Protein AF-A0A8D8CDH1-F1 (afdb_monomer_lite)

Structure (mmCIF, N/CA/C/O backbone):
data_AF-A0A8D8CDH1-F1
#
_entry.id   AF-A0A8D8CDH1-F1
#
loop_
_atom_site.group_PDB
_atom_site.id
_atom_site.type_symbol
_atom_site.label_atom_id
_atom_site.label_alt_id
_atom_site.label_comp_id
_atom_site.label_asym_id
_atom_site.label_entity_id
_atom_site.label_seq_id
_atom_site.pdbx_PDB_ins_code
_atom_site.Cartn_x
_atom_site.Cartn_y
_atom_site.Cartn_z
_atom_site.occupancy
_atom_site.B_iso_or_equiv
_atom_site.auth_seq_id
_atom_site.auth_comp_id
_atom_site.auth_asym_id
_atom_site.auth_atom_id
_atom_site.pdbx_PDB_model_num
ATOM 1 N N . MET A 1 1 ? 19.391 -2.978 -21.913 1.00 50.41 1 MET A N 1
ATOM 2 C CA . MET A 1 1 ? 18.190 -2.877 -22.769 1.00 50.41 1 MET A CA 1
ATOM 3 C C . MET A 1 1 ? 18.197 -4.090 -23.683 1.00 50.41 1 MET A C 1
ATOM 5 O O . MET A 1 1 ? 19.238 -4.332 -24.283 1.00 50.41 1 MET A O 1
ATOM 9 N N . SER A 1 2 ? 17.136 -4.904 -23.706 1.00 68.38 2 SER A N 1
ATOM 10 C CA . SER A 1 2 ? 17.048 -6.028 -24.652 1.00 68.38 2 SER A CA 1
ATOM 11 C C . SER A 1 2 ? 16.925 -5.497 -26.084 1.00 68.38 2 SER A C 1
ATOM 13 O O . SER A 1 2 ? 16.539 -4.345 -26.287 1.00 68.38 2 SER A O 1
ATOM 15 N N . TYR A 1 3 ? 17.257 -6.324 -27.076 1.00 70.06 3 TYR A N 1
ATOM 16 C CA . TYR A 1 3 ? 17.095 -5.959 -28.486 1.00 70.06 3 TYR A CA 1
ATOM 17 C C . TYR A 1 3 ? 15.636 -5.591 -28.805 1.00 70.06 3 TYR A C 1
ATOM 19 O O . TYR A 1 3 ? 15.386 -4.559 -29.420 1.00 70.06 3 TYR A O 1
ATOM 27 N N . ASP A 1 4 ? 14.678 -6.354 -28.277 1.00 70.44 4 ASP A N 1
ATOM 28 C CA . ASP A 1 4 ? 13.247 -6.095 -28.468 1.00 70.44 4 ASP A CA 1
ATOM 29 C C . ASP A 1 4 ? 12.800 -4.768 -27.837 1.00 70.44 4 ASP A C 1
ATOM 31 O O . ASP A 1 4 ? 12.033 -4.022 -28.444 1.00 70.44 4 ASP A O 1
ATOM 35 N N . GLN A 1 5 ? 13.337 -4.419 -26.661 1.00 73.50 5 GLN A N 1
ATOM 36 C CA . GLN A 1 5 ? 13.064 -3.129 -26.022 1.00 73.50 5 GLN A CA 1
ATOM 37 C C . GLN A 1 5 ? 13.644 -1.965 -26.834 1.00 73.50 5 GLN A C 1
ATOM 39 O O . GLN A 1 5 ? 13.011 -0.920 -26.958 1.00 73.50 5 GLN A O 1
ATOM 44 N N . LEU A 1 6 ? 14.840 -2.138 -27.407 1.00 78.44 6 LEU A N 1
ATOM 45 C CA . LEU A 1 6 ? 15.437 -1.133 -28.283 1.00 78.44 6 LEU A CA 1
ATOM 46 C C . LEU A 1 6 ? 14.575 -0.923 -29.536 1.00 78.44 6 LEU A C 1
ATOM 48 O O . LEU A 1 6 ? 14.331 0.218 -29.912 1.00 78.44 6 LEU A O 1
ATOM 52 N N . VAL A 1 7 ? 14.059 -1.999 -30.137 1.00 81.25 7 VAL A N 1
ATOM 53 C CA . VAL A 1 7 ? 13.151 -1.922 -31.292 1.00 81.25 7 VAL A CA 1
ATOM 54 C C . VAL A 1 7 ? 11.857 -1.186 -30.935 1.00 81.25 7 VAL A C 1
ATOM 56 O O . VAL A 1 7 ? 11.452 -0.296 -31.677 1.00 81.25 7 VAL A O 1
ATOM 59 N N . GLN A 1 8 ? 11.235 -1.493 -29.793 1.00 86.06 8 GLN A N 1
ATOM 60 C CA . GLN A 1 8 ? 10.019 -0.806 -29.337 1.00 86.06 8 GLN A CA 1
ATOM 61 C C . GLN A 1 8 ? 10.249 0.684 -29.067 1.00 86.06 8 GLN A C 1
ATOM 63 O O . GLN A 1 8 ? 9.428 1.517 -29.443 1.00 86.06 8 GLN A O 1
ATOM 68 N N . ASN A 1 9 ? 11.380 1.035 -28.457 1.00 88.88 9 ASN A N 1
ATOM 69 C CA . ASN A 1 9 ? 11.737 2.425 -28.188 1.00 88.88 9 ASN A CA 1
ATOM 70 C C . ASN A 1 9 ? 12.000 3.212 -29.483 1.00 88.88 9 ASN A C 1
ATOM 72 O O . ASN A 1 9 ? 11.561 4.352 -29.618 1.00 88.88 9 ASN A O 1
ATOM 76 N N . VAL A 1 10 ? 12.655 2.590 -30.466 1.00 87.38 10 VAL A N 1
ATOM 77 C CA . VAL A 1 10 ? 12.853 3.184 -31.798 1.00 87.38 10 VAL A CA 1
ATOM 78 C C . VAL A 1 10 ? 11.517 3.343 -32.534 1.00 87.38 10 VAL A C 1
ATOM 80 O O . VAL A 1 10 ? 11.272 4.379 -33.148 1.00 87.38 10 VAL A O 1
ATOM 83 N N . GLN A 1 11 ? 10.613 2.363 -32.435 1.00 90.25 11 GLN A N 1
ATOM 84 C CA . GLN A 1 11 ? 9.256 2.468 -32.986 1.00 90.25 11 GLN A CA 1
ATOM 85 C C . GLN A 1 11 ? 8.453 3.594 -32.328 1.00 90.25 11 GLN A C 1
ATOM 87 O O . GLN A 1 11 ? 7.719 4.301 -33.019 1.00 90.25 11 GLN A O 1
ATOM 92 N N . LEU A 1 12 ? 8.609 3.786 -31.014 1.00 93.38 12 LEU A N 1
ATOM 93 C CA . LEU A 1 12 ? 7.991 4.892 -30.289 1.00 93.38 12 LEU A CA 1
ATOM 94 C C . LEU A 1 12 ? 8.492 6.236 -30.819 1.00 93.38 12 LEU A C 1
ATOM 96 O O . LEU A 1 12 ? 7.668 7.092 -31.126 1.00 93.38 12 LEU A O 1
ATOM 100 N N . MET A 1 13 ? 9.807 6.408 -30.981 1.00 92.50 13 MET A N 1
ATOM 101 C CA . MET A 1 13 ? 10.376 7.645 -31.531 1.00 92.50 13 MET A CA 1
ATOM 102 C C . MET A 1 13 ? 9.832 7.950 -32.927 1.00 92.50 13 MET A C 1
ATOM 104 O O . MET A 1 13 ? 9.335 9.049 -33.153 1.00 92.50 13 MET A O 1
ATOM 108 N N . ALA A 1 14 ? 9.793 6.959 -33.821 1.00 90.44 14 ALA A N 1
ATOM 109 C CA . ALA A 1 14 ? 9.221 7.138 -35.155 1.00 90.44 14 ALA A CA 1
ATOM 110 C C . ALA A 1 14 ? 7.728 7.529 -35.114 1.00 90.44 14 ALA A C 1
ATOM 112 O O . ALA A 1 14 ? 7.272 8.367 -35.893 1.00 90.44 14 ALA A O 1
ATOM 113 N N . ALA A 1 15 ? 6.947 6.953 -34.192 1.00 93.94 15 ALA A N 1
ATOM 114 C CA . ALA A 1 15 ? 5.537 7.304 -34.013 1.00 93.94 15 ALA A CA 1
ATOM 115 C C . ALA A 1 15 ? 5.346 8.722 -33.441 1.00 93.94 15 ALA A C 1
ATOM 117 O O . ALA A 1 15 ? 4.397 9.416 -33.819 1.00 93.94 15 ALA A O 1
ATOM 118 N N . VAL A 1 16 ? 6.249 9.157 -32.556 1.00 95.56 16 VAL A N 1
ATOM 119 C CA . VAL A 1 16 ? 6.282 10.508 -31.977 1.00 95.56 16 VAL A CA 1
ATOM 120 C C . VAL A 1 16 ? 6.640 11.540 -33.045 1.00 95.56 16 VAL A C 1
ATOM 122 O O . VAL A 1 16 ? 5.930 12.534 -33.176 1.00 95.56 16 VAL A O 1
ATOM 125 N N . GLU A 1 17 ? 7.667 11.284 -33.857 1.00 92.44 17 GLU A N 1
ATOM 126 C CA . GLU A 1 17 ? 8.052 12.132 -34.995 1.00 92.44 17 GLU A CA 1
ATOM 127 C C . GLU A 1 17 ? 6.922 12.263 -36.022 1.00 92.44 17 GLU A C 1
ATOM 129 O O . GLU A 1 17 ? 6.653 13.351 -36.531 1.00 92.44 17 GLU A O 1
ATOM 134 N N . ALA A 1 18 ? 6.209 11.165 -36.286 1.00 90.44 18 ALA A N 1
ATOM 135 C CA . ALA A 1 18 ? 5.043 11.158 -37.164 1.00 90.44 18 ALA A CA 1
ATOM 136 C C . ALA A 1 18 ? 3.792 11.805 -36.531 1.00 90.44 18 ALA A C 1
ATOM 138 O O . ALA A 1 18 ? 2.803 12.043 -37.226 1.00 90.44 18 ALA A O 1
ATOM 139 N N . GLY A 1 19 ? 3.801 12.077 -35.222 1.00 92.38 19 GLY A N 1
ATOM 140 C CA . GLY A 1 19 ? 2.687 12.688 -34.499 1.00 92.38 19 GLY A CA 1
ATOM 141 C C . GLY A 1 19 ? 1.446 11.800 -34.344 1.00 92.38 19 GLY A C 1
ATOM 142 O O . GLY A 1 19 ? 0.347 12.318 -34.124 1.00 92.38 19 GLY A O 1
ATOM 143 N N . VAL A 1 20 ? 1.583 10.475 -34.464 1.00 93.00 20 VAL A N 1
ATOM 144 C CA . VAL A 1 20 ? 0.449 9.535 -34.471 1.00 93.00 20 VAL A CA 1
ATOM 145 C C . VAL A 1 20 ? 0.072 9.136 -33.041 1.00 93.00 20 VAL A C 1
ATOM 147 O O . VAL A 1 20 ? 0.523 8.117 -32.523 1.00 93.00 20 VAL A O 1
ATOM 150 N N . LEU A 1 21 ? -0.791 9.937 -32.406 1.00 87.69 21 LEU A N 1
ATOM 151 C CA . LEU A 1 21 ? -1.193 9.798 -30.993 1.00 87.69 21 LEU A CA 1
ATOM 152 C C . LEU A 1 21 ? -1.585 8.370 -30.586 1.00 87.69 21 LEU A C 1
ATOM 154 O O . LEU A 1 21 ? -1.129 7.876 -29.560 1.00 87.69 21 LEU A O 1
ATOM 158 N N . GLN A 1 22 ? -2.416 7.706 -31.391 1.00 89.38 22 GLN A N 1
ATOM 159 C CA . GLN A 1 22 ? -2.915 6.369 -31.071 1.00 89.38 22 GLN A CA 1
ATOM 160 C C . GLN A 1 22 ? -1.785 5.330 -31.046 1.00 89.38 22 GLN A C 1
ATOM 162 O O . GLN A 1 22 ? -1.694 4.538 -30.114 1.00 89.38 22 GLN A O 1
ATOM 167 N N . THR A 1 23 ? -0.881 5.371 -32.026 1.00 90.94 23 THR A N 1
ATOM 168 C CA . THR A 1 23 ? 0.269 4.461 -32.095 1.00 90.94 23 THR A CA 1
ATOM 169 C C . THR A 1 23 ? 1.269 4.735 -30.974 1.00 90.94 23 THR A C 1
ATOM 171 O O . THR A 1 23 ? 1.799 3.797 -30.388 1.00 90.94 23 THR A O 1
ATOM 174 N N . VAL A 1 24 ? 1.488 6.007 -30.624 1.00 91.62 24 VAL A N 1
ATOM 175 C CA . VAL A 1 24 ? 2.307 6.393 -29.463 1.00 91.62 24 VAL A CA 1
ATOM 176 C C . VAL A 1 24 ? 1.726 5.809 -28.174 1.00 91.62 24 VAL A C 1
ATOM 178 O O . VAL A 1 24 ? 2.454 5.212 -27.385 1.00 91.62 24 VAL A O 1
ATOM 181 N N . GLU A 1 25 ? 0.413 5.923 -27.971 1.00 82.31 25 GLU A N 1
ATOM 182 C CA . GLU A 1 25 ? -0.251 5.353 -26.801 1.00 82.31 25 GLU A CA 1
ATOM 183 C C . GLU A 1 25 ? -0.169 3.818 -26.761 1.00 82.31 25 GLU A C 1
ATOM 185 O O . GLU A 1 25 ? 0.152 3.251 -25.715 1.00 82.31 25 GLU A O 1
ATOM 190 N N . GLU A 1 26 ? -0.419 3.143 -27.884 1.00 87.94 26 GLU A N 1
ATOM 191 C CA . GLU A 1 26 ? -0.325 1.683 -27.998 1.00 87.94 26 GLU A CA 1
ATOM 192 C C . GLU A 1 26 ? 1.093 1.176 -27.690 1.00 87.94 26 GLU A C 1
ATOM 194 O O . GLU A 1 26 ? 1.246 0.225 -26.923 1.00 87.94 26 GLU A O 1
ATOM 199 N N . LEU A 1 27 ? 2.130 1.840 -28.212 1.00 86.38 27 LEU A N 1
ATOM 200 C CA . LEU A 1 27 ? 3.531 1.471 -27.987 1.00 86.38 27 LEU A CA 1
ATOM 201 C C . LEU A 1 27 ? 3.968 1.690 -26.534 1.00 86.38 27 LEU A C 1
ATOM 203 O O . LEU A 1 27 ? 4.621 0.820 -25.958 1.00 86.38 27 LEU A O 1
ATOM 207 N N . ILE A 1 28 ? 3.568 2.802 -25.909 1.00 86.81 28 ILE A N 1
ATOM 208 C CA . ILE A 1 28 ? 3.841 3.047 -24.484 1.00 86.81 28 ILE A CA 1
ATOM 209 C C . ILE A 1 28 ? 3.131 1.999 -23.617 1.00 86.81 28 ILE A C 1
ATOM 211 O O . ILE A 1 28 ? 3.738 1.428 -22.712 1.00 86.81 28 ILE A O 1
ATOM 215 N N . ASN A 1 29 ? 1.865 1.685 -23.911 1.00 77.12 29 ASN A N 1
ATOM 216 C CA . ASN A 1 29 ? 1.120 0.651 -23.187 1.00 77.12 29 ASN A CA 1
ATOM 217 C C . ASN A 1 29 ? 1.719 -0.758 -23.397 1.00 77.12 29 ASN A C 1
ATOM 219 O O . ASN A 1 29 ? 1.586 -1.614 -22.523 1.00 77.12 29 ASN A O 1
ATOM 223 N N . ALA A 1 30 ? 2.397 -0.993 -24.525 1.00 77.25 30 ALA A N 1
ATOM 224 C CA . ALA A 1 30 ? 3.139 -2.220 -24.816 1.00 77.25 30 ALA A CA 1
ATOM 225 C C . ALA A 1 30 ? 4.527 -2.287 -24.144 1.00 77.25 30 ALA A C 1
ATOM 227 O O . ALA A 1 30 ? 5.201 -3.311 -24.260 1.00 77.25 30 ALA A O 1
ATOM 228 N N . GLY A 1 31 ? 4.933 -1.240 -23.414 1.00 78.50 31 GLY A N 1
ATOM 229 C CA . GLY A 1 31 ? 6.171 -1.207 -22.632 1.00 78.50 31 GLY A CA 1
ATOM 230 C C . GLY A 1 31 ? 7.303 -0.374 -23.234 1.00 78.50 31 GLY A C 1
ATOM 231 O O . GLY A 1 31 ? 8.414 -0.426 -22.706 1.00 78.50 31 GLY A O 1
ATOM 232 N N . ALA A 1 32 ? 7.061 0.401 -24.298 1.00 87.62 32 ALA A N 1
ATOM 233 C CA . ALA A 1 32 ? 8.051 1.353 -24.796 1.00 87.62 32 ALA A CA 1
ATOM 234 C C . ALA A 1 32 ? 8.352 2.434 -23.740 1.00 87.62 32 ALA A C 1
ATOM 236 O O . ALA A 1 32 ? 7.454 2.945 -23.066 1.00 87.62 32 ALA A O 1
ATOM 237 N N . ASP A 1 33 ? 9.626 2.788 -23.596 1.00 85.62 33 ASP A N 1
ATOM 238 C CA . ASP A 1 33 ? 10.083 3.764 -22.612 1.00 85.62 33 ASP A CA 1
ATOM 239 C C . ASP A 1 33 ? 9.746 5.189 -23.072 1.00 85.62 33 ASP A C 1
ATOM 241 O O . ASP A 1 33 ? 10.367 5.730 -23.986 1.00 85.62 33 ASP A O 1
ATOM 245 N N . VAL A 1 34 ? 8.778 5.822 -22.403 1.00 90.12 34 VAL A N 1
ATOM 246 C CA . VAL A 1 34 ? 8.359 7.216 -22.652 1.00 90.12 34 VAL A CA 1
ATOM 247 C C . VAL A 1 34 ? 9.500 8.230 -22.467 1.00 90.12 34 VAL A C 1
ATOM 249 O O . VAL A 1 34 ? 9.432 9.348 -22.976 1.00 90.12 34 VAL A O 1
ATOM 252 N N . ASN A 1 35 ? 10.558 7.841 -21.750 1.00 91.00 35 ASN A N 1
ATOM 253 C CA . ASN A 1 35 ? 11.752 8.636 -21.483 1.00 91.00 35 ASN A CA 1
ATOM 254 C C . ASN A 1 35 ? 12.970 8.166 -22.275 1.00 91.00 35 ASN A C 1
ATOM 256 O O . ASN A 1 35 ? 14.089 8.585 -21.966 1.00 91.00 35 ASN A O 1
ATOM 260 N N . PHE A 1 36 ? 12.765 7.314 -23.283 1.00 90.38 36 PHE A N 1
ATOM 261 C CA . PHE A 1 36 ? 13.836 6.871 -24.155 1.00 90.38 36 PHE A CA 1
ATOM 262 C C . PHE A 1 36 ? 14.594 8.074 -24.714 1.00 90.38 36 PHE A C 1
ATOM 264 O O . PHE A 1 36 ? 14.001 9.062 -25.133 1.00 90.38 36 PHE A O 1
ATOM 271 N N . VAL A 1 37 ? 15.917 7.977 -24.699 1.00 87.12 37 VAL A N 1
ATOM 272 C CA . VAL A 1 37 ? 16.805 8.981 -25.273 1.00 87.12 37 VAL A CA 1
ATOM 273 C C . VAL A 1 37 ? 17.370 8.389 -26.545 1.00 87.12 37 VAL A C 1
ATOM 275 O O . VAL A 1 37 ? 18.056 7.361 -26.482 1.00 87.12 37 VAL A O 1
ATOM 278 N N . ASP A 1 38 ? 17.125 9.044 -27.676 1.00 76.94 38 ASP A N 1
ATOM 279 C CA . ASP A 1 38 ? 17.811 8.670 -28.903 1.00 76.94 38 ASP A CA 1
ATOM 280 C C . ASP A 1 38 ? 19.274 9.116 -28.834 1.00 76.94 38 ASP A C 1
ATOM 282 O O . ASP A 1 38 ? 19.620 10.272 -29.076 1.00 76.94 38 ASP A O 1
ATOM 286 N N . LYS A 1 39 ? 20.137 8.165 -28.464 1.00 74.50 39 LYS A N 1
ATOM 287 C CA . LYS A 1 39 ? 21.585 8.369 -28.334 1.00 74.50 39 LYS A CA 1
ATOM 288 C C . LYS A 1 39 ? 22.311 8.487 -29.674 1.00 74.50 39 LYS A C 1
ATOM 290 O O . LYS A 1 39 ? 23.516 8.733 -29.673 1.00 74.50 39 LYS A O 1
ATOM 295 N N . PHE A 1 40 ? 21.627 8.221 -30.785 1.00 66.56 40 PHE A N 1
ATOM 296 C CA . PHE A 1 40 ? 22.202 8.319 -32.124 1.00 66.56 40 PHE A CA 1
ATOM 297 C C . PHE A 1 40 ? 21.967 9.695 -32.760 1.00 66.56 40 PHE A C 1
ATOM 299 O O . PHE A 1 40 ? 22.646 10.019 -33.733 1.00 66.56 40 PHE A O 1
ATOM 306 N N . ASP A 1 41 ? 21.074 10.503 -32.183 1.00 66.88 41 ASP A N 1
ATOM 307 C CA . ASP A 1 41 ? 20.809 11.890 -32.573 1.00 66.88 41 ASP A CA 1
ATOM 308 C C . ASP A 1 41 ? 21.082 12.855 -31.392 1.00 66.88 41 ASP A C 1
ATOM 310 O O . ASP A 1 41 ? 21.882 12.551 -30.505 1.00 66.88 41 ASP A O 1
ATOM 314 N N . LYS A 1 42 ? 20.445 14.034 -31.368 1.00 77.44 42 LYS A N 1
ATOM 315 C CA . LYS A 1 42 ? 20.532 15.126 -30.373 1.00 77.44 42 LYS A CA 1
ATOM 316 C C . LYS A 1 42 ? 20.301 14.743 -28.898 1.00 77.44 42 LYS A C 1
ATOM 318 O O . LYS A 1 42 ? 20.143 15.638 -28.069 1.00 77.44 42 LYS A O 1
ATOM 323 N N . ASN A 1 43 ? 20.273 13.465 -28.524 1.00 87.69 43 ASN A N 1
ATOM 324 C CA . ASN A 1 43 ? 19.869 12.980 -27.203 1.00 87.69 43 ASN A CA 1
ATOM 325 C C . ASN A 1 43 ? 18.478 13.495 -26.798 1.00 87.69 43 ASN A C 1
ATOM 327 O O . ASN A 1 43 ? 18.231 13.810 -25.632 1.00 87.69 43 ASN A O 1
ATOM 331 N N . GLU A 1 44 ? 17.567 13.609 -27.761 1.00 91.25 44 GLU A N 1
ATOM 332 C CA . GLU A 1 44 ? 16.198 14.037 -27.499 1.00 91.25 44 GLU A CA 1
ATOM 333 C C . GLU A 1 44 ? 15.354 12.875 -26.958 1.00 91.25 44 GLU A C 1
ATOM 335 O O . GLU A 1 44 ? 15.556 11.704 -27.288 1.00 91.25 44 GLU A O 1
ATOM 340 N N . THR A 1 45 ? 14.403 13.220 -26.091 1.00 94.00 45 THR A N 1
ATOM 341 C CA . THR A 1 45 ? 13.352 12.303 -25.624 1.00 94.00 45 THR A CA 1
ATOM 342 C C . THR A 1 45 ? 12.084 12.499 -26.450 1.00 94.00 45 THR A C 1
ATOM 344 O O . THR A 1 45 ? 11.930 13.567 -27.054 1.00 94.00 45 THR A O 1
ATOM 347 N N . PRO A 1 46 ? 11.112 11.566 -26.406 1.00 95.56 46 PRO A N 1
ATOM 348 C CA . PRO A 1 46 ? 9.796 11.772 -27.002 1.00 95.56 46 PRO A CA 1
ATOM 349 C C . PRO A 1 46 ? 9.180 13.145 -26.698 1.00 95.56 46 PRO A C 1
ATOM 351 O O . PRO A 1 46 ? 8.574 13.774 -27.564 1.00 95.56 46 PRO A O 1
ATOM 354 N N . LEU A 1 47 ? 9.366 13.644 -25.470 1.00 94.88 47 LEU A N 1
ATOM 355 C CA . LEU A 1 47 ? 8.831 14.936 -25.050 1.00 94.88 47 LEU A CA 1
ATOM 356 C C . LEU A 1 47 ? 9.564 16.128 -25.683 1.00 94.88 47 LEU A C 1
ATOM 358 O O . LEU A 1 47 ? 8.910 17.115 -26.007 1.00 94.88 47 LEU A O 1
ATOM 362 N N . HIS A 1 48 ? 10.881 16.042 -25.910 1.00 95.44 48 HIS A N 1
ATOM 363 C CA . HIS A 1 48 ? 11.605 17.064 -26.677 1.00 95.44 48 HIS A CA 1
ATOM 364 C C . HIS A 1 48 ? 11.056 17.148 -28.105 1.00 95.44 48 HIS A C 1
ATOM 366 O O . HIS A 1 48 ? 10.696 18.232 -28.561 1.00 95.44 48 HIS A O 1
ATOM 372 N N . VAL A 1 49 ? 10.906 15.996 -28.771 1.00 94.50 49 VAL A N 1
ATOM 373 C CA . VAL A 1 49 ? 10.397 15.920 -30.148 1.00 94.50 49 VAL A CA 1
ATOM 374 C C . VAL A 1 49 ? 8.978 16.487 -30.239 1.00 94.50 49 VAL A C 1
ATOM 376 O O . VAL A 1 49 ? 8.689 17.287 -31.127 1.00 94.50 49 VAL A O 1
ATOM 379 N N . ALA A 1 50 ? 8.100 16.153 -29.290 1.00 95.00 50 ALA A N 1
ATOM 380 C CA . ALA A 1 50 ? 6.731 16.667 -29.263 1.00 95.00 50 ALA A CA 1
ATOM 381 C C . ALA A 1 50 ? 6.659 18.197 -29.098 1.00 95.00 50 ALA A C 1
ATOM 383 O O . ALA A 1 50 ? 5.824 18.841 -29.743 1.00 95.00 50 ALA A O 1
ATOM 384 N N . VAL A 1 51 ? 7.538 18.784 -28.274 1.00 94.88 51 VAL A N 1
ATOM 385 C CA . VAL A 1 51 ? 7.628 20.244 -28.107 1.00 94.88 51 VAL A CA 1
ATOM 386 C C . VAL A 1 51 ? 8.190 20.906 -29.362 1.00 94.88 51 VAL A C 1
ATOM 388 O O . VAL A 1 51 ? 7.594 21.865 -29.852 1.00 94.88 51 VAL A O 1
ATOM 391 N N . THR A 1 52 ? 9.274 20.375 -29.934 1.00 93.25 52 THR A N 1
ATOM 392 C CA . THR A 1 52 ? 9.850 20.871 -31.196 1.00 93.25 52 THR A CA 1
ATOM 393 C C . THR A 1 52 ? 8.824 20.837 -32.330 1.00 93.25 52 THR A C 1
ATOM 395 O O . THR A 1 52 ? 8.709 21.791 -33.098 1.00 93.25 52 THR A O 1
ATOM 398 N N . ALA A 1 53 ? 8.012 19.780 -32.396 1.00 92.38 53 ALA A N 1
ATOM 399 C CA . ALA A 1 53 ? 6.928 19.635 -33.364 1.00 92.38 53 ALA A CA 1
ATOM 400 C C . ALA A 1 53 ? 5.720 20.556 -33.094 1.00 92.38 53 ALA A C 1
ATOM 402 O O . ALA A 1 53 ? 4.767 20.553 -33.873 1.00 92.38 53 ALA A O 1
ATOM 403 N N . SER A 1 54 ? 5.730 21.342 -32.007 1.00 93.88 54 SER A N 1
ATOM 404 C CA . SER A 1 54 ? 4.599 22.169 -31.555 1.00 93.88 54 SER A CA 1
ATOM 405 C C . SER A 1 54 ? 3.297 21.379 -31.374 1.00 93.88 54 SER A C 1
ATOM 407 O O . SER A 1 54 ? 2.205 21.907 -31.585 1.00 93.88 54 SER A O 1
ATOM 409 N N . ASN A 1 55 ? 3.389 20.094 -31.024 1.00 93.31 55 ASN A N 1
ATOM 410 C CA . ASN A 1 55 ? 2.228 19.218 -30.936 1.00 93.31 55 ASN A CA 1
ATOM 411 C C . ASN A 1 55 ? 1.740 19.127 -29.487 1.00 93.31 55 ASN A C 1
ATOM 413 O O . ASN A 1 55 ? 2.092 18.206 -28.751 1.00 93.31 55 ASN A O 1
ATOM 417 N N . ALA A 1 56 ? 0.899 20.086 -29.091 1.00 88.94 56 ALA A N 1
ATOM 418 C CA . ALA A 1 56 ? 0.371 20.195 -27.731 1.00 88.94 56 ALA A CA 1
ATOM 419 C C . ALA A 1 56 ? -0.340 18.920 -27.254 1.00 88.94 56 ALA A C 1
ATOM 421 O O . ALA A 1 56 ? -0.136 18.489 -26.124 1.00 88.94 56 ALA A O 1
ATOM 422 N N . ARG A 1 57 ? -1.101 18.260 -28.134 1.00 86.69 57 ARG A N 1
ATOM 423 C CA . ARG A 1 57 ? -1.823 17.019 -27.801 1.00 86.69 57 ARG A CA 1
ATOM 424 C C . ARG A 1 57 ? -0.884 15.834 -27.590 1.00 86.69 57 ARG A C 1
ATOM 426 O O . ARG A 1 57 ? -1.151 14.979 -26.752 1.00 86.69 57 ARG A O 1
ATOM 433 N N . LEU A 1 58 ? 0.206 15.771 -28.350 1.00 92.31 58 LEU A N 1
ATOM 434 C CA . LEU A 1 58 ? 1.223 14.736 -28.182 1.00 92.31 58 LEU A CA 1
ATOM 435 C C . LEU A 1 58 ? 2.064 14.985 -26.930 1.00 92.31 58 LEU A C 1
ATOM 437 O O . LEU A 1 58 ? 2.316 14.047 -26.181 1.00 92.31 58 LEU A O 1
ATOM 441 N N . ALA A 1 59 ? 2.438 16.240 -26.669 1.00 91.56 59 ALA A N 1
ATOM 442 C CA . ALA A 1 59 ? 3.099 16.627 -25.428 1.00 91.56 59 ALA A CA 1
ATOM 443 C C . ALA A 1 59 ? 2.221 16.281 -24.215 1.00 91.56 59 ALA A C 1
ATOM 445 O O . ALA A 1 59 ? 2.705 15.665 -23.273 1.00 91.56 59 ALA A O 1
ATOM 446 N N . GLU A 1 60 ? 0.921 16.580 -24.272 1.00 83.88 60 GLU A N 1
ATOM 447 C CA . GLU A 1 60 ? -0.050 16.218 -23.237 1.00 83.88 60 GLU A CA 1
ATOM 448 C C . GLU A 1 60 ? -0.114 14.700 -23.010 1.00 83.88 60 GLU A C 1
ATOM 450 O O . GLU A 1 60 ? -0.019 14.247 -21.872 1.00 83.88 60 GLU A O 1
ATOM 455 N N . LEU A 1 61 ? -0.203 13.903 -24.082 1.00 84.00 61 LEU A N 1
ATOM 456 C CA . LEU A 1 61 ? -0.199 12.440 -23.996 1.00 84.00 61 LEU A CA 1
ATOM 457 C C . LEU A 1 61 ? 1.088 11.907 -23.347 1.00 84.00 61 LEU A C 1
ATOM 459 O O . LEU A 1 61 ? 1.026 11.060 -22.460 1.00 84.00 61 LEU A O 1
ATOM 463 N N . LEU A 1 62 ? 2.255 12.398 -23.764 1.00 87.31 62 LEU A N 1
ATOM 464 C CA . LEU A 1 62 ? 3.545 11.958 -23.226 1.00 87.31 62 LEU A CA 1
ATOM 465 C C . LEU A 1 62 ? 3.710 12.354 -21.752 1.00 87.31 62 LEU A C 1
ATOM 467 O O . LEU A 1 62 ? 4.148 11.537 -20.940 1.00 87.31 62 LEU A O 1
ATOM 471 N N . LEU A 1 63 ? 3.301 13.570 -21.379 1.00 81.38 63 LEU A N 1
ATOM 472 C CA . LEU A 1 63 ? 3.285 14.034 -19.989 1.00 81.38 63 LEU A CA 1
ATOM 473 C C . LEU A 1 63 ? 2.338 13.181 -19.131 1.00 81.38 63 LEU A C 1
ATOM 475 O O . LEU A 1 63 ? 2.729 12.751 -18.045 1.00 81.38 63 LEU A O 1
ATOM 479 N N . ALA A 1 64 ? 1.146 12.844 -19.639 1.00 72.50 64 ALA A N 1
ATOM 480 C CA . ALA A 1 64 ? 0.194 11.955 -18.965 1.00 72.50 64 ALA A CA 1
ATOM 481 C C . ALA A 1 64 ? 0.774 10.558 -18.710 1.00 72.50 64 ALA A C 1
ATOM 483 O O . ALA A 1 64 ? 0.445 9.907 -17.715 1.00 72.50 64 ALA A O 1
ATOM 484 N N . LYS A 1 65 ? 1.651 10.099 -19.608 1.00 80.38 65 LYS A N 1
ATOM 485 C CA . LYS A 1 65 ? 2.339 8.807 -19.529 1.00 80.38 65 LYS A CA 1
ATOM 486 C C . LYS A 1 65 ? 3.666 8.866 -18.756 1.00 80.38 65 LYS A C 1
ATOM 488 O O . LYS A 1 65 ? 4.353 7.853 -18.681 1.00 80.38 65 LYS A O 1
ATOM 493 N N . GLY A 1 66 ? 4.001 9.995 -18.124 1.00 72.00 66 GLY A N 1
ATOM 494 C CA . GLY A 1 66 ? 5.154 10.114 -17.223 1.00 72.00 66 GLY A CA 1
ATOM 495 C C . GLY A 1 66 ? 6.462 10.541 -17.894 1.00 72.00 66 GLY A C 1
ATOM 496 O O . GLY A 1 66 ? 7.541 10.180 -17.414 1.00 72.00 66 GLY A O 1
ATOM 497 N N . ALA A 1 67 ? 6.387 11.296 -18.991 1.00 84.94 67 ALA A N 1
ATOM 498 C CA . ALA A 1 67 ? 7.566 11.891 -19.608 1.00 84.94 67 ALA A CA 1
ATOM 499 C C . ALA A 1 67 ? 8.303 12.859 -18.658 1.00 84.94 67 ALA A C 1
ATOM 501 O O . ALA A 1 67 ? 7.699 13.671 -17.955 1.00 84.94 67 ALA A O 1
ATOM 502 N N . ASN A 1 68 ? 9.630 12.786 -18.661 1.00 78.81 68 ASN A N 1
ATOM 503 C CA . ASN A 1 68 ? 10.534 13.547 -17.817 1.00 78.81 68 ASN A CA 1
ATOM 504 C C . ASN A 1 68 ? 10.739 14.954 -18.391 1.00 78.81 68 ASN A C 1
ATOM 506 O O . ASN A 1 68 ? 11.414 15.134 -19.406 1.00 78.81 68 ASN A O 1
ATOM 510 N N . THR A 1 69 ? 10.197 15.955 -17.701 1.00 83.88 69 THR A N 1
ATOM 511 C CA . THR A 1 69 ? 10.312 17.377 -18.065 1.00 83.88 69 THR A CA 1
ATOM 512 C C . THR A 1 69 ? 11.704 17.957 -17.816 1.00 83.88 69 THR A C 1
ATOM 514 O O . THR A 1 69 ? 12.003 19.047 -18.289 1.00 83.88 69 THR A O 1
ATOM 517 N N . GLU A 1 70 ? 12.550 17.245 -17.072 1.00 84.38 70 GLU A N 1
ATOM 518 C CA . GLU A 1 70 ? 13.890 17.679 -16.673 1.00 84.38 70 GLU A CA 1
ATOM 519 C C . GLU A 1 70 ? 15.003 16.995 -17.476 1.00 84.38 70 GLU A C 1
ATOM 521 O O . GLU A 1 70 ? 16.184 17.265 -17.241 1.00 84.38 70 GLU A O 1
ATOM 526 N N . ALA A 1 71 ? 14.649 16.098 -18.405 1.00 85.62 71 ALA A N 1
ATOM 527 C CA . ALA A 1 71 ? 15.609 15.476 -19.309 1.00 85.62 71 ALA A CA 1
ATOM 528 C C . ALA A 1 71 ? 16.337 16.553 -20.122 1.00 85.62 71 ALA A C 1
ATOM 530 O O . ALA A 1 71 ? 15.728 17.544 -20.505 1.00 85.62 71 ALA A O 1
ATOM 531 N N . ARG A 1 72 ? 17.635 16.361 -20.369 1.00 88.44 72 ARG A N 1
ATOM 532 C CA . ARG A 1 72 ? 18.484 17.326 -21.076 1.00 88.44 72 ARG A CA 1
ATOM 533 C C . ARG A 1 72 ? 18.996 16.708 -22.369 1.00 88.44 72 ARG A C 1
ATOM 535 O O . ARG A 1 72 ? 19.572 15.620 -22.324 1.00 88.44 72 ARG A O 1
ATOM 542 N N . ASN A 1 73 ? 18.786 17.401 -23.484 1.00 90.19 73 ASN A N 1
ATOM 543 C CA . ASN A 1 73 ? 19.333 17.022 -24.785 1.00 90.19 73 ASN A CA 1
ATOM 544 C C . ASN A 1 73 ? 20.848 17.339 -24.878 1.00 90.19 73 ASN A C 1
ATOM 546 O O . ASN A 1 73 ? 21.472 17.769 -23.902 1.00 90.19 73 ASN A O 1
ATOM 550 N N . ILE A 1 74 ? 21.463 17.123 -26.047 1.00 92.38 74 ILE A N 1
ATOM 551 C CA . ILE A 1 74 ? 22.897 17.382 -26.284 1.00 92.38 74 ILE A CA 1
ATOM 552 C C . ILE A 1 74 ? 23.287 18.856 -26.089 1.00 92.38 74 ILE A C 1
ATOM 554 O O . ILE A 1 74 ? 24.409 19.143 -25.673 1.00 92.38 74 ILE A O 1
ATOM 558 N N . ASP A 1 75 ? 22.342 19.770 -26.312 1.00 90.38 75 ASP A N 1
ATOM 559 C CA . ASP A 1 75 ? 22.500 21.213 -26.120 1.00 90.38 75 ASP A CA 1
ATOM 560 C C . ASP A 1 75 ? 22.245 21.642 -24.663 1.00 90.38 75 ASP A C 1
ATOM 562 O O . ASP A 1 75 ? 22.261 22.830 -24.339 1.00 90.38 75 ASP A O 1
ATOM 566 N N . ASN A 1 76 ? 22.060 20.672 -23.758 1.00 90.06 76 ASN A N 1
ATOM 567 C CA . ASN A 1 76 ? 21.758 20.873 -22.344 1.00 90.06 76 ASN A CA 1
ATOM 568 C C . ASN A 1 76 ? 20.412 21.586 -22.097 1.00 90.06 76 ASN A C 1
ATOM 570 O O . ASN A 1 76 ? 20.217 22.213 -21.052 1.00 90.06 76 ASN A O 1
ATOM 574 N N . GLU A 1 77 ? 19.482 21.467 -23.038 1.00 92.62 77 GLU A N 1
ATOM 575 C CA . GLU A 1 77 ? 18.150 22.061 -22.991 1.00 92.62 77 GLU A CA 1
ATOM 576 C C . GLU A 1 77 ? 17.124 21.040 -22.515 1.00 92.62 77 GLU A C 1
ATOM 578 O O . GLU A 1 77 ? 17.178 19.869 -22.891 1.00 92.62 77 GLU A O 1
ATOM 583 N N . LYS A 1 78 ? 16.183 21.493 -21.688 1.00 92.44 78 LYS A N 1
ATOM 584 C CA . LYS A 1 78 ? 14.987 20.740 -21.308 1.00 92.44 78 LYS A CA 1
ATOM 585 C C . LYS A 1 78 ? 13.907 20.877 -22.381 1.00 92.44 78 LYS A C 1
ATOM 587 O O . LYS A 1 78 ? 13.917 21.867 -23.115 1.00 92.44 78 LYS A O 1
ATOM 592 N N . PRO A 1 79 ? 12.881 20.005 -22.410 1.00 91.50 79 PRO A N 1
ATOM 593 C CA . PRO A 1 79 ? 11.759 20.159 -23.331 1.00 91.50 79 PRO A CA 1
ATOM 594 C C . PRO A 1 79 ? 11.118 21.553 -23.279 1.00 91.50 79 PRO A C 1
ATOM 596 O O . PRO A 1 79 ? 10.836 22.134 -24.320 1.00 91.50 79 PRO A O 1
ATOM 599 N N . MET A 1 80 ? 10.952 22.139 -22.087 1.00 90.00 80 MET A N 1
ATOM 600 C CA . MET A 1 80 ? 10.377 23.482 -21.942 1.00 90.00 80 MET A CA 1
ATOM 601 C C . MET A 1 80 ? 11.298 24.593 -22.482 1.00 90.00 80 MET A C 1
ATOM 603 O O . MET A 1 80 ? 10.800 25.585 -23.009 1.00 90.00 80 MET A O 1
ATOM 607 N N . ASP A 1 81 ? 12.622 24.416 -22.438 1.00 92.75 81 ASP A N 1
ATOM 608 C CA . ASP A 1 81 ? 13.578 25.403 -22.966 1.00 92.75 81 ASP A CA 1
ATOM 609 C C . ASP A 1 81 ? 13.431 25.554 -24.496 1.00 92.75 81 ASP A C 1
ATOM 611 O O . ASP A 1 81 ? 13.601 26.648 -25.048 1.00 92.75 81 ASP A O 1
ATOM 615 N N . LEU A 1 82 ? 13.004 24.482 -25.181 1.00 91.62 82 LEU A N 1
ATOM 616 C CA . LEU A 1 82 ? 12.741 24.478 -26.624 1.00 91.62 82 LEU A CA 1
ATOM 617 C C . LEU A 1 82 ? 11.550 25.369 -27.024 1.00 91.62 82 LEU A C 1
ATOM 619 O O . LEU A 1 82 ? 11.477 25.799 -28.177 1.00 91.62 82 LEU A O 1
ATOM 623 N N . CYS A 1 83 ? 10.652 25.707 -26.087 1.00 89.88 83 CYS A N 1
ATOM 624 C CA . CYS A 1 83 ? 9.492 26.570 -26.346 1.00 89.88 83 CYS A CA 1
ATOM 625 C C . CYS A 1 83 ? 9.898 27.977 -26.807 1.00 89.88 83 CYS A C 1
ATOM 627 O O . CYS A 1 83 ? 9.145 28.639 -27.520 1.00 89.88 83 CYS A O 1
ATOM 629 N N . SER A 1 84 ? 11.111 28.418 -26.454 1.00 89.44 84 SER A N 1
ATOM 630 C CA . SER A 1 84 ? 11.692 29.692 -26.898 1.00 89.44 84 SER A CA 1
ATOM 631 C C . SER A 1 84 ? 11.822 29.818 -28.422 1.00 89.44 84 SER A C 1
ATOM 633 O O . SER A 1 84 ? 11.901 30.932 -28.938 1.00 89.44 84 SER A O 1
ATOM 635 N N . ARG A 1 85 ? 11.822 28.690 -29.145 1.00 89.00 85 ARG A N 1
ATOM 636 C CA . ARG A 1 85 ? 11.943 28.619 -30.608 1.00 89.00 85 ARG A CA 1
ATOM 637 C C . ARG A 1 85 ? 10.596 28.572 -31.332 1.00 89.00 85 ARG A C 1
ATOM 639 O O . ARG A 1 85 ? 10.575 28.556 -32.561 1.00 89.00 85 ARG A O 1
ATOM 646 N N . LEU A 1 86 ? 9.490 28.507 -30.592 1.00 90.06 86 LEU A N 1
ATOM 647 C CA . LEU A 1 86 ? 8.147 28.378 -31.147 1.00 90.06 86 LEU A CA 1
ATOM 648 C C . LEU A 1 86 ? 7.512 29.747 -31.422 1.00 90.06 86 LEU A C 1
ATOM 650 O O . LEU A 1 86 ? 7.867 30.760 -30.821 1.00 90.06 86 LEU A O 1
ATOM 654 N N . GLU A 1 87 ? 6.523 29.765 -32.316 1.00 92.38 87 GLU A N 1
ATOM 655 C CA . GLU A 1 87 ? 5.640 30.922 -32.492 1.00 92.38 87 GLU A CA 1
ATOM 656 C C . GLU A 1 87 ? 4.833 31.164 -31.209 1.00 92.38 87 GLU A C 1
ATOM 658 O O . GLU A 1 87 ? 4.405 30.212 -30.559 1.00 92.38 87 GLU A O 1
ATOM 663 N N . GLU A 1 88 ? 4.573 32.428 -30.869 1.00 87.94 88 GLU A N 1
ATOM 664 C CA . GLU A 1 88 ? 3.990 32.826 -29.578 1.00 87.94 88 GLU A CA 1
ATOM 665 C C . GLU A 1 88 ? 2.660 32.116 -29.249 1.00 87.94 88 GLU A C 1
ATOM 667 O O . GLU A 1 88 ? 2.423 31.755 -28.103 1.00 87.94 88 GLU A O 1
ATOM 672 N N . THR A 1 89 ? 1.818 31.831 -30.246 1.00 88.81 89 THR A N 1
ATOM 673 C CA . THR A 1 89 ? 0.559 31.089 -30.050 1.00 88.81 89 THR A CA 1
ATOM 674 C C . THR A 1 89 ? 0.790 29.619 -29.689 1.00 88.81 89 THR A C 1
ATOM 676 O O . THR A 1 89 ? 0.210 29.123 -28.728 1.00 88.81 89 THR A O 1
ATOM 679 N N . LYS A 1 90 ? 1.685 28.927 -30.403 1.00 90.12 90 LYS A N 1
ATOM 680 C CA . LYS A 1 90 ? 2.059 27.525 -30.133 1.00 90.12 90 LYS A CA 1
ATOM 681 C C . LYS A 1 90 ? 2.841 27.390 -28.833 1.00 90.12 90 LYS A C 1
ATOM 683 O O . LYS A 1 90 ? 2.650 26.434 -28.091 1.00 90.12 90 LYS A O 1
ATOM 688 N N . LYS A 1 91 ? 3.701 28.368 -28.546 1.00 89.00 91 LYS A N 1
ATOM 689 C CA . LYS A 1 91 ? 4.406 28.493 -27.275 1.00 89.00 91 LYS A CA 1
ATOM 690 C C . LYS A 1 91 ? 3.414 28.582 -26.122 1.00 89.00 91 LYS A C 1
ATOM 692 O O . LYS A 1 91 ? 3.528 27.793 -25.198 1.00 89.00 91 LYS A O 1
ATOM 697 N N . GLN A 1 92 ? 2.417 29.465 -26.200 1.00 82.81 92 GLN A N 1
ATOM 698 C CA . GLN A 1 92 ? 1.383 29.585 -25.168 1.00 82.81 92 GLN A CA 1
ATOM 699 C C . GLN A 1 92 ? 0.561 28.302 -25.012 1.00 82.81 92 GLN A C 1
ATOM 701 O O . GLN A 1 92 ? 0.233 27.937 -23.889 1.00 82.81 92 GLN A O 1
ATOM 706 N N . GLU A 1 93 ? 0.258 27.591 -26.101 1.00 84.00 93 GLU A N 1
ATOM 707 C CA . GLU A 1 93 ? -0.425 26.291 -26.042 1.00 84.00 93 GLU A CA 1
ATOM 708 C C . GLU A 1 93 ? 0.427 25.215 -25.353 1.00 84.00 93 GLU A C 1
ATOM 710 O O . GLU A 1 93 ? -0.067 24.507 -24.478 1.00 84.00 93 GLU A O 1
ATOM 715 N N . ILE A 1 94 ? 1.713 25.108 -25.697 1.00 87.44 94 ILE A N 1
ATOM 716 C CA . ILE A 1 94 ? 2.635 24.153 -25.070 1.00 87.44 94 ILE A CA 1
ATOM 717 C C . ILE A 1 94 ? 2.903 24.536 -23.611 1.00 87.44 94 ILE A C 1
ATOM 719 O O . ILE A 1 94 ? 2.808 23.685 -22.733 1.00 87.44 94 ILE A O 1
ATOM 723 N N . GLU A 1 95 ? 3.177 25.805 -23.315 1.00 84.38 95 GLU A N 1
ATOM 724 C CA . GLU A 1 95 ? 3.331 26.300 -21.946 1.00 84.38 95 GLU A CA 1
ATOM 725 C C . GLU A 1 95 ? 2.058 26.051 -21.139 1.00 84.38 95 GLU A C 1
ATOM 727 O O . GLU A 1 95 ? 2.147 25.611 -19.998 1.00 84.38 95 GLU A O 1
ATOM 732 N N . ALA A 1 96 ? 0.873 26.252 -21.722 1.00 77.56 96 ALA A N 1
ATOM 733 C CA . ALA A 1 96 ? -0.389 25.909 -21.082 1.00 77.56 96 ALA A CA 1
ATOM 734 C C . ALA A 1 96 ? -0.485 24.411 -20.793 1.00 77.56 96 ALA A C 1
ATOM 736 O O . ALA A 1 96 ? -0.888 24.077 -19.689 1.00 77.56 96 ALA A O 1
ATOM 737 N N . VAL A 1 97 ? -0.065 23.525 -21.705 1.00 78.50 97 VAL A N 1
ATOM 738 C CA . VAL A 1 97 ? 0.003 22.075 -21.454 1.00 78.50 97 VAL A CA 1
ATOM 739 C C . VAL A 1 97 ? 0.968 21.763 -20.313 1.00 78.50 97 VAL A C 1
ATOM 741 O O . VAL A 1 97 ? 0.599 21.054 -19.386 1.00 78.50 97 VAL A O 1
ATOM 744 N N . PHE A 1 98 ? 2.176 22.321 -20.294 1.00 75.25 98 PHE A N 1
ATOM 745 C CA . PHE A 1 98 ? 3.100 22.094 -19.180 1.00 75.25 98 PHE A CA 1
ATOM 746 C C . PHE A 1 98 ? 2.559 22.669 -17.856 1.00 75.25 98 PHE A C 1
ATOM 748 O O . PHE A 1 98 ? 2.680 22.030 -16.814 1.00 75.25 98 PHE A O 1
ATOM 755 N N . ASN A 1 99 ? 1.881 23.818 -17.894 1.00 65.19 99 ASN A N 1
ATOM 756 C CA . ASN A 1 99 ? 1.273 24.463 -16.728 1.00 65.19 99 ASN A CA 1
ATOM 757 C C . ASN A 1 99 ? -0.022 23.765 -16.258 1.00 65.19 99 ASN A C 1
ATOM 759 O O . ASN A 1 99 ? -0.338 23.795 -15.069 1.00 65.19 99 ASN A O 1
ATOM 763 N N . SER A 1 100 ? -0.779 23.129 -17.160 1.00 60.22 100 SER A N 1
ATOM 764 C CA . SER A 1 100 ? -2.039 22.431 -16.870 1.00 60.22 100 SER A CA 1
ATOM 765 C C . SER A 1 100 ? -1.825 20.967 -16.493 1.00 60.22 100 SER A C 1
ATOM 767 O O . SER A 1 100 ? -2.569 20.438 -15.667 1.00 60.22 100 SER A O 1
ATOM 769 N N . HIS A 1 101 ? -0.805 20.318 -17.062 1.00 51.25 101 HIS A N 1
ATOM 770 C CA . HIS A 1 101 ? -0.445 18.924 -16.801 1.00 51.25 101 HIS A CA 1
ATOM 771 C C . HIS A 1 101 ? 0.516 18.775 -15.609 1.00 51.25 101 HIS A C 1
ATOM 773 O O . HIS A 1 101 ? 0.580 17.707 -15.002 1.00 51.25 101 HIS A O 1
ATOM 779 N N . PHE A 1 102 ? 1.195 19.857 -15.208 1.00 49.22 102 PHE A N 1
ATOM 780 C CA . PHE A 1 102 ? 2.026 19.931 -14.007 1.00 49.22 102 PHE A CA 1
ATOM 781 C C . PHE A 1 102 ? 1.699 21.174 -13.168 1.00 49.22 102 PHE A C 1
ATOM 783 O O . PHE A 1 102 ? 2.548 22.018 -12.899 1.00 49.22 102 PHE A O 1
ATOM 790 N N . VAL A 1 103 ? 0.513 21.197 -12.563 1.00 50.09 103 VAL A N 1
ATOM 791 C CA . VAL A 1 103 ? 0.550 21.469 -11.124 1.00 50.09 103 VAL A CA 1
ATOM 792 C C . VAL A 1 103 ? 0.687 20.103 -10.479 1.00 50.09 103 VAL A C 1
ATOM 794 O O . VAL A 1 103 ? -0.320 19.458 -10.180 1.00 50.09 103 VAL A O 1
ATOM 797 N N . ILE A 1 104 ? 1.927 19.638 -10.258 1.00 57.44 104 ILE A N 1
ATOM 798 C CA . ILE A 1 104 ? 2.148 18.692 -9.161 1.00 57.44 104 ILE A CA 1
ATOM 799 C C . ILE A 1 104 ? 1.646 19.445 -7.946 1.00 57.44 104 ILE A C 1
ATOM 801 O O . ILE A 1 104 ? 2.328 20.302 -7.384 1.00 57.44 104 ILE A O 1
ATOM 805 N N . LYS A 1 105 ? 0.387 19.200 -7.596 1.00 72.81 105 LYS A N 1
ATOM 806 C CA . LYS A 1 105 ? -0.180 19.790 -6.410 1.00 72.81 105 LYS A CA 1
ATOM 807 C C . LYS A 1 105 ? 0.558 19.102 -5.278 1.00 72.81 105 LYS A C 1
ATOM 809 O O . LYS A 1 105 ? 0.433 17.902 -5.047 1.00 72.81 105 LYS A O 1
ATOM 814 N N . THR A 1 106 ? 1.429 19.867 -4.656 1.00 79.56 106 THR A N 1
ATOM 815 C CA . THR A 1 106 ? 2.183 19.438 -3.495 1.00 79.56 106 THR A CA 1
ATOM 816 C C . THR A 1 106 ? 1.490 19.915 -2.237 1.00 79.56 106 THR A C 1
ATOM 818 O O . THR A 1 106 ? 0.701 20.863 -2.264 1.00 79.56 106 THR A O 1
ATOM 821 N N . TYR A 1 107 ? 1.865 19.331 -1.115 1.00 86.12 107 TYR A N 1
ATOM 822 C CA . TYR A 1 107 ? 1.473 19.813 0.190 1.00 86.12 107 TYR A CA 1
ATOM 823 C C . TYR A 1 107 ? 2.637 19.782 1.168 1.00 86.12 107 TYR A C 1
ATOM 825 O O . TYR A 1 107 ? 3.608 19.046 0.994 1.00 86.12 107 TYR A O 1
ATOM 833 N N . ASN A 1 108 ? 2.517 20.589 2.219 1.00 85.31 108 ASN A N 1
ATOM 834 C CA . ASN A 1 108 ? 3.486 20.613 3.302 1.00 85.31 108 ASN A CA 1
ATOM 835 C C . ASN A 1 108 ? 3.203 19.466 4.265 1.00 85.31 108 ASN A C 1
ATOM 837 O O . ASN A 1 108 ? 2.163 19.422 4.936 1.00 85.31 108 ASN A O 1
ATOM 841 N N . LYS A 1 109 ? 4.148 18.538 4.334 1.00 85.75 109 LYS A N 1
ATOM 842 C CA . LYS A 1 109 ? 4.069 17.374 5.197 1.00 85.75 109 LYS A CA 1
ATOM 843 C C . LYS A 1 109 ? 4.638 17.682 6.573 1.00 85.75 109 LYS A C 1
ATOM 845 O O . LYS A 1 109 ? 5.713 18.267 6.704 1.00 85.75 109 LYS A O 1
ATOM 850 N N . ARG A 1 110 ? 3.912 17.288 7.618 1.00 80.38 110 ARG A N 1
ATOM 851 C CA . ARG A 1 110 ? 4.372 17.392 9.002 1.00 80.38 110 ARG A CA 1
ATOM 852 C C . ARG A 1 110 ? 5.568 16.449 9.207 1.00 80.38 110 ARG A C 1
ATOM 854 O O . ARG A 1 110 ? 5.472 15.285 8.818 1.00 80.38 110 ARG A O 1
ATOM 861 N N . PRO A 1 111 ? 6.666 16.903 9.837 1.00 64.38 111 PRO A N 1
ATOM 862 C CA . PRO A 1 111 ? 7.752 16.015 10.251 1.00 64.38 111 PRO A CA 1
ATOM 863 C C . PRO A 1 111 ? 7.215 14.918 11.187 1.00 64.38 111 PRO A C 1
ATOM 865 O O . PRO A 1 111 ? 6.497 15.227 12.139 1.00 64.38 111 PRO A O 1
ATOM 868 N N . GLY A 1 112 ? 7.512 13.649 10.896 1.00 59.12 112 GLY A N 1
ATOM 869 C CA . GLY A 1 112 ? 6.951 12.496 11.612 1.00 59.12 112 GLY A CA 1
ATOM 870 C C . GLY A 1 112 ? 7.733 12.074 12.864 1.00 59.12 112 GLY A C 1
ATOM 871 O O . GLY A 1 112 ? 8.957 12.168 12.909 1.00 59.12 112 GLY A O 1
ATOM 872 N N . THR A 1 113 ? 7.006 11.559 13.861 1.00 44.53 113 THR A N 1
ATOM 873 C CA . THR A 1 113 ? 7.491 10.923 15.100 1.00 44.53 113 THR A CA 1
ATOM 874 C C . THR A 1 113 ? 7.383 9.386 15.033 1.00 44.53 113 THR A C 1
ATOM 876 O O . THR A 1 113 ? 6.329 8.874 14.680 1.00 44.53 113 THR A O 1
ATOM 879 N N . ALA A 1 114 ? 8.467 8.701 15.434 1.00 43.16 114 ALA A N 1
ATOM 880 C CA . ALA A 1 114 ? 8.658 7.303 15.890 1.00 43.16 114 ALA A CA 1
ATOM 881 C C . ALA A 1 114 ? 8.008 6.091 15.152 1.00 43.16 114 ALA A C 1
ATOM 883 O O . ALA A 1 114 ? 6.806 5.995 14.935 1.00 43.16 114 ALA A O 1
ATOM 884 N N . ALA A 1 115 ? 8.850 5.076 14.913 1.00 43.59 115 ALA A N 1
ATOM 885 C CA . ALA A 1 115 ? 8.717 3.953 13.974 1.00 43.59 115 ALA A CA 1
ATOM 886 C C . ALA A 1 115 ? 7.729 2.803 14.301 1.00 43.59 115 ALA A C 1
ATOM 888 O O . ALA A 1 115 ? 7.615 1.881 13.499 1.00 43.59 115 ALA A O 1
ATOM 889 N N . VAL A 1 116 ? 7.035 2.789 15.447 1.00 41.94 116 VAL A N 1
ATOM 890 C CA . VAL A 1 116 ? 6.248 1.601 15.875 1.00 41.94 116 VAL A CA 1
ATOM 891 C C . VAL A 1 116 ? 4.782 1.649 15.413 1.00 41.94 116 VAL A C 1
ATOM 893 O O . VAL A 1 116 ? 4.218 0.616 15.081 1.00 41.94 116 VAL A O 1
ATOM 896 N N . GLU A 1 117 ? 4.174 2.833 15.286 1.00 53.59 117 GLU A N 1
ATOM 897 C CA . GLU A 1 117 ? 2.784 2.991 14.795 1.00 53.59 117 GLU A CA 1
ATOM 898 C C . GLU A 1 117 ? 2.686 3.235 13.277 1.00 53.59 117 GLU A C 1
ATOM 900 O O . GLU A 1 117 ? 1.596 3.438 12.732 1.00 53.59 117 GLU A O 1
ATOM 905 N N . GLN A 1 118 ? 3.827 3.259 12.588 1.00 66.38 118 GLN A N 1
ATOM 906 C CA . GLN A 1 118 ? 3.917 3.617 11.175 1.00 66.38 118 GLN A CA 1
ATOM 907 C C . GLN A 1 118 ? 3.245 2.576 10.270 1.00 66.38 118 GLN A C 1
ATOM 909 O O . GLN A 1 118 ? 2.484 2.956 9.380 1.00 66.38 118 GLN A O 1
ATOM 914 N N . TYR A 1 119 ? 3.458 1.285 10.542 1.00 74.44 119 TYR A N 1
ATOM 915 C CA . TYR A 1 119 ? 3.004 0.186 9.684 1.00 74.44 119 TYR A CA 1
ATOM 916 C C . TYR A 1 119 ? 1.482 0.132 9.521 1.00 74.44 119 TYR A C 1
ATOM 918 O O . TYR A 1 119 ? 0.974 -0.102 8.426 1.00 74.44 119 TYR A O 1
ATOM 926 N N . TYR A 1 120 ? 0.722 0.404 10.585 1.00 83.94 120 TYR A N 1
ATOM 927 C CA . TYR A 1 120 ? -0.738 0.455 10.494 1.00 83.94 120 TYR A CA 1
ATOM 928 C C . TYR A 1 120 ? -1.220 1.557 9.543 1.00 83.94 120 TYR A C 1
ATOM 930 O O . TYR A 1 120 ? -2.086 1.321 8.697 1.00 83.94 120 TYR A O 1
ATOM 938 N N . ARG A 1 121 ? -0.633 2.756 9.642 1.00 87.56 121 ARG A N 1
ATOM 939 C CA . ARG A 1 121 ? -1.020 3.912 8.819 1.00 87.56 121 ARG A CA 1
ATOM 940 C C . ARG A 1 121 ? -0.615 3.716 7.362 1.00 87.56 121 ARG A C 1
ATOM 942 O O . ARG A 1 121 ? -1.415 3.995 6.471 1.00 87.56 121 ARG A O 1
ATOM 949 N N . THR A 1 122 ? 0.581 3.185 7.111 1.00 87.94 122 THR A N 1
ATOM 950 C CA . THR A 1 122 ? 1.066 2.916 5.752 1.00 87.94 122 THR A CA 1
ATOM 951 C C . THR A 1 122 ? 0.273 1.789 5.088 1.00 87.94 122 THR A C 1
ATOM 953 O O . THR A 1 122 ? -0.072 1.914 3.913 1.00 87.94 122 THR A O 1
ATOM 956 N N . LYS A 1 123 ? -0.121 0.732 5.817 1.00 90.00 123 LYS A N 1
ATOM 957 C CA . LYS A 1 123 ? -0.999 -0.336 5.292 1.00 90.00 123 LYS A CA 1
ATOM 958 C C . LYS A 1 123 ? -2.406 0.177 4.987 1.00 90.00 123 LYS A C 1
ATOM 960 O O . LYS A 1 123 ? -2.955 -0.148 3.935 1.00 90.00 123 LYS A O 1
ATOM 965 N N . LEU A 1 124 ? -2.969 1.024 5.853 1.00 93.50 124 LEU A N 1
ATOM 966 C CA . LEU A 1 124 ? -4.252 1.685 5.591 1.00 93.50 124 LEU A CA 1
ATOM 967 C C . LEU A 1 124 ? -4.173 2.560 4.332 1.00 93.50 124 LEU A C 1
ATOM 969 O O . LEU A 1 124 ? -5.038 2.470 3.464 1.00 93.50 124 LEU A O 1
ATOM 973 N N . LEU A 1 125 ? -3.114 3.362 4.199 1.00 94.25 125 LEU A N 1
ATOM 974 C CA . LEU A 1 125 ? -2.887 4.192 3.018 1.00 94.25 125 LEU A CA 1
ATOM 975 C C . LEU A 1 125 ? -2.700 3.349 1.749 1.00 94.25 125 LEU A C 1
ATOM 977 O O . LEU A 1 125 ? -3.203 3.724 0.694 1.00 94.25 125 LEU A O 1
ATOM 981 N N . THR A 1 126 ? -2.047 2.189 1.865 1.00 95.12 126 THR A N 1
ATOM 982 C CA . THR A 1 126 ? -1.888 1.213 0.774 1.00 95.12 126 THR A CA 1
ATOM 983 C C . THR A 1 126 ? -3.239 0.713 0.277 1.00 95.12 126 THR A C 1
ATOM 985 O O . THR A 1 126 ? -3.500 0.740 -0.924 1.00 95.12 126 THR A O 1
ATOM 988 N N . MET A 1 127 ? -4.128 0.325 1.194 1.00 96.06 127 MET A N 1
ATOM 989 C CA . MET A 1 127 ? -5.490 -0.093 0.858 1.00 96.06 127 MET A CA 1
ATOM 990 C C . MET A 1 127 ? -6.276 1.028 0.170 1.00 96.06 127 MET A C 1
ATOM 992 O O . MET A 1 127 ? -6.894 0.801 -0.870 1.00 96.06 127 MET A O 1
ATOM 996 N N . VAL A 1 128 ? -6.239 2.240 0.732 1.00 96.62 128 VAL A N 1
ATOM 997 C CA . VAL A 1 128 ? -6.961 3.396 0.183 1.00 96.62 128 VAL A CA 1
ATOM 998 C C . VAL A 1 128 ? -6.453 3.736 -1.217 1.00 96.62 128 VAL A C 1
ATOM 1000 O O . VAL A 1 128 ? -7.259 3.846 -2.138 1.00 96.62 128 VAL A O 1
ATOM 1003 N N . LEU A 1 129 ? -5.134 3.846 -1.412 1.00 97.12 129 LEU A N 1
ATOM 1004 C CA . LEU A 1 129 ? -4.559 4.167 -2.718 1.00 97.12 129 LEU A CA 1
ATOM 1005 C C . LEU A 1 129 ? -4.855 3.079 -3.754 1.00 97.12 129 LEU A C 1
ATOM 1007 O O . LEU A 1 129 ? -5.248 3.415 -4.867 1.00 97.12 129 LEU A O 1
ATOM 1011 N N . PHE A 1 130 ? -4.729 1.794 -3.396 1.00 96.50 130 PHE A N 1
ATOM 1012 C CA . PHE A 1 130 ? -5.063 0.695 -4.308 1.00 96.50 130 PHE A CA 1
ATOM 1013 C C . PHE A 1 130 ? -6.481 0.845 -4.859 1.00 96.50 130 PHE A C 1
ATOM 1015 O O . PHE A 1 130 ? -6.692 0.787 -6.070 1.00 96.50 130 PHE A O 1
ATOM 1022 N N . ARG A 1 131 ? -7.452 1.069 -3.972 1.00 95.75 131 ARG A N 1
ATOM 1023 C CA . ARG A 1 131 ? -8.856 1.178 -4.364 1.00 95.75 131 ARG A CA 1
ATOM 1024 C C . ARG A 1 131 ? -9.122 2.427 -5.189 1.00 95.75 131 ARG A C 1
ATOM 1026 O O . ARG A 1 131 ? -9.827 2.325 -6.179 1.00 95.75 131 ARG A O 1
ATOM 1033 N N . LEU A 1 132 ? -8.514 3.564 -4.844 1.00 96.00 132 LEU A N 1
ATOM 1034 C CA . LEU A 1 132 ? -8.639 4.803 -5.620 1.00 96.00 132 LEU A CA 1
ATOM 1035 C C . LEU A 1 132 ? -8.127 4.650 -7.056 1.00 96.00 132 LEU A C 1
ATOM 1037 O O . LEU A 1 132 ? -8.731 5.180 -7.983 1.00 96.00 132 LEU A O 1
ATOM 1041 N N . LEU A 1 133 ? -7.026 3.918 -7.246 1.00 93.88 133 LEU A N 1
ATOM 1042 C CA . LEU A 1 133 ? -6.467 3.643 -8.573 1.00 93.88 133 LEU A CA 1
ATOM 1043 C C . LEU A 1 133 ? -7.357 2.719 -9.416 1.00 93.88 133 LEU A C 1
ATOM 1045 O O . LEU A 1 133 ? -7.268 2.747 -10.639 1.00 93.88 133 LEU A O 1
ATOM 1049 N N . HIS A 1 134 ? -8.212 1.919 -8.776 1.00 93.19 134 HIS A N 1
ATOM 1050 C CA . HIS A 1 134 ? -9.015 0.880 -9.424 1.00 93.19 134 HIS A CA 1
ATOM 1051 C C . HIS A 1 134 ? -10.533 1.090 -9.297 1.00 93.19 134 HIS A C 1
ATOM 1053 O O . HIS A 1 134 ? -11.299 0.141 -9.522 1.00 93.19 134 HIS A O 1
ATOM 1059 N N . ASP A 1 135 ? -10.954 2.293 -8.904 1.00 91.69 135 ASP A N 1
ATOM 1060 C CA . ASP A 1 135 ? -12.351 2.714 -8.859 1.00 91.69 135 ASP A CA 1
ATOM 1061 C C . ASP A 1 135 ? -12.667 3.572 -10.091 1.00 91.69 135 ASP A C 1
ATOM 1063 O O . ASP A 1 135 ? -12.259 4.734 -10.208 1.00 91.69 135 ASP A O 1
ATOM 1067 N N . ASP A 1 136 ? -13.409 2.980 -11.025 1.00 88.12 136 ASP A N 1
ATOM 1068 C CA . ASP A 1 136 ? -13.790 3.620 -12.284 1.00 88.12 136 ASP A CA 1
ATOM 1069 C C . ASP A 1 136 ? -14.805 4.757 -12.088 1.00 88.12 136 ASP A C 1
ATOM 1071 O O . ASP A 1 136 ? -14.972 5.584 -12.981 1.00 88.12 136 ASP A O 1
ATOM 1075 N N . GLN A 1 137 ? -15.466 4.840 -10.924 1.00 90.50 137 GLN A N 1
ATOM 1076 C CA . GLN A 1 137 ? -16.408 5.922 -10.609 1.00 90.50 137 GLN A CA 1
ATOM 1077 C C . GLN A 1 137 ? -15.706 7.200 -10.131 1.00 90.50 137 GLN A C 1
ATOM 1079 O O . GLN A 1 137 ? -16.348 8.245 -9.988 1.00 90.50 137 GLN A O 1
ATOM 1084 N N . ILE A 1 138 ? -14.406 7.137 -9.837 1.00 90.38 138 ILE A N 1
ATOM 1085 C CA . ILE A 1 138 ? -13.613 8.288 -9.403 1.00 90.38 138 ILE A CA 1
ATOM 1086 C C . ILE A 1 138 ? -12.915 8.888 -10.618 1.00 90.38 138 ILE A C 1
ATOM 1088 O O . ILE A 1 138 ? -11.953 8.322 -11.136 1.00 90.38 138 ILE A O 1
ATOM 1092 N N . ASP A 1 139 ? -13.370 10.064 -11.047 1.00 85.06 139 ASP A N 1
ATOM 1093 C CA . ASP A 1 139 ? -12.803 10.779 -12.194 1.00 85.06 139 ASP A CA 1
ATOM 1094 C C . ASP A 1 139 ? -11.380 11.255 -11.872 1.00 85.06 139 ASP A C 1
ATOM 1096 O O . ASP A 1 139 ? -10.449 11.081 -12.656 1.00 85.06 139 ASP A O 1
ATOM 1100 N N . SER A 1 140 ? -11.196 11.833 -10.681 1.00 87.44 140 SER A N 1
ATOM 1101 C CA . SER A 1 140 ? -9.895 12.296 -10.191 1.00 87.44 140 SER A CA 1
ATOM 1102 C C . SER A 1 140 ? -9.820 12.290 -8.665 1.00 87.44 140 SER A C 1
ATOM 1104 O O . SER A 1 140 ? -10.839 12.358 -7.973 1.00 87.44 140 SER A O 1
ATOM 1106 N N . PHE A 1 141 ? -8.601 12.225 -8.124 1.00 94.06 141 PHE A N 1
ATOM 1107 C CA . PHE A 1 141 ? -8.370 12.350 -6.689 1.00 94.06 141 PHE A CA 1
ATOM 1108 C C . PHE A 1 141 ? -7.025 13.003 -6.352 1.00 94.06 141 PHE A C 1
ATOM 1110 O O . PHE A 1 141 ? -6.085 12.970 -7.146 1.00 94.06 141 PHE A O 1
ATOM 1117 N N . TYR A 1 142 ? -6.949 13.544 -5.135 1.00 94.25 142 TYR A N 1
ATOM 1118 C CA . TYR A 1 142 ? -5.721 13.968 -4.466 1.00 94.25 142 TYR A CA 1
ATOM 1119 C C . TYR A 1 142 ? -5.640 13.271 -3.111 1.00 94.25 142 TYR A C 1
ATOM 1121 O O . TYR A 1 142 ? -6.473 13.526 -2.240 1.00 94.25 142 TYR A O 1
ATOM 1129 N N . LEU A 1 143 ? -4.651 12.398 -2.940 1.00 96.31 143 LEU A N 1
ATOM 1130 C CA . LEU A 1 143 ? -4.392 11.663 -1.707 1.00 96.31 143 LEU A CA 1
ATOM 1131 C C . LEU A 1 143 ? -3.077 12.141 -1.090 1.00 96.31 143 LEU A C 1
ATOM 1133 O O . LEU A 1 143 ? -2.039 12.149 -1.747 1.00 96.31 143 LEU A O 1
ATOM 1137 N N . GLY A 1 144 ? -3.121 12.540 0.174 1.00 94.06 144 GLY A N 1
ATOM 1138 C CA . GLY A 1 144 ? -1.967 12.978 0.949 1.00 94.06 144 GLY A CA 1
ATOM 1139 C C . GLY A 1 144 ? -1.932 12.331 2.326 1.00 94.06 144 GLY A C 1
ATOM 1140 O O . GLY A 1 144 ? -2.920 11.770 2.803 1.00 94.06 144 GLY A O 1
ATOM 1141 N N . ASN A 1 145 ? -0.771 12.431 2.962 1.00 92.44 145 ASN A N 1
ATOM 1142 C CA . ASN A 1 145 ? -0.494 11.852 4.268 1.00 92.44 145 ASN A CA 1
ATOM 1143 C C . ASN A 1 145 ? 0.326 12.804 5.152 1.00 92.44 145 ASN A C 1
ATOM 1145 O O . ASN A 1 145 ? 1.220 13.493 4.656 1.00 92.44 145 ASN A O 1
ATOM 1149 N N . ASN A 1 146 ? 0.054 12.814 6.457 1.00 90.31 146 ASN A N 1
ATOM 1150 C CA . ASN A 1 146 ? 0.619 13.748 7.441 1.00 90.31 146 ASN A CA 1
ATOM 1151 C C . ASN A 1 146 ? 0.530 15.220 6.994 1.00 90.31 146 ASN A C 1
ATOM 1153 O O . ASN A 1 146 ? 1.510 15.966 7.065 1.00 90.31 146 ASN A O 1
ATOM 1157 N N . LEU A 1 147 ? -0.629 15.655 6.496 1.00 90.06 147 LEU A N 1
ATOM 1158 C CA . LEU A 1 147 ? -0.827 17.031 6.032 1.00 90.06 147 LEU A CA 1
ATOM 1159 C C . LEU A 1 147 ? -0.721 18.022 7.209 1.00 90.06 147 LEU A C 1
ATOM 1161 O O . LEU A 1 147 ? -1.566 18.049 8.102 1.00 90.06 147 LEU A O 1
ATOM 1165 N N . GLY A 1 148 ? 0.310 18.870 7.228 1.00 83.62 148 GLY A N 1
ATOM 1166 C CA . GLY A 1 148 ? 0.659 19.637 8.433 1.00 83.62 148 GLY A CA 1
ATOM 1167 C C . GLY A 1 148 ? -0.387 20.657 8.889 1.00 83.62 148 GLY A C 1
ATOM 1168 O O . GLY A 1 148 ? -0.479 20.952 10.083 1.00 83.62 148 GLY A O 1
ATOM 1169 N N . GLU A 1 149 ? -1.200 21.148 7.960 1.00 82.38 149 GLU A N 1
ATOM 1170 C CA . GLU A 1 149 ? -2.085 22.303 8.132 1.00 82.38 149 GLU A CA 1
ATOM 1171 C C . GLU A 1 149 ? -3.458 21.949 8.732 1.00 82.38 149 GLU A C 1
ATOM 1173 O O . GLU A 1 149 ? -4.169 22.834 9.197 1.00 82.38 149 GLU A O 1
ATOM 1178 N N . VAL A 1 150 ? -3.824 20.660 8.776 1.00 86.75 150 VAL A N 1
ATOM 1179 C CA . VAL A 1 150 ? -5.186 20.198 9.138 1.00 86.75 150 VAL A CA 1
ATOM 1180 C C . VAL A 1 150 ? -5.324 19.695 10.573 1.00 86.75 150 VAL A C 1
ATOM 1182 O O . VAL A 1 150 ? -6.305 19.049 10.938 1.00 86.75 150 VAL A O 1
ATOM 1185 N N . GLY A 1 151 ? -4.343 19.996 11.423 1.00 87.19 151 GLY A N 1
ATOM 1186 C CA . GLY A 1 151 ? -4.393 19.623 12.833 1.00 87.19 151 GLY A CA 1
ATOM 1187 C C . GLY A 1 151 ? -4.284 18.112 13.036 1.00 87.19 151 GLY A C 1
ATOM 1188 O O . GLY A 1 151 ? -3.284 17.525 12.638 1.00 87.19 151 GLY A O 1
ATOM 1189 N N . ALA A 1 152 ? -5.253 17.516 13.725 1.00 88.31 152 ALA A N 1
ATOM 1190 C CA . ALA A 1 152 ? -5.237 16.113 14.136 1.00 88.31 152 ALA A CA 1
ATOM 1191 C C . ALA A 1 152 ? -5.810 15.137 13.096 1.00 88.31 152 ALA A C 1
ATOM 1193 O O . ALA A 1 152 ? -5.763 13.942 13.330 1.00 88.31 152 ALA A O 1
ATOM 1194 N N . PHE A 1 153 ? -6.392 15.601 11.990 1.00 91.50 153 PHE A N 1
ATOM 1195 C CA . PHE A 1 153 ? -6.886 14.712 10.929 1.00 91.50 153 PHE A CA 1
ATOM 1196 C C . PHE A 1 153 ? -5.913 14.671 9.748 1.00 91.50 153 PHE A C 1
ATOM 1198 O O . PHE A 1 153 ? -6.296 14.874 8.597 1.00 91.50 153 PHE A O 1
ATOM 1205 N N . ASP A 1 154 ? -4.631 14.503 10.057 1.00 90.81 154 ASP A N 1
ATOM 1206 C CA . ASP A 1 154 ? -3.539 14.638 9.103 1.00 90.81 154 ASP A CA 1
ATOM 1207 C C . ASP A 1 154 ? -3.067 13.315 8.495 1.00 90.81 154 ASP A C 1
ATOM 1209 O O . ASP A 1 154 ? -2.463 13.363 7.426 1.00 90.81 154 ASP A O 1
ATOM 1213 N N . ASP A 1 155 ? -3.344 12.162 9.117 1.00 91.50 155 ASP A N 1
ATOM 1214 C CA . ASP A 1 155 ? -2.781 10.865 8.703 1.00 91.50 155 ASP A CA 1
ATOM 1215 C C . ASP A 1 155 ? -3.128 10.501 7.253 1.00 91.50 155 ASP A C 1
ATOM 1217 O O . ASP A 1 155 ? -2.238 10.129 6.489 1.00 91.50 155 ASP A O 1
ATOM 1221 N N . VAL A 1 156 ? -4.405 10.614 6.872 1.00 94.38 156 VAL A N 1
ATOM 1222 C CA . VAL A 1 156 ? -4.865 10.419 5.490 1.00 94.38 156 VAL A CA 1
ATOM 1223 C C . VAL A 1 156 ? -5.817 11.548 5.120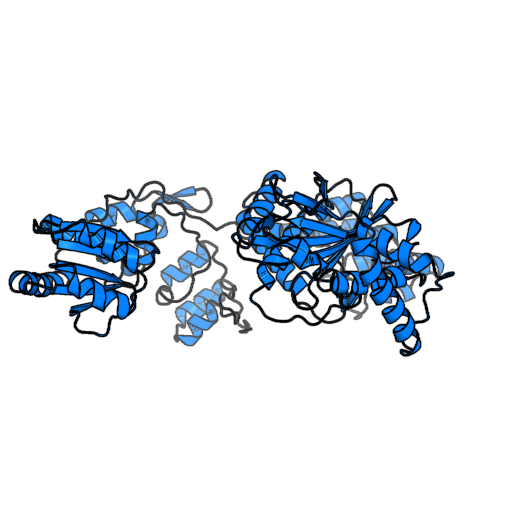 1.00 94.38 156 VAL A C 1
ATOM 1225 O O . VAL A 1 156 ? -6.858 11.733 5.748 1.00 94.38 156 VAL A O 1
ATOM 1228 N N . VAL A 1 157 ? -5.468 12.294 4.075 1.00 95.69 157 VAL A N 1
ATOM 1229 C CA . VAL A 1 157 ? -6.285 13.383 3.539 1.00 95.69 157 VAL A CA 1
ATOM 1230 C C . VAL A 1 157 ? -6.573 13.093 2.082 1.00 95.69 157 VAL A C 1
ATOM 1232 O O . VAL A 1 157 ? -5.656 12.922 1.284 1.00 95.69 157 VAL A O 1
ATOM 1235 N N . LEU A 1 158 ? -7.850 13.021 1.736 1.00 97.06 158 LEU A N 1
ATOM 1236 C CA . LEU A 1 158 ? -8.295 12.590 0.423 1.00 97.06 158 LEU A CA 1
ATOM 1237 C C . LEU A 1 158 ? -9.350 13.548 -0.107 1.00 97.06 158 LEU A C 1
ATOM 1239 O O . LEU A 1 158 ? -10.358 13.789 0.548 1.00 97.06 158 LEU A O 1
ATOM 1243 N N . ARG A 1 159 ? -9.165 14.021 -1.332 1.00 95.44 159 ARG A N 1
ATOM 1244 C CA . ARG A 1 159 ? -10.225 14.632 -2.128 1.00 95.44 159 ARG A CA 1
ATOM 1245 C C . ARG A 1 159 ? -10.514 13.757 -3.334 1.00 95.44 159 ARG A C 1
ATOM 1247 O O . ARG A 1 159 ? -9.581 13.413 -4.048 1.00 95.44 159 ARG A O 1
ATOM 1254 N N . THR A 1 160 ? -11.780 13.457 -3.591 1.00 93.88 160 THR A N 1
ATOM 1255 C CA . THR A 1 160 ? -12.235 12.742 -4.791 1.00 93.88 160 THR A CA 1
ATOM 1256 C C . THR A 1 160 ? -13.221 13.604 -5.566 1.00 93.88 160 THR A C 1
ATOM 1258 O O . THR A 1 160 ? -14.031 14.311 -4.964 1.00 93.88 160 THR A O 1
ATOM 1261 N N . CYS A 1 161 ? -13.191 13.512 -6.890 1.00 90.12 161 CYS A N 1
ATOM 1262 C CA . CYS A 1 161 ? -14.218 14.050 -7.770 1.00 90.12 161 CYS A CA 1
ATOM 1263 C C . CYS A 1 161 ? -14.857 12.898 -8.548 1.00 90.12 161 CYS A C 1
ATOM 1265 O O . CYS A 1 161 ? -14.142 12.126 -9.186 1.00 90.12 161 CYS A O 1
ATOM 1267 N N . SER A 1 162 ? -16.182 12.804 -8.480 1.00 88.44 162 SER A N 1
ATOM 1268 C CA . SER A 1 162 ? -16.984 11.815 -9.205 1.00 88.44 162 SER A CA 1
ATOM 1269 C C . SER A 1 162 ? -18.214 12.502 -9.776 1.00 88.44 162 SER A C 1
ATOM 1271 O O . SER A 1 162 ? -18.985 13.100 -9.022 1.00 88.44 162 SER A O 1
ATOM 1273 N N . GLN A 1 163 ? -18.409 12.433 -11.091 1.00 84.50 163 GLN A N 1
ATOM 1274 C CA . GLN A 1 163 ? -19.538 13.054 -11.795 1.00 84.50 163 GLN A CA 1
ATOM 1275 C C . GLN A 1 163 ? -19.698 14.549 -11.450 1.00 84.50 163 GLN A C 1
ATOM 1277 O O . GLN A 1 163 ? -20.803 15.046 -11.228 1.00 84.50 163 GLN A O 1
ATOM 1282 N N . GLY A 1 164 ? -18.574 15.263 -11.324 1.00 77.31 164 GLY A N 1
ATOM 1283 C CA . GLY A 1 164 ? -18.537 16.686 -10.964 1.00 77.31 164 GLY A CA 1
ATOM 1284 C C . GLY A 1 164 ? -18.813 17.007 -9.488 1.00 77.31 164 GLY A C 1
ATOM 1285 O O . GLY A 1 164 ? -18.791 18.177 -9.112 1.00 77.31 164 GLY A O 1
ATOM 1286 N N . ARG A 1 165 ? -19.045 16.007 -8.625 1.00 85.38 165 ARG A N 1
ATOM 1287 C CA . ARG A 1 165 ? -19.219 16.202 -7.176 1.00 85.38 165 ARG A CA 1
ATOM 1288 C C . ARG A 1 165 ? -17.909 15.961 -6.436 1.00 85.38 165 ARG A C 1
ATOM 1290 O O . ARG A 1 165 ? -17.306 14.897 -6.560 1.00 85.38 165 ARG A O 1
ATOM 1297 N N . SER A 1 166 ? -17.491 16.944 -5.637 1.00 89.81 166 SER A N 1
ATOM 1298 C CA . SER A 1 166 ? -16.299 16.847 -4.790 1.00 89.81 166 SER A CA 1
ATOM 1299 C C . SER A 1 166 ? -16.646 16.300 -3.407 1.00 89.81 166 SER A C 1
ATOM 1301 O O . SER A 1 166 ? -17.506 16.847 -2.714 1.00 89.81 166 SER A O 1
ATOM 1303 N N . ARG A 1 167 ? -15.919 15.265 -2.981 1.00 93.31 167 ARG A N 1
ATOM 1304 C CA . ARG A 1 167 ? -15.924 14.764 -1.601 1.00 93.31 167 ARG A CA 1
ATOM 1305 C C . ARG A 1 167 ? -14.545 14.919 -0.991 1.00 93.31 167 ARG A C 1
ATOM 1307 O O . ARG A 1 167 ? -13.545 14.699 -1.677 1.00 93.31 167 ARG A O 1
ATOM 1314 N N . VAL A 1 168 ? -14.486 15.282 0.285 1.00 95.25 168 VAL A N 1
ATOM 1315 C CA . VAL A 1 168 ? -13.225 15.457 1.009 1.00 95.25 168 VAL A CA 1
ATOM 1316 C C . VAL A 1 168 ? -13.271 14.707 2.330 1.00 95.25 168 VAL A C 1
ATOM 1318 O O . VAL A 1 168 ? -14.211 14.842 3.111 1.00 95.25 168 VAL A O 1
ATOM 1321 N N . TYR A 1 169 ? -12.223 13.936 2.582 1.00 96.38 169 TYR A N 1
ATOM 1322 C CA . TYR A 1 169 ? -12.049 13.120 3.767 1.00 96.38 169 TYR A CA 1
ATOM 1323 C C . TYR A 1 169 ? -10.788 13.548 4.508 1.00 96.38 169 TYR A C 1
ATOM 1325 O O . TYR A 1 169 ? -9.710 13.641 3.919 1.00 96.38 169 TYR A O 1
ATOM 1333 N N . PHE A 1 170 ? -10.928 13.761 5.812 1.00 96.31 170 PHE A N 1
ATOM 1334 C CA . PHE A 1 170 ? -9.813 13.984 6.726 1.00 96.31 170 PHE A CA 1
ATOM 1335 C C . PHE A 1 170 ? -9.832 12.875 7.772 1.00 96.31 170 PHE A C 1
ATOM 1337 O O . PHE A 1 170 ? -10.790 12.766 8.537 1.00 96.31 170 PHE A O 1
ATOM 1344 N N . LEU A 1 171 ? -8.811 12.025 7.789 1.00 95.12 171 LEU A N 1
ATOM 1345 C CA . LEU A 1 171 ? -8.791 10.811 8.594 1.00 95.12 171 LEU A CA 1
ATOM 1346 C C . LEU A 1 171 ? -7.626 10.823 9.585 1.00 95.12 171 LEU A C 1
ATOM 1348 O O . LEU A 1 171 ? -6.488 11.127 9.237 1.00 95.12 171 LEU A O 1
ATOM 1352 N N . GLN A 1 172 ? -7.930 10.431 10.820 1.00 92.25 172 GLN A N 1
ATOM 1353 C CA . GLN A 1 172 ? -6.968 10.090 11.863 1.00 92.25 172 GLN A CA 1
ATOM 1354 C C . GLN A 1 172 ? -7.053 8.585 12.118 1.00 92.25 172 GLN A C 1
ATOM 1356 O O . GLN A 1 172 ? -8.091 8.078 12.550 1.00 92.25 172 GLN A O 1
ATOM 1361 N N . ALA A 1 173 ? -5.947 7.879 11.914 1.00 90.62 173 ALA A N 1
ATOM 1362 C CA . ALA A 1 173 ? -5.814 6.473 12.253 1.00 90.62 173 ALA A CA 1
ATOM 1363 C C . ALA A 1 173 ? -5.339 6.340 13.706 1.00 90.62 173 ALA A C 1
ATOM 1365 O O . ALA A 1 173 ? -4.380 6.988 14.127 1.00 90.62 173 ALA A O 1
ATOM 1366 N N . LYS A 1 174 ? -6.014 5.505 14.494 1.00 84.94 174 LYS A N 1
ATOM 1367 C CA . LYS A 1 174 ? -5.621 5.155 15.862 1.00 84.94 174 LYS A CA 1
ATOM 1368 C C . LYS A 1 174 ? -5.369 3.660 15.923 1.00 84.94 174 LYS A C 1
ATOM 1370 O O . LYS A 1 174 ? -6.307 2.877 15.830 1.00 84.94 174 LYS A O 1
ATOM 1375 N N . HIS A 1 175 ? -4.103 3.277 16.053 1.00 76.19 175 HIS A N 1
ATOM 1376 C CA . HIS A 1 175 ? -3.733 1.885 16.264 1.00 76.19 175 HIS A CA 1
ATOM 1377 C C . HIS A 1 175 ? -3.906 1.519 17.744 1.00 76.19 175 HIS A C 1
ATOM 1379 O O . HIS A 1 175 ? -3.530 2.299 18.619 1.00 76.19 175 HIS A O 1
ATOM 1385 N N . ARG A 1 176 ? -4.507 0.358 18.011 1.00 69.94 176 ARG A N 1
ATOM 1386 C CA . ARG A 1 176 ? -4.648 -0.256 19.337 1.00 69.94 176 ARG A CA 1
ATOM 1387 C C . ARG A 1 176 ? -4.682 -1.771 19.185 1.00 69.94 176 ARG A C 1
ATOM 1389 O O . ARG A 1 176 ? -5.120 -2.269 18.144 1.00 69.94 176 ARG A O 1
ATOM 1396 N N . ASP A 1 177 ? -4.291 -2.479 20.238 1.00 59.59 177 ASP A N 1
ATOM 1397 C CA . ASP A 1 177 ? -4.458 -3.925 20.310 1.00 59.59 177 ASP A CA 1
ATOM 1398 C C . ASP A 1 177 ? -5.950 -4.279 20.253 1.00 59.59 177 ASP A C 1
ATOM 1400 O O . ASP A 1 177 ? -6.792 -3.633 20.879 1.00 59.59 177 ASP A O 1
ATOM 1404 N N . SER A 1 178 ? -6.293 -5.304 19.470 1.00 54.47 178 SER A N 1
ATOM 1405 C CA . SER A 1 178 ? -7.679 -5.681 19.120 1.00 54.47 178 SER A CA 1
ATOM 1406 C C . SER A 1 178 ? -8.609 -6.008 20.304 1.00 54.47 178 SER A C 1
ATOM 1408 O O . SER A 1 178 ? -9.815 -6.163 20.120 1.00 54.47 178 SER A O 1
ATOM 1410 N N . THR A 1 179 ? -8.070 -6.093 21.522 1.00 57.22 179 THR A N 1
ATOM 1411 C CA . THR A 1 179 ? -8.803 -6.343 22.770 1.00 57.22 179 THR A CA 1
ATOM 1412 C C . THR A 1 179 ? -9.206 -5.074 23.520 1.00 57.22 179 THR A C 1
ATOM 1414 O O . THR A 1 179 ? -9.960 -5.161 24.493 1.00 57.22 179 THR A O 1
ATOM 1417 N N . ASP A 1 180 ? -8.731 -3.904 23.093 1.00 65.38 180 ASP A N 1
ATOM 1418 C CA . ASP A 1 180 ? -9.001 -2.647 23.779 1.00 65.38 180 ASP A CA 1
ATOM 1419 C C . ASP A 1 180 ? -10.464 -2.223 23.641 1.00 65.38 180 ASP A C 1
ATOM 1421 O O . ASP A 1 180 ? -11.019 -2.101 22.542 1.00 65.38 180 ASP A O 1
ATOM 1425 N N . ARG A 1 181 ? -11.080 -1.951 24.794 1.00 74.88 181 ARG A N 1
ATOM 1426 C CA . ARG A 1 181 ? -12.435 -1.411 24.901 1.00 74.88 181 ARG A CA 1
ATOM 1427 C C . ARG A 1 181 ? -12.368 0.052 25.307 1.00 74.88 181 ARG A C 1
ATOM 1429 O O . ARG A 1 181 ? -11.766 0.384 26.325 1.00 74.88 181 ARG A O 1
ATOM 1436 N N . VAL A 1 182 ? -13.009 0.914 24.526 1.00 76.12 182 VAL A N 1
ATOM 1437 C CA . VAL A 1 182 ? -13.113 2.351 24.807 1.00 76.12 182 VAL A CA 1
ATOM 1438 C C . VAL A 1 182 ? -14.569 2.681 25.101 1.00 76.12 182 VAL A C 1
ATOM 1440 O O . VAL A 1 182 ? -15.446 2.322 24.317 1.00 76.12 182 VAL A O 1
ATOM 1443 N N . ASN A 1 183 ? -14.854 3.347 26.219 1.00 76.00 183 ASN A N 1
ATOM 1444 C CA . ASN A 1 183 ? -16.218 3.787 26.506 1.00 76.00 183 ASN A CA 1
ATOM 1445 C C . ASN A 1 183 ? -16.535 5.054 25.713 1.00 76.00 183 ASN A C 1
ATOM 1447 O O . ASN A 1 183 ? -15.684 5.932 25.566 1.00 76.00 183 ASN A O 1
ATOM 1451 N N . PHE A 1 184 ? -17.762 5.156 25.204 1.00 73.44 184 PHE A N 1
ATOM 1452 C CA . PHE A 1 184 ? -18.184 6.305 24.408 1.00 73.44 184 PHE A CA 1
ATOM 1453 C C . PHE A 1 184 ? -18.060 7.628 25.183 1.00 73.44 184 PHE A C 1
ATOM 1455 O O . PHE A 1 184 ? -17.520 8.593 24.644 1.00 73.44 184 PHE A O 1
ATOM 1462 N N . SER A 1 185 ? -18.432 7.657 26.464 1.00 69.19 185 SER A N 1
ATOM 1463 C CA . SER A 1 185 ? -18.270 8.820 27.348 1.00 69.19 185 SER A CA 1
ATOM 1464 C C . SER A 1 185 ? -16.831 9.334 27.434 1.00 69.19 185 SER A C 1
ATOM 1466 O O . SER A 1 185 ? -16.630 10.549 27.467 1.00 69.19 185 SER A O 1
ATOM 1468 N N . ASP A 1 186 ? -15.820 8.463 27.376 1.00 69.31 186 ASP A N 1
ATOM 1469 C CA . ASP A 1 186 ? -14.406 8.868 27.421 1.00 69.31 186 ASP A CA 1
ATOM 1470 C C . ASP A 1 186 ? -13.966 9.625 26.155 1.00 69.31 186 ASP A C 1
ATOM 1472 O O . ASP A 1 186 ? -13.054 10.451 26.208 1.00 69.31 186 ASP A O 1
ATOM 1476 N N . LEU A 1 187 ? -14.635 9.397 25.018 1.00 70.62 187 LEU A N 1
ATOM 1477 C CA . LEU A 1 187 ? -14.401 10.137 23.770 1.00 70.62 187 LEU A CA 1
ATOM 1478 C C . LEU A 1 187 ? -14.870 11.597 23.894 1.00 70.62 187 LEU A C 1
ATOM 1480 O O . LEU A 1 187 ? -14.318 12.510 23.267 1.00 70.62 187 LEU A O 1
ATOM 1484 N N . VAL A 1 188 ? -15.915 11.812 24.699 1.00 65.38 188 VAL A N 1
ATOM 1485 C CA . VAL A 1 188 ? -16.688 13.054 24.722 1.00 65.38 188 VAL A CA 1
ATOM 1486 C C . VAL A 1 188 ? -16.395 13.921 25.953 1.00 65.38 188 VAL A C 1
ATOM 1488 O O . VAL A 1 188 ? -16.353 15.142 25.826 1.00 65.38 188 VAL A O 1
ATOM 1491 N N . GLN A 1 189 ? -16.161 13.317 27.123 1.00 59.94 189 GLN A N 1
ATOM 1492 C CA . GLN A 1 189 ? -16.109 14.019 28.414 1.00 59.94 189 GLN A CA 1
ATOM 1493 C C . GLN A 1 189 ? -14.691 14.304 28.941 1.00 59.94 189 GLN A C 1
ATOM 1495 O O . GLN A 1 189 ? -14.506 15.291 29.652 1.00 59.94 189 GLN A O 1
ATOM 1500 N N . GLN A 1 190 ? -13.681 13.480 28.634 1.00 54.78 190 GLN A N 1
ATOM 1501 C CA . GLN A 1 190 ? -12.354 13.623 29.252 1.00 54.78 190 GLN A CA 1
ATOM 1502 C C . GLN A 1 190 ? -11.423 14.568 28.484 1.00 54.78 190 GLN A C 1
ATOM 1504 O O . GLN A 1 190 ? -11.130 14.346 27.312 1.00 54.78 190 GLN A O 1
ATOM 1509 N N . THR A 1 191 ? -10.846 15.549 29.188 1.00 53.06 191 THR A N 1
ATOM 1510 C CA . THR A 1 191 ? -9.851 16.484 28.633 1.00 53.06 191 THR A CA 1
ATOM 1511 C C . THR A 1 191 ? -8.464 15.883 28.378 1.00 53.06 191 THR A C 1
ATOM 1513 O O . THR A 1 191 ? -7.676 16.492 27.659 1.00 53.06 191 THR A O 1
ATOM 1516 N N . ASN A 1 192 ? -8.175 14.675 28.883 1.00 47.41 192 ASN A N 1
ATOM 1517 C CA . ASN A 1 192 ? -6.824 14.087 28.905 1.00 47.41 192 ASN A CA 1
ATOM 1518 C C . ASN A 1 192 ? -6.709 12.673 28.275 1.00 47.41 192 ASN A C 1
ATOM 1520 O O . ASN A 1 192 ? -5.750 11.957 28.553 1.00 47.41 192 ASN A O 1
ATOM 1524 N N . GLY A 1 193 ? -7.653 12.258 27.416 1.00 52.97 193 GLY A N 1
ATOM 1525 C CA . GLY A 1 193 ? -7.640 10.949 26.732 1.00 52.97 193 GLY A CA 1
ATOM 1526 C C . GLY A 1 193 ? -7.208 10.977 25.250 1.00 52.97 193 GLY A C 1
ATOM 1527 O O . GLY A 1 193 ? -7.333 11.991 24.565 1.00 52.97 193 GLY A O 1
ATOM 1528 N N . TYR A 1 194 ? -6.759 9.830 24.710 1.00 53.34 194 TYR A N 1
ATOM 1529 C CA . TYR A 1 194 ? -6.293 9.667 23.310 1.00 53.34 194 TYR A CA 1
ATOM 1530 C C . TYR A 1 194 ? -7.352 9.957 22.222 1.00 53.34 194 TYR A C 1
ATOM 1532 O O . TYR A 1 194 ? -6.998 10.204 21.065 1.00 53.34 194 TYR A O 1
ATOM 1540 N N . PHE A 1 195 ? -8.639 9.916 22.575 1.00 59.94 195 PHE A N 1
ATOM 1541 C CA . PHE A 1 195 ? -9.774 10.067 21.659 1.00 59.94 195 PHE A CA 1
ATOM 1542 C C . PHE A 1 195 ? -10.653 11.289 21.967 1.00 59.94 195 PHE A C 1
ATOM 1544 O O . PHE A 1 195 ? -11.841 11.309 21.656 1.00 59.94 195 PHE A O 1
ATOM 1551 N N . HIS A 1 196 ? -10.078 12.330 22.561 1.00 76.19 196 HIS A N 1
ATOM 1552 C CA . HIS A 1 196 ? -10.850 13.506 22.929 1.00 76.19 196 HIS A CA 1
ATOM 1553 C C . HIS A 1 196 ? -11.367 14.290 21.705 1.00 76.19 196 HIS A C 1
ATOM 1555 O O . HIS A 1 196 ? -10.594 14.886 20.950 1.00 76.19 196 HIS A O 1
ATOM 1561 N N . LEU A 1 197 ? -12.696 14.357 21.559 1.00 81.19 197 LEU A N 1
ATOM 1562 C CA . LEU A 1 197 ? -13.384 15.096 20.492 1.00 81.19 197 LEU A CA 1
ATOM 1563 C C . LEU A 1 197 ? -13.088 16.604 20.435 1.00 81.19 197 LEU A C 1
ATOM 1565 O O . LEU A 1 197 ? -13.185 17.182 19.355 1.00 81.19 197 LEU A O 1
ATOM 1569 N N . SER A 1 198 ? -12.664 17.251 21.527 1.00 79.19 198 SER A N 1
ATOM 1570 C CA . SER A 1 198 ? -12.332 18.688 21.514 1.00 79.19 198 SER A CA 1
ATOM 1571 C C . SER A 1 198 ? -11.158 19.020 20.589 1.00 79.19 198 SER A C 1
ATOM 1573 O O . SER A 1 198 ? -11.212 20.002 19.852 1.00 79.19 198 SER A O 1
ATOM 1575 N N . LYS A 1 199 ? -10.113 18.181 20.571 1.00 82.38 199 LYS A N 1
ATOM 1576 C CA . LYS A 1 199 ? -8.941 18.357 19.700 1.00 82.38 199 LYS A CA 1
ATOM 1577 C C . LYS A 1 199 ? -9.327 18.221 18.226 1.00 82.38 199 LYS A C 1
ATOM 1579 O O . LYS A 1 199 ? -8.810 18.930 17.359 1.00 82.38 199 LYS A O 1
ATOM 1584 N N . TYR A 1 200 ? -10.244 17.303 17.940 1.00 88.12 200 TYR A N 1
ATOM 1585 C CA . TYR A 1 200 ? -10.790 17.110 16.601 1.00 88.12 200 TYR A CA 1
ATOM 1586 C C . TYR A 1 200 ? -11.688 18.283 16.191 1.00 88.12 200 TYR A C 1
ATOM 1588 O O . TYR A 1 200 ? -11.631 18.707 15.041 1.00 88.12 200 TYR A O 1
ATOM 1596 N N . PHE A 1 201 ? -12.428 18.875 17.131 1.00 88.38 201 PHE A N 1
ATOM 1597 C CA . PHE A 1 201 ? -13.201 20.091 16.883 1.00 88.38 201 PHE A CA 1
ATOM 1598 C C . PHE A 1 201 ? -12.315 21.315 16.588 1.00 88.38 201 PHE A C 1
ATOM 1600 O O . PHE A 1 201 ? -12.602 22.060 15.657 1.00 88.38 201 PHE A O 1
ATOM 1607 N N . ASP A 1 202 ? -11.189 21.490 17.288 1.00 83.75 202 ASP A N 1
ATOM 1608 C CA . ASP A 1 202 ? -10.190 22.518 16.933 1.00 83.75 202 ASP A CA 1
ATOM 1609 C C . ASP A 1 202 ? -9.648 22.324 15.503 1.00 83.75 202 ASP A C 1
ATOM 1611 O O . ASP A 1 202 ? -9.511 23.278 14.736 1.00 83.75 202 ASP A O 1
ATOM 1615 N N . SER A 1 203 ? -9.393 21.071 15.116 1.00 88.31 203 SER A N 1
ATOM 1616 C CA . SER A 1 203 ? -8.942 20.730 13.759 1.00 88.31 203 SER A CA 1
ATOM 1617 C C . SER A 1 203 ? -10.020 21.028 12.713 1.00 88.31 203 SER A C 1
ATOM 1619 O O . SER A 1 203 ? -9.714 21.567 11.653 1.00 88.31 203 SER A O 1
ATOM 1621 N N . TYR A 1 204 ? -11.286 20.755 13.032 1.00 90.69 204 TYR A N 1
ATOM 1622 C CA . TYR A 1 204 ? -12.433 21.101 12.196 1.00 90.69 204 TYR A CA 1
ATOM 1623 C C . TYR A 1 204 ? -12.542 22.607 11.938 1.00 90.69 204 TYR A C 1
ATOM 1625 O O . TYR A 1 204 ? -12.703 23.007 10.786 1.00 90.69 204 TYR A O 1
ATOM 1633 N N . LEU A 1 205 ? -12.414 23.445 12.974 1.00 85.38 205 LEU A N 1
ATOM 1634 C CA . LEU A 1 205 ? -12.476 24.904 12.818 1.00 85.38 205 LEU A CA 1
ATOM 1635 C C . LEU A 1 205 ? -11.370 25.408 11.879 1.00 85.38 205 LEU A C 1
ATOM 1637 O O . LEU A 1 205 ? -11.638 26.213 10.988 1.00 85.38 205 LEU A O 1
ATOM 1641 N N . LYS A 1 206 ? -10.150 24.867 12.014 1.00 83.44 206 LYS A N 1
ATOM 1642 C CA . LYS A 1 206 ? -9.029 25.155 11.103 1.00 83.44 206 LYS A CA 1
ATOM 1643 C C . LYS A 1 206 ? -9.337 24.728 9.670 1.00 83.44 206 LYS A C 1
ATOM 1645 O O . LYS A 1 206 ? -9.161 25.523 8.757 1.00 83.44 206 LYS A O 1
ATOM 1650 N N . ILE A 1 207 ? -9.812 23.499 9.467 1.00 88.06 207 ILE A N 1
ATOM 1651 C CA . ILE A 1 207 ? -10.144 22.966 8.137 1.00 88.06 207 ILE A CA 1
ATOM 1652 C C . ILE A 1 207 ? -11.226 23.812 7.463 1.00 88.06 207 ILE A C 1
ATOM 1654 O O . ILE A 1 207 ? -11.063 24.182 6.304 1.00 88.06 207 ILE A O 1
ATOM 1658 N N . ARG A 1 208 ? -12.309 24.138 8.178 1.00 85.38 208 ARG A N 1
ATOM 1659 C CA . ARG A 1 208 ? -13.401 24.965 7.650 1.00 85.38 208 ARG A CA 1
ATOM 1660 C C . ARG A 1 208 ? -12.880 26.314 7.164 1.00 85.38 208 ARG A C 1
ATOM 1662 O O . ARG A 1 208 ? -13.143 26.696 6.029 1.00 85.38 208 ARG A O 1
ATOM 1669 N N . TYR A 1 209 ? -12.073 26.970 7.993 1.00 78.62 209 TYR A N 1
ATOM 1670 C CA . TYR A 1 209 ? -11.452 28.243 7.657 1.00 78.62 209 TYR A CA 1
ATOM 1671 C C . TYR A 1 209 ? -10.645 28.177 6.348 1.00 78.62 209 TYR A C 1
ATOM 1673 O O . TYR A 1 209 ? -10.700 29.104 5.547 1.00 78.62 209 TYR A O 1
ATOM 1681 N N . MET A 1 210 ? -9.947 27.069 6.075 1.00 80.12 210 MET A N 1
ATOM 1682 C CA . MET A 1 210 ? -9.161 26.918 4.842 1.00 80.12 210 MET A CA 1
ATOM 1683 C C . MET A 1 210 ? -10.006 26.923 3.557 1.00 80.12 210 MET A C 1
ATOM 1685 O O . MET A 1 210 ? -9.506 27.365 2.524 1.00 80.12 210 MET A O 1
ATOM 1689 N N . PHE A 1 211 ? -11.264 26.468 3.601 1.00 80.62 211 PHE A N 1
ATOM 1690 C CA . PHE A 1 211 ? -12.174 26.518 2.445 1.00 80.62 211 PHE A CA 1
ATOM 1691 C C . PHE A 1 211 ? -12.714 27.931 2.179 1.00 80.62 211 PHE A C 1
ATOM 1693 O O . PHE A 1 211 ? -12.976 28.289 1.034 1.00 80.62 211 PHE A O 1
ATOM 1700 N N . GLU A 1 212 ? -12.857 28.754 3.217 1.00 68.50 212 GLU A N 1
ATOM 1701 C CA . GLU A 1 212 ? -13.432 30.103 3.111 1.00 68.50 212 GLU A CA 1
ATOM 1702 C C . GLU A 1 212 ? -12.461 31.116 2.464 1.00 68.50 212 GLU A C 1
ATOM 1704 O O . GLU A 1 212 ? -12.885 32.161 1.979 1.00 68.50 212 GLU A O 1
ATOM 1709 N N . GLN A 1 213 ? -11.163 30.799 2.385 1.00 62.00 213 GLN A N 1
ATOM 1710 C CA . GLN A 1 213 ? -10.105 31.702 1.902 1.00 62.00 213 GLN A CA 1
ATOM 1711 C C . GLN A 1 213 ? -9.892 31.700 0.375 1.00 62.00 213 GLN A C 1
ATOM 1713 O O . GLN A 1 213 ? -8.840 32.144 -0.083 1.00 62.00 213 GLN A O 1
ATOM 1718 N N . THR A 1 214 ? -10.831 31.185 -0.433 1.00 55.72 214 THR A N 1
ATOM 1719 C CA . THR A 1 214 ? -10.639 30.993 -1.893 1.00 55.72 214 THR A CA 1
ATOM 1720 C C . THR A 1 214 ? -9.292 30.321 -2.201 1.00 55.72 214 THR A C 1
ATOM 1722 O O . THR A 1 214 ? -8.409 30.895 -2.831 1.00 55.72 214 THR A O 1
ATOM 1725 N N . SER A 1 215 ? -9.087 29.114 -1.668 1.00 59.62 215 SER A N 1
ATOM 1726 C CA . SER A 1 215 ? -7.783 28.452 -1.715 1.00 59.62 215 SER A CA 1
ATOM 1727 C C . SER A 1 215 ? -7.479 27.833 -3.085 1.00 59.62 215 SER A C 1
ATOM 1729 O O . SER A 1 215 ? -8.245 27.014 -3.588 1.00 59.62 215 SER A O 1
ATOM 1731 N N . GLU A 1 216 ? -6.303 28.132 -3.646 1.00 65.19 216 GLU A N 1
ATOM 1732 C CA . GLU A 1 216 ? -5.744 27.434 -4.823 1.00 65.19 216 GLU A CA 1
ATOM 1733 C C . GLU A 1 216 ? -5.276 25.995 -4.500 1.00 65.19 216 GLU A C 1
ATOM 1735 O O . GLU A 1 216 ? -4.907 25.217 -5.384 1.00 65.19 216 GLU A O 1
ATOM 1740 N N . ARG A 1 217 ? -5.287 25.606 -3.218 1.00 77.69 217 ARG A N 1
ATOM 1741 C CA . ARG A 1 217 ? -4.786 24.309 -2.742 1.00 77.69 217 ARG A CA 1
ATOM 1742 C C . ARG A 1 217 ? -5.729 23.176 -3.141 1.00 77.69 217 ARG A C 1
ATOM 1744 O O . ARG A 1 217 ? -6.932 23.253 -2.916 1.00 77.69 217 ARG A O 1
ATOM 1751 N N . ALA A 1 218 ? -5.160 22.064 -3.618 1.00 84.44 218 ALA A N 1
ATOM 1752 C CA . ALA A 1 218 ? -5.898 20.902 -4.137 1.00 84.44 218 ALA A CA 1
ATOM 1753 C C . ALA A 1 218 ? -7.047 20.428 -3.237 1.00 84.44 218 ALA A C 1
ATOM 1755 O O . ALA A 1 218 ? -8.165 20.218 -3.696 1.00 84.44 218 ALA A O 1
ATOM 1756 N N . ILE A 1 219 ? -6.758 20.266 -1.944 1.00 91.44 219 ILE A N 1
ATOM 1757 C CA . ILE A 1 219 ? -7.707 19.737 -0.963 1.00 91.44 219 ILE A CA 1
ATOM 1758 C C . ILE A 1 219 ? -8.836 20.736 -0.678 1.00 91.44 219 ILE A C 1
ATOM 1760 O O . ILE A 1 219 ? -9.983 20.316 -0.550 1.00 91.44 219 ILE A O 1
ATOM 1764 N N . PHE A 1 220 ? -8.542 22.039 -0.662 1.00 88.44 220 PHE A N 1
ATOM 1765 C CA . PHE A 1 220 ? -9.452 23.108 -0.220 1.00 88.44 220 PHE A CA 1
ATOM 1766 C C . PHE A 1 220 ? -10.097 23.904 -1.366 1.00 88.44 220 PHE A C 1
ATOM 1768 O O . PHE A 1 220 ? -10.696 24.947 -1.132 1.00 88.44 220 PHE A O 1
ATOM 1775 N N . GLN A 1 221 ? -9.972 23.436 -2.608 1.00 83.81 221 GLN A N 1
ATOM 1776 C CA . GLN A 1 221 ? -10.527 24.106 -3.783 1.00 83.81 221 GLN A CA 1
ATOM 1777 C C . GLN A 1 221 ? -12.071 24.168 -3.744 1.00 83.81 221 GLN A C 1
ATOM 1779 O O . GLN A 1 221 ? -12.729 23.172 -3.440 1.00 83.81 221 GLN A O 1
ATOM 1784 N N . GLY A 1 222 ? -12.666 25.297 -4.132 1.00 80.31 222 GLY A N 1
ATOM 1785 C CA . GLY A 1 222 ? -14.127 25.476 -4.173 1.00 80.31 222 GLY A CA 1
ATOM 1786 C C . GLY A 1 222 ? -14.742 25.905 -2.836 1.00 80.31 222 GLY A C 1
ATOM 1787 O O . GLY A 1 222 ? -14.031 26.138 -1.861 1.00 80.31 222 GLY A O 1
ATOM 1788 N N . LYS A 1 223 ? -16.073 26.053 -2.799 1.00 81.69 223 LYS A N 1
ATOM 1789 C CA . LYS A 1 223 ? -16.787 26.497 -1.593 1.00 81.69 223 LYS A CA 1
ATOM 1790 C C . LYS A 1 223 ? -17.018 25.355 -0.611 1.00 81.69 223 LYS A C 1
ATOM 1792 O O . LYS A 1 223 ? -17.246 24.209 -1.008 1.00 81.69 223 LYS A O 1
ATOM 1797 N N . TYR A 1 224 ? -17.027 25.697 0.675 1.00 83.44 224 TYR A N 1
ATOM 1798 C CA . TYR A 1 224 ? -17.300 24.758 1.758 1.00 83.44 224 TYR A CA 1
ATOM 1799 C C . TYR A 1 224 ? -18.693 24.126 1.632 1.00 83.44 224 TYR A C 1
ATOM 1801 O O . TYR A 1 224 ? -18.838 22.914 1.753 1.00 83.44 224 TYR A O 1
ATOM 1809 N N . GLU A 1 225 ? -19.712 24.935 1.332 1.00 81.94 225 GLU A N 1
ATOM 1810 C CA . GLU A 1 225 ? -21.121 24.523 1.273 1.00 81.94 225 GLU A CA 1
ATOM 1811 C C . GLU A 1 225 ? -21.415 23.558 0.117 1.00 81.94 225 GLU A C 1
ATOM 1813 O O . GLU A 1 225 ? -22.363 22.779 0.179 1.00 81.94 225 GLU A O 1
ATOM 1818 N N . GLU A 1 226 ? -20.597 23.606 -0.935 1.00 82.94 226 GLU A N 1
ATOM 1819 C CA . GLU A 1 226 ? -20.725 22.784 -2.142 1.00 82.94 226 GLU A CA 1
ATOM 1820 C C . GLU A 1 226 ? -19.887 21.487 -2.047 1.00 82.94 226 GLU A C 1
ATOM 1822 O O . GLU A 1 226 ? -19.961 20.635 -2.934 1.00 82.94 226 GLU A O 1
ATOM 1827 N N . THR A 1 227 ? -19.100 21.315 -0.974 1.00 85.75 227 THR A N 1
ATOM 1828 C CA . THR A 1 227 ? -18.175 20.189 -0.785 1.00 85.75 227 THR A CA 1
ATOM 1829 C C . THR A 1 227 ? -18.683 19.220 0.284 1.00 85.75 227 THR A C 1
ATOM 1831 O O . THR A 1 227 ? -18.884 19.586 1.443 1.00 85.75 227 THR A O 1
ATOM 1834 N N . GLU A 1 228 ? -18.828 17.940 -0.065 1.00 91.62 228 GLU A N 1
ATOM 1835 C CA . GLU A 1 228 ? -19.209 16.908 0.904 1.00 91.62 228 GLU A CA 1
ATOM 1836 C C . GLU A 1 228 ? -17.989 16.517 1.756 1.00 91.62 228 GLU A C 1
ATOM 1838 O O . GLU A 1 228 ? -17.120 15.755 1.327 1.00 91.62 228 GLU A O 1
ATOM 1843 N N . LEU A 1 229 ? -17.902 17.080 2.964 1.00 93.38 229 LEU A N 1
ATOM 1844 C CA . LEU A 1 229 ? -16.785 16.879 3.889 1.00 93.38 229 LEU A CA 1
ATOM 1845 C C . LEU A 1 229 ? -17.113 15.834 4.961 1.00 93.38 229 LEU A C 1
ATOM 1847 O O . LEU A 1 229 ? -18.115 15.964 5.661 1.00 93.38 229 LEU A O 1
ATOM 1851 N N . THR A 1 230 ? -16.218 14.862 5.158 1.00 94.50 230 THR A N 1
ATOM 1852 C CA . THR A 1 230 ? -16.296 13.870 6.244 1.00 94.50 230 THR A CA 1
ATOM 1853 C C . THR A 1 230 ? -14.985 13.811 7.031 1.00 94.50 230 THR A C 1
ATOM 1855 O O . THR A 1 230 ? -13.902 13.729 6.454 1.00 94.50 230 THR A O 1
ATOM 1858 N N . MET A 1 231 ? -15.066 13.823 8.363 1.00 94.88 231 MET A N 1
ATOM 1859 C CA . MET A 1 231 ? -13.913 13.612 9.247 1.00 94.88 231 MET A CA 1
ATOM 1860 C C . MET A 1 231 ? -14.004 12.237 9.895 1.00 94.88 231 MET A C 1
ATOM 1862 O O . MET A 1 231 ? -15.022 11.907 10.500 1.00 94.88 231 MET A O 1
ATOM 1866 N N . ILE A 1 232 ? -12.944 11.445 9.785 1.00 93.88 232 ILE A N 1
ATOM 1867 C CA . ILE A 1 232 ? -12.951 10.033 10.160 1.00 93.88 232 ILE A CA 1
ATOM 1868 C C . ILE A 1 232 ? -11.947 9.787 11.281 1.00 93.88 232 ILE A C 1
ATOM 1870 O O . ILE A 1 232 ? -10.756 10.060 11.150 1.00 93.88 232 ILE A O 1
ATOM 1874 N N . ILE A 1 233 ? -12.421 9.202 12.375 1.00 91.81 233 ILE A N 1
ATOM 1875 C CA . ILE A 1 233 ? -11.567 8.563 13.376 1.00 91.81 233 ILE A CA 1
ATOM 1876 C C . ILE A 1 233 ? -11.601 7.062 13.090 1.00 91.81 233 ILE A C 1
ATOM 1878 O O . ILE A 1 233 ? -12.645 6.434 13.244 1.00 91.81 233 ILE A O 1
ATOM 1882 N N . PHE A 1 234 ? -10.479 6.493 12.655 1.00 91.62 234 PHE A N 1
ATOM 1883 C CA . PHE A 1 234 ? -10.388 5.104 12.207 1.00 91.62 234 PHE A CA 1
ATOM 1884 C C . PHE A 1 234 ? -9.637 4.249 13.230 1.00 91.62 234 PHE A C 1
ATOM 1886 O O . PHE A 1 234 ? -8.468 4.515 13.511 1.00 91.62 234 PHE A O 1
ATOM 1893 N N . THR A 1 235 ? -10.288 3.232 13.798 1.00 89.19 235 THR A N 1
ATOM 1894 C CA . THR A 1 235 ? -9.728 2.432 14.898 1.00 89.19 235 THR A CA 1
ATOM 1895 C C . THR A 1 235 ? -10.161 0.960 14.844 1.00 89.19 235 THR A C 1
ATOM 1897 O O . THR A 1 235 ? -11.326 0.675 14.547 1.00 89.19 235 THR A O 1
ATOM 1900 N N . PRO A 1 236 ? -9.267 0.009 15.176 1.00 88.50 236 PRO A N 1
ATOM 1901 C CA . PRO A 1 236 ? -9.640 -1.391 15.358 1.00 88.50 236 PRO A CA 1
ATOM 1902 C C . PRO A 1 236 ? -10.355 -1.646 16.699 1.00 88.50 236 PRO A C 1
ATOM 1904 O O . PRO A 1 236 ? -10.943 -2.708 16.883 1.00 88.50 236 PRO A O 1
ATOM 1907 N N . ALA A 1 237 ? -10.327 -0.690 17.637 1.00 86.38 237 ALA A N 1
ATOM 1908 C CA . ALA A 1 237 ? -10.871 -0.861 18.984 1.00 86.38 237 ALA A CA 1
ATOM 1909 C C . ALA A 1 237 ? -12.398 -1.060 19.006 1.00 86.38 237 ALA A C 1
ATOM 1911 O O . ALA A 1 237 ? -13.133 -0.513 18.174 1.00 86.38 237 ALA A O 1
ATOM 1912 N N . ILE A 1 238 ? -12.868 -1.787 20.025 1.00 85.12 238 ILE A N 1
ATOM 1913 C CA . ILE A 1 238 ? -14.294 -1.941 20.325 1.00 85.12 238 ILE A CA 1
ATOM 1914 C C . ILE A 1 238 ? -14.744 -0.722 21.127 1.00 85.12 238 ILE A C 1
ATOM 1916 O O . ILE A 1 238 ? -14.147 -0.382 22.151 1.00 85.12 238 ILE A O 1
ATOM 1920 N N . ILE A 1 239 ? -15.822 -0.078 20.685 1.00 82.12 239 ILE A N 1
ATOM 1921 C CA . ILE A 1 239 ? -16.408 1.053 21.406 1.00 82.12 239 ILE A CA 1
ATOM 1922 C C . ILE A 1 239 ? -17.643 0.571 22.158 1.00 82.12 239 ILE A C 1
ATOM 1924 O O . ILE A 1 239 ? -18.597 0.093 21.550 1.00 82.12 239 ILE A O 1
ATOM 1928 N N . ASN A 1 240 ? -17.625 0.704 23.483 1.00 79.00 240 ASN A N 1
ATOM 1929 C CA . ASN A 1 240 ? -18.767 0.409 24.336 1.00 79.00 240 ASN A CA 1
ATOM 1930 C C . ASN A 1 240 ? -19.684 1.633 24.390 1.00 79.00 240 ASN A C 1
ATOM 1932 O O . ASN A 1 240 ? -19.309 2.676 24.921 1.00 79.00 240 ASN A O 1
ATOM 1936 N N . TYR A 1 241 ? -20.898 1.480 23.873 1.00 72.25 241 TYR A N 1
ATOM 1937 C CA . TYR A 1 241 ? -21.940 2.518 23.840 1.00 72.25 241 TYR A CA 1
ATOM 1938 C C . TYR A 1 241 ? -23.225 2.082 24.566 1.00 72.25 241 TYR A C 1
ATOM 1940 O O . TYR A 1 241 ? -24.281 2.693 24.403 1.00 72.25 241 TYR A O 1
ATOM 1948 N N . HIS A 1 242 ? -23.170 1.000 25.355 1.00 57.03 242 HIS A N 1
ATOM 1949 C CA . HIS A 1 242 ? -24.326 0.516 26.109 1.00 57.03 242 HIS A CA 1
ATOM 1950 C C . HIS A 1 242 ? -24.808 1.593 27.096 1.00 57.03 242 HIS A C 1
ATOM 1952 O O . HIS A 1 242 ? -24.057 2.016 27.968 1.00 57.03 242 HIS A O 1
ATOM 1958 N N . ASN A 1 243 ? -26.077 1.987 26.947 1.00 53.84 243 ASN A N 1
ATOM 1959 C CA . ASN A 1 243 ? -26.815 3.002 27.715 1.00 53.84 243 ASN A CA 1
ATOM 1960 C C . ASN A 1 243 ? -26.553 4.485 27.378 1.00 53.84 243 ASN A C 1
ATOM 1962 O O . ASN A 1 243 ? -27.117 5.346 28.050 1.00 53.84 243 ASN A O 1
ATOM 1966 N N . GLU A 1 244 ? -25.816 4.813 26.311 1.00 54.22 244 GLU A N 1
ATOM 1967 C CA . GLU A 1 244 ? -25.608 6.209 25.889 1.00 54.22 244 GLU A CA 1
ATOM 1968 C C . GLU A 1 244 ? -26.352 6.509 24.569 1.00 54.22 244 GLU A C 1
ATOM 1970 O O . GLU A 1 244 ? -25.985 6.075 23.477 1.00 54.22 244 GLU A O 1
ATOM 1975 N N . VAL A 1 245 ? -27.468 7.238 24.683 1.00 52.09 245 VAL A N 1
ATOM 1976 C CA . VAL A 1 245 ? -28.492 7.461 23.640 1.00 52.09 245 VAL A CA 1
ATOM 1977 C C . VAL A 1 245 ? -28.056 8.511 22.611 1.00 52.09 245 VAL A C 1
ATOM 1979 O O . VAL A 1 245 ? -28.791 9.455 22.365 1.00 52.09 245 VAL A O 1
ATOM 1982 N N . GLN A 1 246 ? -26.853 8.452 22.033 1.00 65.12 246 GLN A N 1
ATOM 1983 C CA . GLN A 1 246 ? -26.399 9.521 21.118 1.00 65.12 246 GLN A CA 1
ATOM 1984 C C . GLN A 1 246 ? -25.509 9.041 19.974 1.00 65.12 246 GLN A C 1
ATOM 1986 O O . GLN A 1 246 ? -24.602 9.751 19.540 1.00 65.12 246 GLN A O 1
ATOM 1991 N N . CYS A 1 247 ? -25.781 7.858 19.430 1.00 68.19 247 CYS A N 1
ATOM 1992 C CA . CYS A 1 247 ? -25.149 7.445 18.187 1.00 68.19 247 CYS A CA 1
ATOM 1993 C C . CYS A 1 247 ? -26.079 6.670 17.247 1.00 68.19 247 CYS A C 1
ATOM 1995 O O . CYS A 1 247 ? -27.097 6.118 17.657 1.00 68.19 247 CYS A O 1
ATOM 1997 N N . GLU A 1 248 ? -25.748 6.689 15.961 1.00 77.25 248 GLU A N 1
ATOM 1998 C CA . GLU A 1 248 ? -26.385 5.908 14.903 1.00 77.25 248 GLU A CA 1
ATOM 1999 C C . GLU A 1 248 ? -25.322 5.044 14.223 1.00 77.25 248 GLU A C 1
ATOM 2001 O O . GLU A 1 248 ? -24.243 5.538 13.886 1.00 77.25 248 GLU A O 1
ATOM 2006 N N . ILE A 1 249 ? -25.624 3.757 14.042 1.00 77.31 249 ILE A N 1
ATOM 2007 C CA . ILE A 1 249 ? -24.758 2.830 13.312 1.00 77.31 249 ILE A CA 1
ATOM 2008 C C . ILE A 1 249 ? -25.150 2.884 11.841 1.00 77.31 249 ILE A C 1
ATOM 2010 O O . ILE A 1 249 ? -26.289 2.587 11.484 1.00 77.31 249 ILE A O 1
ATOM 2014 N N . ILE A 1 250 ? -24.190 3.241 10.996 1.00 77.94 250 ILE A N 1
ATOM 2015 C CA . ILE A 1 250 ? -24.357 3.328 9.549 1.00 77.94 250 ILE A CA 1
ATOM 2016 C C . ILE A 1 250 ? -23.572 2.188 8.903 1.00 77.94 250 ILE A C 1
ATOM 2018 O O . ILE A 1 250 ? -22.440 1.898 9.291 1.00 77.94 250 ILE A O 1
ATOM 2022 N N . ASN A 1 251 ? -24.160 1.571 7.880 1.00 72.50 251 ASN A N 1
ATOM 2023 C CA . ASN A 1 251 ? -23.452 0.649 7.001 1.00 72.50 251 ASN A CA 1
ATOM 2024 C C . ASN A 1 251 ? -23.043 1.405 5.732 1.00 72.50 251 ASN A C 1
ATOM 2026 O O . ASN A 1 251 ? -23.903 1.867 4.987 1.00 72.50 251 ASN A O 1
ATOM 2030 N N . SER A 1 252 ? -21.739 1.525 5.484 1.00 71.50 252 SER A N 1
ATOM 2031 C CA . SER A 1 252 ? -21.174 2.112 4.261 1.00 71.50 252 SER A CA 1
ATOM 2032 C C . SER A 1 252 ? -20.125 1.168 3.683 1.00 71.50 252 SER A C 1
ATOM 2034 O O . SER A 1 252 ? -19.374 0.537 4.427 1.00 71.50 252 SER A O 1
ATOM 2036 N N . LYS A 1 253 ? -20.074 1.081 2.353 1.00 70.06 253 LYS A N 1
ATOM 2037 C CA . LYS A 1 253 ? -18.999 0.426 1.594 1.00 70.06 253 LYS A CA 1
ATOM 2038 C C . LYS A 1 253 ? -18.155 1.482 0.872 1.00 70.06 253 LYS A C 1
ATOM 2040 O O . LYS A 1 253 ? -17.911 1.367 -0.323 1.00 70.06 253 LYS A O 1
ATOM 2045 N N . ASP A 1 254 ? -17.805 2.557 1.571 1.00 82.56 254 ASP A N 1
ATOM 2046 C CA . ASP A 1 254 ? -16.922 3.590 1.026 1.00 82.56 254 ASP A CA 1
ATOM 2047 C C . ASP A 1 254 ? -15.468 3.102 0.897 1.00 82.56 254 ASP A C 1
ATOM 2049 O O . ASP A 1 254 ? -15.121 1.974 1.256 1.00 82.56 254 ASP A O 1
ATOM 2053 N N . ILE A 1 255 ? -14.598 3.974 0.382 1.00 87.12 255 ILE A N 1
ATOM 2054 C CA . ILE A 1 255 ? -13.192 3.670 0.095 1.00 87.12 255 ILE A CA 1
ATOM 2055 C C . ILE A 1 255 ? -12.401 3.198 1.333 1.00 87.12 255 ILE A C 1
ATOM 2057 O O . ILE A 1 255 ? -11.435 2.442 1.195 1.00 87.12 255 ILE A O 1
ATOM 2061 N N . PHE A 1 256 ? -12.831 3.578 2.545 1.00 90.69 256 PHE A N 1
ATOM 2062 C CA . PHE A 1 256 ? -12.176 3.244 3.816 1.00 90.69 256 PHE A CA 1
ATOM 2063 C C . PHE A 1 256 ? -12.695 1.950 4.448 1.00 90.69 256 PHE A C 1
ATOM 2065 O O . PHE A 1 256 ? -12.186 1.517 5.481 1.00 90.69 256 PHE A O 1
ATOM 2072 N N . TYR A 1 257 ? -13.697 1.311 3.854 1.00 85.31 257 TYR A N 1
ATOM 2073 C CA . TYR A 1 257 ? -14.293 0.092 4.379 1.00 85.31 257 TYR A CA 1
ATOM 2074 C C . TYR A 1 257 ? -13.268 -1.053 4.520 1.00 85.31 257 TYR A C 1
ATOM 2076 O O . TYR A 1 257 ? -12.753 -1.562 3.527 1.00 85.31 257 TYR A O 1
ATOM 2084 N N . SER A 1 258 ? -12.977 -1.508 5.741 1.00 83.00 258 SER A N 1
ATOM 2085 C CA . SER A 1 258 ? -11.965 -2.559 5.960 1.00 83.00 258 SER A CA 1
ATOM 2086 C C . SER A 1 258 ? -12.543 -3.906 6.411 1.00 83.00 258 SER A C 1
ATOM 2088 O O . SER A 1 258 ? -11.928 -4.946 6.194 1.00 83.00 258 SER A O 1
ATOM 2090 N N . LYS A 1 259 ? -13.742 -3.937 7.007 1.00 83.56 259 LYS A N 1
ATOM 2091 C CA . LYS A 1 259 ? -14.330 -5.168 7.558 1.00 83.56 259 LYS A CA 1
ATOM 2092 C C . LYS A 1 259 ? -15.856 -5.135 7.513 1.00 83.56 259 LYS A C 1
ATOM 2094 O O . LYS A 1 259 ? -16.449 -4.123 7.867 1.00 83.56 259 LYS A O 1
ATOM 2099 N N . MET A 1 260 ? -16.504 -6.260 7.172 1.00 75.06 260 MET A N 1
ATOM 2100 C CA . MET A 1 260 ? -17.981 -6.388 7.202 1.00 75.06 260 MET A CA 1
ATOM 2101 C C . MET A 1 260 ? -18.579 -6.132 8.580 1.00 75.06 260 MET A C 1
ATOM 2103 O O . MET A 1 260 ? -19.658 -5.560 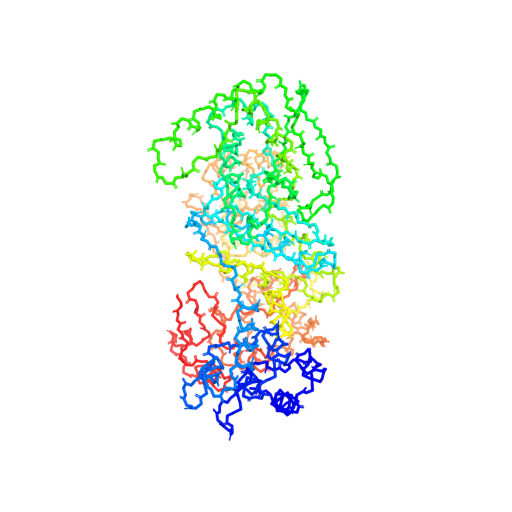8.663 1.00 75.06 260 MET A O 1
ATOM 2107 N N . SER A 1 261 ? -17.883 -6.537 9.640 1.00 75.75 261 SER A N 1
ATOM 2108 C CA . SER A 1 261 ? -18.311 -6.285 11.017 1.00 75.75 261 SER A CA 1
ATOM 2109 C C . SER A 1 261 ? -17.964 -4.883 11.520 1.00 75.75 261 SER A C 1
ATOM 2111 O O . SER A 1 261 ? -18.395 -4.522 12.611 1.00 75.75 261 SER A O 1
ATOM 2113 N N . GLY A 1 262 ? -17.154 -4.121 10.776 1.00 79.88 262 GLY A N 1
ATOM 2114 C CA . GLY A 1 262 ? -16.741 -2.782 11.172 1.00 79.88 262 GLY A CA 1
ATOM 2115 C C . GLY A 1 262 ? -17.946 -1.849 11.240 1.00 79.88 262 GLY A C 1
ATOM 2116 O O . GLY A 1 262 ? -18.809 -1.875 10.364 1.00 79.88 262 GLY A O 1
ATOM 2117 N N . LYS A 1 263 ? -18.010 -1.023 12.285 1.00 85.50 263 LYS A N 1
ATOM 2118 C CA . LYS A 1 263 ? -19.147 -0.131 12.542 1.00 85.50 263 LYS A CA 1
ATOM 2119 C C . LYS A 1 263 ? -18.767 1.309 12.251 1.00 85.50 263 LYS A C 1
ATOM 2121 O O . LYS A 1 263 ? -17.703 1.765 12.667 1.00 85.50 263 LYS A O 1
ATOM 2126 N N . ILE A 1 264 ? -19.662 2.041 11.595 1.00 88.06 264 ILE A N 1
ATOM 2127 C CA . ILE A 1 264 ? -19.550 3.493 11.460 1.00 88.06 264 ILE A CA 1
ATOM 2128 C C . ILE A 1 264 ? -20.520 4.119 12.444 1.00 88.06 264 ILE A C 1
ATOM 2130 O O . ILE A 1 264 ? -21.733 3.990 12.310 1.00 88.06 264 ILE A O 1
ATOM 2134 N N . ILE A 1 265 ? -19.967 4.784 13.447 1.00 87.44 265 ILE A N 1
ATOM 2135 C CA . ILE A 1 265 ? -20.708 5.431 14.517 1.00 87.44 265 ILE A CA 1
ATOM 2136 C C . ILE A 1 265 ? -20.826 6.915 14.163 1.00 87.44 265 ILE A C 1
ATOM 2138 O O . ILE A 1 265 ? -19.829 7.645 14.137 1.00 87.44 265 ILE A O 1
ATOM 2142 N N . LYS A 1 266 ? -22.050 7.364 13.884 1.00 87.94 266 LYS A N 1
ATOM 2143 C CA . LYS A 1 266 ? -22.406 8.784 13.779 1.00 87.94 266 LYS A CA 1
ATOM 2144 C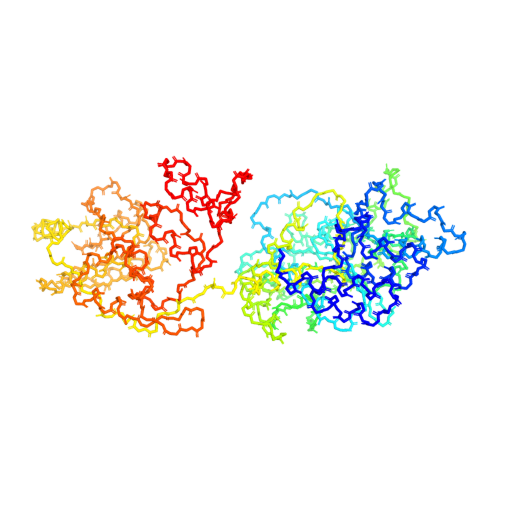 C . LYS A 1 266 ? -22.839 9.282 15.151 1.00 87.94 266 LYS A C 1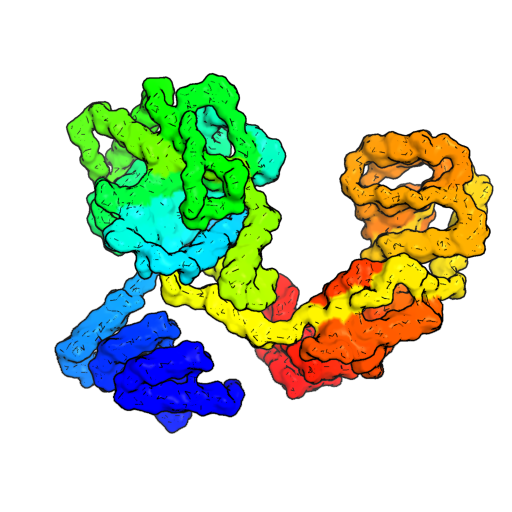
ATOM 2146 O O . LYS A 1 266 ? -23.721 8.684 15.756 1.00 87.94 266 LYS A O 1
ATOM 2151 N N . ILE A 1 267 ? -22.244 10.369 15.634 1.00 84.81 267 ILE A N 1
ATOM 2152 C CA . ILE A 1 267 ? -22.576 10.955 16.939 1.00 84.81 267 ILE A CA 1
ATOM 2153 C C . ILE A 1 267 ? -23.746 11.925 16.769 1.00 84.81 267 ILE A C 1
ATOM 2155 O O . ILE A 1 267 ? -23.689 12.830 15.939 1.00 84.81 267 ILE A O 1
ATOM 2159 N N . LYS A 1 268 ? -24.808 11.757 17.560 1.00 82.75 268 LYS A N 1
ATOM 2160 C CA . LYS A 1 268 ? -25.937 12.692 17.588 1.00 82.75 268 LYS A CA 1
ATOM 2161 C C . LYS A 1 268 ? -25.606 13.851 18.523 1.00 82.75 268 LYS A C 1
ATOM 2163 O O . LYS A 1 268 ? -25.349 13.642 19.702 1.00 82.75 268 LYS A O 1
ATOM 2168 N N . CYS A 1 269 ? -25.634 15.075 18.003 1.00 81.44 269 CYS A N 1
ATOM 2169 C CA . CYS A 1 269 ? -25.446 16.272 18.819 1.00 81.44 269 CYS A CA 1
ATOM 2170 C C . CYS A 1 269 ? -26.674 16.498 19.715 1.00 81.44 269 CYS A C 1
ATOM 2172 O O . CYS A 1 269 ? -27.786 16.663 19.210 1.00 81.44 269 CYS A O 1
ATOM 2174 N N . THR A 1 270 ? -26.481 16.523 21.032 1.00 77.62 270 THR A N 1
ATOM 2175 C CA . THR A 1 270 ? -27.527 16.848 22.017 1.00 77.62 270 THR A CA 1
ATOM 2176 C C . THR A 1 270 ? -27.183 18.105 22.801 1.00 77.62 270 THR A C 1
ATOM 2178 O O . THR A 1 270 ? -26.069 18.617 22.700 1.00 77.62 270 THR A O 1
ATOM 2181 N N . SER A 1 271 ? -28.139 18.601 23.592 1.00 74.81 271 SER A N 1
ATOM 2182 C CA . SER A 1 271 ? -27.958 19.766 24.467 1.00 74.81 271 SER A CA 1
ATOM 2183 C C . SER A 1 271 ? -26.711 19.654 25.344 1.00 74.81 271 SER A C 1
ATOM 2185 O O . SER A 1 271 ? -25.936 20.603 25.428 1.00 74.81 271 SER A O 1
ATOM 2187 N N . ASP A 1 272 ? -26.479 18.477 25.922 1.00 74.19 272 ASP A N 1
ATOM 2188 C CA . ASP A 1 272 ? -25.414 18.256 26.904 1.00 74.19 272 ASP A CA 1
ATOM 2189 C C . ASP A 1 272 ? -24.026 18.262 26.247 1.00 74.19 272 ASP A C 1
ATOM 2191 O O . ASP A 1 272 ? -23.035 18.645 26.866 1.00 74.19 272 ASP A O 1
ATOM 2195 N N . LEU A 1 273 ? -23.958 17.892 24.962 1.00 74.94 273 LEU A N 1
ATOM 2196 C CA . LEU A 1 273 ? -22.735 17.963 24.159 1.00 74.94 273 LEU A CA 1
ATOM 2197 C C . LEU A 1 273 ? -22.507 19.339 23.535 1.00 74.94 273 LEU A C 1
ATOM 2199 O O . LEU A 1 273 ? -21.400 19.634 23.092 1.00 74.94 273 LEU A O 1
ATOM 2203 N N . LEU A 1 274 ? -23.533 20.185 23.476 1.00 81.25 274 LEU A N 1
ATOM 2204 C CA . LEU A 1 274 ? -23.461 21.467 22.787 1.00 81.25 274 LEU A CA 1
ATOM 2205 C C . LEU A 1 274 ? -22.635 22.489 23.585 1.00 81.25 274 LEU A C 1
ATOM 2207 O O . LEU A 1 274 ? -21.721 23.109 23.041 1.00 81.25 274 LEU A O 1
ATOM 2211 N N . GLU A 1 275 ? -22.922 22.637 24.880 1.00 80.75 275 GLU A N 1
ATOM 2212 C CA . GLU A 1 275 ? -22.342 23.684 25.736 1.00 80.75 275 GLU A CA 1
ATOM 2213 C C . GLU A 1 275 ? -20.803 23.632 25.852 1.00 80.75 275 GLU A C 1
ATOM 2215 O O . GLU A 1 275 ? -20.151 24.661 25.625 1.00 80.75 275 GLU A O 1
ATOM 2220 N N . PRO A 1 276 ? -20.159 22.471 26.113 1.00 79.56 276 PRO A N 1
ATOM 2221 C CA . PRO A 1 276 ? -18.698 22.408 26.205 1.00 79.56 276 PRO A CA 1
ATOM 2222 C C . PRO A 1 276 ? -18.000 22.805 24.896 1.00 79.56 276 PRO A C 1
ATOM 2224 O O . PRO A 1 276 ? -16.975 23.490 24.910 1.00 79.56 276 PRO A O 1
ATOM 2227 N N . PHE A 1 277 ? -18.570 22.422 23.751 1.00 83.31 277 PHE A N 1
ATOM 2228 C CA . PHE A 1 277 ? -18.005 22.714 22.433 1.00 83.31 277 PHE A CA 1
ATOM 2229 C C . PHE A 1 277 ? -18.275 24.154 21.986 1.00 83.31 277 PHE A C 1
ATOM 2231 O O . PHE A 1 277 ? -17.415 24.758 21.343 1.00 83.31 277 PHE A O 1
ATOM 2238 N N . ILE A 1 278 ? -19.400 24.758 22.390 1.00 85.38 278 ILE A N 1
ATOM 2239 C CA . ILE A 1 278 ? -19.631 26.200 22.216 1.00 85.38 278 ILE A CA 1
ATOM 2240 C C . ILE A 1 278 ? -18.551 26.992 22.956 1.00 85.38 278 ILE A C 1
ATOM 2242 O O . ILE A 1 278 ? -18.001 27.939 22.390 1.00 85.38 278 ILE A O 1
ATOM 2246 N N . LYS A 1 279 ? -18.203 26.599 24.189 1.00 82.25 279 LYS A N 1
ATOM 2247 C CA . LYS A 1 279 ? -17.131 27.253 24.952 1.00 82.25 279 LYS A CA 1
ATOM 2248 C C . LYS A 1 279 ? -15.789 27.176 24.217 1.00 82.25 279 LYS A C 1
ATOM 2250 O O . LYS A 1 279 ? -15.148 28.209 24.036 1.00 82.25 279 LYS A O 1
ATOM 2255 N N . ILE A 1 280 ? -15.415 25.994 23.717 1.00 79.94 280 ILE A N 1
ATOM 2256 C CA . ILE A 1 280 ? -14.200 25.804 22.903 1.00 79.94 280 ILE A CA 1
ATOM 2257 C C . ILE A 1 280 ? -14.236 26.691 21.652 1.00 79.94 280 ILE A C 1
ATOM 2259 O O . ILE A 1 280 ? -13.249 27.350 21.337 1.00 79.94 280 ILE A O 1
ATOM 2263 N N . SER A 1 281 ? -15.377 26.752 20.959 1.00 82.38 281 SER A N 1
ATOM 2264 C CA . SER A 1 281 ? -15.538 27.582 19.763 1.00 82.38 281 SER A CA 1
ATOM 2265 C C . SER A 1 281 ? -15.340 29.071 20.069 1.00 82.38 281 SER A C 1
ATOM 2267 O O . SER A 1 281 ? -14.621 29.754 19.340 1.00 82.38 281 SER A O 1
ATOM 2269 N N . LYS A 1 282 ? -15.918 29.577 21.164 1.00 82.44 282 LYS A N 1
ATOM 2270 C CA . LYS A 1 282 ? -15.751 30.969 21.612 1.00 82.44 282 LYS A CA 1
ATOM 2271 C C . LYS A 1 282 ? -14.301 31.283 21.981 1.00 82.44 282 LYS A C 1
ATOM 2273 O O . LYS A 1 282 ? -13.762 32.297 21.543 1.00 82.44 282 LYS A O 1
ATOM 2278 N N . GLU A 1 283 ? -13.655 30.399 22.742 1.00 78.94 283 GLU A N 1
ATOM 2279 C CA . GLU A 1 283 ? -12.239 30.538 23.100 1.00 78.94 283 GLU A CA 1
ATOM 2280 C C . GLU A 1 283 ? -11.339 30.555 21.861 1.00 78.94 283 GLU A C 1
ATOM 2282 O O . GLU A 1 283 ? -10.443 31.394 21.765 1.00 78.94 283 GLU A O 1
ATOM 2287 N N . TRP A 1 284 ? -11.597 29.674 20.893 1.00 76.06 284 TRP A N 1
ATOM 2288 C CA . TRP A 1 284 ? -10.864 29.624 19.631 1.00 76.06 284 TRP A CA 1
ATOM 2289 C C . TRP A 1 284 ? -10.958 30.946 18.861 1.00 76.06 284 TRP A C 1
ATOM 2291 O O . TRP A 1 284 ? -9.927 31.503 18.487 1.00 76.06 284 TRP A O 1
ATOM 2301 N N . HIS A 1 285 ? -12.166 31.501 18.710 1.00 74.19 285 HIS A N 1
ATOM 2302 C CA . HIS A 1 285 ? -12.375 32.787 18.031 1.00 74.19 285 HIS A CA 1
ATOM 2303 C C . HIS A 1 285 ? -11.672 33.942 18.758 1.00 74.19 285 HIS A C 1
ATOM 2305 O O . HIS A 1 285 ? -11.000 34.745 18.118 1.00 74.19 285 HIS A O 1
ATOM 2311 N N . SER A 1 286 ? -11.727 33.967 20.095 1.00 71.38 286 SER A N 1
ATOM 2312 C CA . SER A 1 286 ? -11.023 34.977 20.902 1.00 71.38 286 SER A CA 1
ATOM 2313 C C . SER A 1 286 ? -9.492 34.892 20.798 1.00 71.38 286 SER A C 1
ATOM 2315 O O . SER A 1 286 ? -8.803 35.903 20.888 1.00 71.38 286 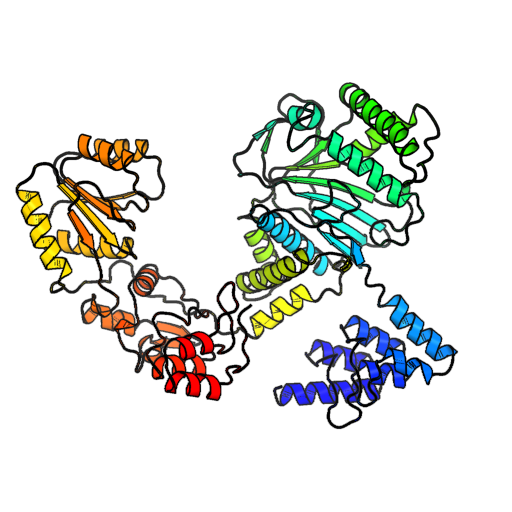SER A O 1
ATOM 2317 N N . LYS A 1 287 ? -8.932 33.689 20.599 1.00 67.25 287 LYS A N 1
ATOM 2318 C CA . LYS A 1 287 ? -7.483 33.477 20.429 1.00 67.25 287 LYS A CA 1
ATOM 2319 C C . LYS A 1 287 ? -7.021 33.757 19.003 1.00 67.25 287 LYS A C 1
ATOM 2321 O O . LYS A 1 287 ? -5.892 34.208 18.820 1.00 67.25 287 LYS A O 1
ATOM 2326 N N . ALA A 1 288 ? -7.875 33.512 18.011 1.00 59.38 288 ALA A N 1
ATOM 2327 C CA . ALA A 1 288 ? -7.618 33.896 16.628 1.00 59.38 288 ALA A CA 1
ATOM 2328 C C . ALA A 1 288 ? -7.417 35.420 16.503 1.00 59.38 288 ALA A C 1
ATOM 2330 O O . ALA A 1 288 ? -6.549 35.845 15.748 1.00 59.38 288 ALA A O 1
ATOM 2331 N N . ASP A 1 289 ? -8.105 36.225 17.325 1.00 51.31 289 ASP A N 1
ATOM 2332 C CA . ASP A 1 289 ? -7.914 37.684 17.404 1.00 51.31 289 ASP A CA 1
ATOM 2333 C C . ASP A 1 289 ? -6.502 38.118 17.859 1.00 51.31 289 ASP A C 1
ATOM 2335 O O . ASP A 1 289 ? -6.065 39.219 17.531 1.00 51.31 289 ASP A O 1
ATOM 2339 N N . LEU A 1 290 ? -5.773 37.277 18.605 1.00 45.59 290 LEU A N 1
ATOM 2340 C CA . LEU A 1 290 ? -4.438 37.586 19.151 1.00 45.59 290 LEU A CA 1
ATOM 2341 C C . LEU A 1 290 ? -3.288 37.132 18.240 1.00 45.59 290 LEU A C 1
ATOM 2343 O O . LEU A 1 290 ? -2.144 37.556 18.413 1.00 45.59 290 LEU A O 1
ATOM 2347 N N . LEU A 1 291 ? -3.569 36.254 17.277 1.00 43.88 291 LEU A N 1
ATOM 2348 C CA . LEU A 1 291 ? -2.585 35.706 16.354 1.00 43.88 291 LEU A CA 1
ATOM 2349 C C . LEU A 1 291 ? -2.790 36.353 14.980 1.00 43.88 291 LEU A C 1
ATOM 2351 O O . LEU A 1 291 ? -3.575 35.859 14.179 1.00 43.88 291 LEU A O 1
ATOM 2355 N N . ASN A 1 292 ? -2.010 37.398 14.669 1.00 45.44 292 ASN A N 1
ATOM 2356 C CA . ASN A 1 292 ? -1.905 38.075 13.354 1.00 45.44 292 ASN A CA 1
ATOM 2357 C C . ASN A 1 292 ? -1.498 37.153 12.165 1.00 45.44 292 ASN A C 1
ATOM 2359 O O . ASN A 1 292 ? -0.960 37.619 11.166 1.00 45.44 292 ASN A O 1
ATOM 2363 N N . LYS A 1 293 ? -1.692 35.832 12.265 1.00 47.19 293 LYS A N 1
ATOM 2364 C CA . LYS A 1 293 ? -1.391 34.826 11.237 1.00 47.19 293 LYS A CA 1
ATOM 2365 C C . LYS A 1 293 ? -2.639 34.254 10.550 1.00 47.19 293 LYS A C 1
ATOM 2367 O O . LYS A 1 293 ? -2.480 33.533 9.571 1.00 47.19 293 LYS A O 1
ATOM 2372 N N . PHE A 1 294 ? -3.849 34.572 11.022 1.00 43.06 294 PHE A N 1
ATOM 2373 C CA . PHE A 1 294 ? -5.108 34.116 10.420 1.00 43.06 294 PHE A CA 1
ATOM 2374 C C . PHE A 1 294 ? -6.131 35.266 10.380 1.00 43.06 294 PHE A C 1
ATOM 2376 O O . PHE A 1 294 ? -6.514 35.804 11.415 1.00 43.06 294 PHE A O 1
ATOM 2383 N N . SER A 1 295 ? -6.574 35.662 9.188 1.00 43.22 295 SER A N 1
ATOM 2384 C CA . SER A 1 295 ? -7.594 36.696 8.973 1.00 43.22 295 SER A CA 1
ATOM 2385 C C . SER A 1 295 ? -9.003 36.133 9.216 1.00 43.22 295 SER A C 1
ATOM 2387 O O . SER A 1 295 ? -9.558 35.515 8.323 1.00 43.22 295 SER A O 1
ATOM 2389 N N . LYS A 1 296 ? -9.562 36.337 10.420 1.00 47.31 296 LYS A N 1
ATOM 2390 C CA . LYS A 1 296 ? -10.921 35.972 10.911 1.00 47.31 296 LYS A CA 1
ATOM 2391 C C . LYS A 1 296 ? -11.891 35.271 9.923 1.00 47.31 296 LYS A C 1
ATOM 2393 O O . LYS A 1 296 ? -12.305 35.907 8.953 1.00 47.31 296 LYS A O 1
ATOM 2398 N N . PRO A 1 297 ? -12.431 34.075 10.242 1.00 46.47 297 PRO A N 1
ATOM 2399 C CA . PRO A 1 297 ? -13.742 33.697 9.715 1.00 46.47 297 PRO A CA 1
ATOM 2400 C C . PRO A 1 297 ? -14.796 34.658 10.290 1.00 46.47 297 PRO A C 1
ATOM 2402 O O . PRO A 1 297 ? -14.844 34.886 11.502 1.00 46.47 297 PRO A O 1
ATOM 2405 N N . GLN A 1 298 ? -15.615 35.278 9.438 1.00 51.50 298 GLN A N 1
ATOM 2406 C CA . GLN A 1 298 ? -16.717 36.120 9.907 1.00 51.50 298 GLN A CA 1
ATOM 2407 C C . GLN A 1 298 ? -17.820 35.222 10.478 1.00 51.50 298 GLN A C 1
ATOM 2409 O O . GLN A 1 298 ? -18.525 34.562 9.721 1.00 51.50 298 GLN A O 1
ATOM 2414 N N . LEU A 1 299 ? -17.991 35.209 11.804 1.00 54.66 299 LEU A N 1
ATOM 2415 C CA . LEU A 1 299 ? -19.199 34.664 12.425 1.00 54.66 299 LEU A CA 1
ATOM 2416 C C . LEU A 1 299 ? -20.241 35.779 12.600 1.00 54.66 299 LEU A C 1
ATOM 2418 O O . LEU A 1 299 ? -19.975 36.727 13.343 1.00 54.66 299 LEU A O 1
ATOM 2422 N N . PRO A 1 300 ? -21.405 35.702 11.933 1.00 44.06 300 PRO A N 1
ATOM 2423 C CA . PRO A 1 300 ? -22.389 36.782 11.954 1.00 44.06 300 PRO A CA 1
ATOM 2424 C C . PRO A 1 300 ? -23.143 36.978 13.292 1.00 44.06 300 PRO A C 1
ATOM 2426 O O . PRO A 1 300 ? -23.738 38.038 13.482 1.00 44.06 300 PRO A O 1
ATOM 2429 N N . SER A 1 301 ? -23.156 36.017 14.233 1.00 53.50 301 SER A N 1
ATOM 2430 C CA . SER A 1 301 ? -24.005 36.051 15.442 1.00 53.50 301 SER A CA 1
ATOM 2431 C C . SER A 1 301 ? -23.655 35.022 16.548 1.00 53.50 301 SER A C 1
ATOM 2433 O O . SER A 1 301 ? -22.918 34.058 16.353 1.00 53.50 301 SER A O 1
ATOM 2435 N N . HIS A 1 302 ? -24.270 35.170 17.735 1.00 49.41 302 HIS A N 1
ATOM 2436 C CA . HIS A 1 302 ? -24.112 34.256 18.885 1.00 49.41 302 HIS A CA 1
ATOM 2437 C C . HIS A 1 302 ? -24.754 32.859 18.671 1.00 49.41 302 HIS A C 1
ATOM 2439 O O . HIS A 1 302 ? -24.378 31.906 19.357 1.00 49.41 302 HIS A O 1
ATOM 2445 N N . ASN A 1 303 ? -25.685 32.713 17.714 1.00 58.31 303 ASN A N 1
ATOM 2446 C CA . ASN A 1 303 ? -26.271 31.417 17.327 1.00 58.31 303 ASN A CA 1
ATOM 2447 C C . ASN A 1 303 ? -25.360 30.604 16.389 1.00 58.31 303 ASN A C 1
ATOM 2449 O O . ASN A 1 303 ? -25.561 29.398 16.234 1.00 58.31 303 ASN A O 1
ATOM 2453 N N . ASP A 1 304 ? -24.325 31.219 15.813 1.00 75.19 304 ASP A N 1
ATOM 2454 C CA . ASP A 1 304 ? -23.475 30.547 14.828 1.00 75.19 304 ASP A CA 1
ATOM 2455 C C . ASP A 1 304 ? -22.514 29.542 15.456 1.00 75.19 304 ASP A C 1
ATOM 2457 O O . ASP A 1 304 ? -22.251 28.500 14.863 1.00 75.19 304 ASP A O 1
ATOM 2461 N N . HIS A 1 305 ? -22.073 29.762 16.699 1.00 83.81 305 HIS A N 1
ATOM 2462 C CA . HIS A 1 305 ? -21.272 28.767 17.418 1.00 83.81 305 HIS A CA 1
ATOM 2463 C C . HIS A 1 305 ? -22.041 27.457 17.631 1.00 83.81 305 HIS A C 1
ATOM 2465 O O . HIS A 1 305 ? -21.480 26.380 17.451 1.00 83.81 305 HIS A O 1
ATOM 2471 N N . ALA A 1 306 ? -23.332 27.529 17.967 1.00 86.06 306 ALA A N 1
ATOM 2472 C CA . ALA A 1 306 ? -24.164 26.337 18.115 1.00 86.06 306 ALA A CA 1
ATOM 2473 C C . ALA A 1 306 ? -24.328 25.596 16.777 1.00 86.06 306 ALA A C 1
ATOM 2475 O O . ALA A 1 306 ? -24.262 24.367 16.738 1.00 86.06 306 ALA A O 1
ATOM 2476 N N . ASN A 1 307 ? -24.496 26.334 15.677 1.00 86.38 307 ASN A N 1
ATOM 2477 C CA . ASN A 1 307 ? -24.579 25.760 14.334 1.00 86.38 307 ASN A CA 1
ATOM 2478 C C . ASN A 1 307 ? -23.252 25.123 13.895 1.00 86.38 307 ASN A C 1
ATOM 2480 O O . ASN A 1 307 ? -23.271 24.023 13.352 1.00 86.38 307 ASN A O 1
ATOM 2484 N N . LEU A 1 308 ? -22.105 25.742 14.202 1.00 86.12 308 LEU A N 1
ATOM 2485 C CA . LEU A 1 308 ? -20.779 25.168 13.947 1.00 86.12 308 LEU A CA 1
ATOM 2486 C C . LEU A 1 308 ? -20.571 23.837 14.671 1.00 86.12 308 LEU A C 1
ATOM 2488 O O . LEU A 1 308 ? -20.034 22.899 14.085 1.00 86.12 308 LEU A O 1
ATOM 2492 N N . VAL A 1 309 ? -20.982 23.758 15.939 1.00 89.06 309 VAL A N 1
ATOM 2493 C CA . VAL A 1 309 ? -20.887 22.524 16.729 1.00 89.06 309 VAL A CA 1
ATOM 2494 C C . VAL A 1 309 ? -21.778 21.439 16.126 1.00 89.06 309 VAL A C 1
ATOM 2496 O O . VAL A 1 309 ? -21.321 20.314 15.930 1.00 89.06 309 VAL A O 1
ATOM 2499 N N . LYS A 1 310 ? -23.024 21.768 15.764 1.00 89.88 310 LYS A N 1
ATOM 2500 C CA . LYS A 1 310 ? -23.927 20.824 15.087 1.00 89.88 310 LYS A CA 1
ATOM 2501 C C . LYS A 1 310 ? -23.343 20.327 13.763 1.00 89.88 310 LYS A C 1
ATOM 2503 O O . LYS A 1 310 ? -23.362 19.126 13.516 1.00 89.88 310 LYS A O 1
ATOM 2508 N N . ASP A 1 311 ? -22.783 21.223 12.954 1.00 90.19 311 ASP A N 1
ATOM 2509 C CA . ASP A 1 311 ? -22.170 20.879 11.668 1.00 90.19 311 ASP A CA 1
ATOM 2510 C C . ASP A 1 311 ? -20.935 19.974 11.834 1.00 90.19 311 ASP A C 1
ATOM 2512 O O . ASP A 1 311 ? -20.762 19.007 11.092 1.00 90.19 311 ASP A O 1
ATOM 2516 N N . PHE A 1 312 ? -20.120 20.204 12.872 1.00 91.12 312 PHE A N 1
ATOM 2517 C CA . PHE A 1 312 ? -19.029 19.296 13.238 1.00 91.12 312 PHE A CA 1
ATOM 2518 C C . PHE A 1 312 ? -19.534 17.879 13.534 1.00 91.12 312 PHE A C 1
ATOM 2520 O O . PHE A 1 312 ? -19.020 16.913 12.965 1.00 91.12 312 PHE A O 1
ATOM 2527 N N . PHE A 1 313 ? -20.553 17.743 14.387 1.00 89.94 313 PHE A N 1
ATOM 2528 C CA . PHE A 1 313 ? -21.127 16.438 14.728 1.00 89.94 313 PHE A CA 1
ATOM 2529 C C . PHE A 1 313 ? -21.814 15.762 13.529 1.00 89.94 313 PHE A C 1
ATOM 2531 O O . PHE A 1 313 ? -21.766 14.539 13.396 1.00 89.94 313 PHE A O 1
ATOM 2538 N N . GLU A 1 314 ? -22.372 16.541 12.600 1.00 91.12 314 GLU A N 1
ATOM 2539 C CA . GLU A 1 314 ? -22.889 16.026 11.330 1.00 91.12 314 GLU A CA 1
ATOM 2540 C C . GLU A 1 314 ? -21.792 15.504 10.397 1.00 91.12 314 GLU A C 1
ATOM 2542 O O . GLU A 1 314 ? -22.059 14.598 9.606 1.00 91.12 314 GLU A O 1
ATOM 2547 N N . LYS A 1 315 ? -20.552 15.987 10.512 1.00 92.38 315 LYS A N 1
ATOM 2548 C CA . LYS A 1 315 ? -19.429 15.627 9.626 1.00 92.38 315 LYS A CA 1
ATOM 2549 C C . LYS A 1 315 ? -18.450 14.616 10.220 1.00 92.38 315 LYS A C 1
ATOM 2551 O O . LYS A 1 315 ? -17.740 13.952 9.468 1.00 92.38 315 LYS A O 1
ATOM 2556 N N . VAL A 1 316 ? -18.399 14.473 11.544 1.00 91.94 316 VAL A N 1
ATOM 2557 C CA . VAL A 1 316 ? -17.501 13.522 12.218 1.00 91.94 316 VAL A CA 1
ATOM 2558 C C . VAL A 1 316 ? -18.095 12.111 12.264 1.00 91.94 316 VAL A C 1
ATOM 2560 O O . VAL A 1 316 ? -19.281 11.912 12.542 1.00 91.94 316 VAL A O 1
ATOM 2563 N N . ARG A 1 317 ? -17.269 11.105 11.980 1.00 90.31 317 ARG A N 1
ATOM 2564 C CA . ARG A 1 317 ? -17.610 9.679 12.026 1.00 90.31 317 ARG A CA 1
ATOM 2565 C C . ARG A 1 317 ? -16.513 8.909 12.747 1.00 90.31 317 ARG A C 1
ATOM 2567 O O . ARG A 1 317 ? -15.330 9.207 12.583 1.00 90.31 317 ARG A O 1
ATOM 2574 N N . ILE A 1 318 ? -16.901 7.888 13.507 1.00 90.00 318 ILE A N 1
ATOM 2575 C CA . ILE A 1 318 ? -15.952 6.936 14.091 1.00 90.00 318 ILE A CA 1
ATOM 2576 C C . ILE A 1 318 ? -16.121 5.592 13.396 1.00 90.00 318 ILE A C 1
ATOM 2578 O O . ILE A 1 318 ? -17.168 4.960 13.500 1.00 90.00 318 ILE A O 1
ATOM 2582 N N . HIS A 1 319 ? -15.085 5.162 12.686 1.00 91.00 319 HIS A N 1
ATOM 2583 C CA . HIS A 1 319 ? -15.001 3.844 12.074 1.00 91.00 319 HIS A CA 1
ATOM 2584 C C . HIS A 1 319 ? -14.345 2.925 13.109 1.00 91.00 319 HIS A C 1
ATOM 2586 O O . HIS A 1 319 ? -13.123 2.921 13.251 1.00 91.00 319 HIS A O 1
ATOM 2592 N N . ALA A 1 320 ? -15.170 2.210 13.872 1.00 88.69 320 ALA A N 1
ATOM 2593 C CA . ALA A 1 320 ? -14.765 1.305 14.946 1.00 88.69 320 ALA A CA 1
ATOM 2594 C C . ALA A 1 320 ? -14.767 -0.155 14.480 1.00 88.69 320 ALA A C 1
ATOM 2596 O O . ALA A 1 320 ? -15.376 -0.478 13.453 1.00 88.69 320 ALA A O 1
ATOM 2597 N N . GLU A 1 321 ? -14.116 -1.036 15.247 1.00 87.62 321 GLU A N 1
ATOM 2598 C CA . GLU A 1 321 ? -14.038 -2.479 14.954 1.00 87.62 321 GLU A CA 1
ATOM 2599 C C . GLU A 1 321 ? -13.503 -2.764 13.533 1.00 87.62 321 GLU A C 1
ATOM 2601 O O . GLU A 1 321 ? -13.914 -3.713 12.857 1.00 87.62 321 GLU A O 1
ATOM 2606 N N . GLN A 1 322 ? -12.616 -1.886 13.056 1.00 90.25 322 GLN A N 1
ATOM 2607 C CA . GLN A 1 322 ? -11.978 -1.988 11.748 1.00 90.25 322 GLN A CA 1
ATOM 2608 C C . GLN A 1 322 ? -10.842 -3.016 11.759 1.00 90.25 322 GLN A C 1
ATOM 2610 O O . GLN A 1 322 ? -10.456 -3.533 12.807 1.00 90.25 322 GLN A O 1
ATOM 2615 N N . ALA A 1 323 ? -10.322 -3.332 10.575 1.00 89.50 323 ALA A N 1
ATOM 2616 C CA . ALA A 1 323 ? -9.224 -4.272 10.418 1.00 89.50 323 ALA A CA 1
ATOM 2617 C C . ALA A 1 323 ? -7.996 -3.856 11.241 1.00 89.50 323 ALA A C 1
ATOM 2619 O O . ALA A 1 323 ? -7.574 -2.701 11.223 1.00 89.50 323 ALA A O 1
ATOM 2620 N N . THR A 1 324 ? -7.412 -4.823 11.938 1.00 87.25 324 THR A N 1
ATOM 2621 C CA . THR A 1 324 ? -6.117 -4.706 12.614 1.00 87.25 324 THR A CA 1
ATOM 2622 C C . THR A 1 324 ? -4.973 -4.578 11.606 1.00 87.25 324 THR A C 1
ATOM 2624 O O . THR A 1 324 ? -5.137 -4.818 10.409 1.00 87.25 324 THR A O 1
ATOM 2627 N N . GLU A 1 325 ? -3.771 -4.250 12.085 1.00 83.06 325 GLU A N 1
ATOM 2628 C CA . GLU A 1 325 ? -2.583 -4.179 11.225 1.00 83.06 325 GLU A CA 1
ATOM 2629 C C . GLU A 1 325 ? -2.298 -5.495 10.481 1.00 83.06 325 GLU A C 1
ATOM 2631 O O . GLU A 1 325 ? -1.932 -5.477 9.303 1.00 83.06 325 GLU A O 1
ATOM 2636 N N . ALA A 1 326 ? -2.494 -6.632 11.153 1.00 78.75 326 ALA A N 1
ATOM 2637 C CA . ALA A 1 326 ? -2.320 -7.952 10.558 1.00 78.75 326 ALA A CA 1
ATOM 2638 C C . ALA A 1 326 ? -3.379 -8.240 9.476 1.00 78.75 326 ALA A C 1
ATOM 2640 O O . ALA A 1 326 ? -3.069 -8.843 8.452 1.00 78.75 326 ALA A O 1
ATOM 2641 N N . GLU A 1 327 ? -4.618 -7.776 9.669 1.00 86.94 327 GLU A N 1
ATOM 2642 C CA . GLU A 1 327 ? -5.722 -8.002 8.727 1.00 86.94 327 GLU A CA 1
ATOM 2643 C C . GLU A 1 327 ? -5.649 -7.095 7.486 1.00 86.94 327 GLU A C 1
ATOM 2645 O O . GLU A 1 327 ? -6.059 -7.521 6.404 1.00 86.94 327 GLU A O 1
ATOM 2650 N N . LEU A 1 328 ? -5.127 -5.865 7.609 1.00 88.06 328 LEU A N 1
ATOM 2651 C CA . LEU A 1 328 ? -5.054 -4.903 6.498 1.00 88.06 328 LEU A CA 1
ATOM 2652 C C . LEU A 1 328 ? -4.278 -5.446 5.292 1.00 88.06 328 LEU A C 1
ATOM 2654 O O . LEU A 1 328 ? -4.738 -5.294 4.163 1.00 88.06 328 LEU A O 1
ATOM 2658 N N . ALA A 1 329 ? -3.152 -6.130 5.518 1.00 83.81 329 ALA A N 1
ATOM 2659 C CA . ALA A 1 329 ? -2.377 -6.750 4.440 1.00 83.81 329 ALA A CA 1
ATOM 2660 C C . ALA A 1 329 ? -3.218 -7.765 3.647 1.00 83.81 329 ALA A C 1
ATOM 2662 O O . ALA A 1 329 ? -3.322 -7.671 2.424 1.00 83.81 329 ALA A O 1
ATOM 2663 N N . GLY A 1 330 ? -3.921 -8.653 4.357 1.00 82.81 330 GLY A N 1
ATOM 2664 C CA . GLY A 1 330 ? -4.811 -9.649 3.756 1.00 82.81 330 GLY A CA 1
ATOM 2665 C C . GLY A 1 330 ? -6.017 -9.054 3.024 1.00 82.81 330 GLY A C 1
ATOM 2666 O O . GLY A 1 330 ? -6.601 -9.702 2.156 1.00 82.81 330 GLY A O 1
ATOM 2667 N N . ILE A 1 331 ? -6.431 -7.827 3.347 1.00 91.19 331 ILE A N 1
ATOM 2668 C CA . ILE A 1 331 ? -7.459 -7.112 2.578 1.00 91.19 331 ILE A CA 1
ATOM 2669 C C . ILE A 1 331 ? -6.882 -6.648 1.244 1.00 91.19 331 ILE A C 1
ATOM 2671 O O . ILE A 1 331 ? -7.462 -6.956 0.209 1.00 91.19 331 ILE A O 1
ATOM 2675 N N . VAL A 1 332 ? -5.724 -5.984 1.253 1.00 90.81 332 VAL A N 1
ATOM 2676 C CA . VAL A 1 332 ? -5.110 -5.483 0.015 1.00 90.81 332 VAL A CA 1
ATOM 2677 C C . VAL A 1 332 ? -4.720 -6.628 -0.917 1.00 90.81 332 VAL A C 1
ATOM 2679 O O . VAL A 1 332 ? -4.996 -6.556 -2.107 1.00 90.81 332 VAL A O 1
ATOM 2682 N N . GLN A 1 333 ? -4.154 -7.715 -0.390 1.00 84.25 333 GLN A N 1
ATOM 2683 C CA . GLN A 1 333 ? -3.829 -8.913 -1.175 1.00 84.25 333 GLN A CA 1
ATOM 2684 C C . GLN A 1 333 ? -5.070 -9.502 -1.862 1.00 84.25 333 GLN A C 1
ATOM 2686 O O . GLN A 1 333 ? -5.029 -9.844 -3.042 1.00 84.25 333 GLN A O 1
ATOM 2691 N N . ARG A 1 334 ? -6.208 -9.568 -1.157 1.00 89.44 334 ARG A N 1
ATOM 2692 C CA . ARG A 1 334 ? -7.480 -10.005 -1.754 1.00 89.44 334 ARG A CA 1
ATOM 2693 C C . ARG A 1 334 ? -7.989 -9.031 -2.812 1.00 89.44 334 ARG A C 1
ATOM 2695 O O . ARG A 1 334 ? -8.449 -9.489 -3.854 1.00 89.44 334 ARG A O 1
ATOM 2702 N N . ASP A 1 335 ? -7.890 -7.727 -2.562 1.00 93.12 335 ASP A N 1
ATOM 2703 C CA . ASP A 1 335 ? -8.293 -6.689 -3.514 1.00 93.12 335 ASP A CA 1
ATOM 2704 C C . ASP A 1 335 ? -7.423 -6.751 -4.796 1.00 93.12 335 ASP A C 1
ATOM 2706 O O . ASP A 1 335 ? -7.957 -6.659 -5.902 1.00 93.12 335 ASP A O 1
ATOM 2710 N N . ILE A 1 336 ? -6.111 -7.011 -4.673 1.00 88.06 336 ILE A N 1
ATOM 2711 C CA . ILE A 1 336 ? -5.183 -7.256 -5.796 1.00 88.06 336 ILE A CA 1
ATOM 2712 C C . ILE A 1 336 ? -5.578 -8.521 -6.562 1.00 88.06 336 ILE A C 1
ATOM 2714 O O . ILE A 1 336 ? -5.741 -8.478 -7.783 1.00 88.06 336 ILE A O 1
ATOM 2718 N N . ARG A 1 337 ? -5.784 -9.636 -5.853 1.00 87.62 337 ARG A N 1
ATOM 2719 C CA . ARG A 1 337 ? -6.189 -10.913 -6.456 1.00 87.62 337 ARG A CA 1
ATOM 2720 C C . ARG A 1 337 ? -7.504 -10.775 -7.229 1.00 87.62 337 ARG A C 1
ATOM 2722 O O . ARG A 1 337 ? -7.640 -11.317 -8.320 1.00 87.62 337 ARG A O 1
ATOM 2729 N N . ALA A 1 338 ? -8.457 -9.999 -6.708 1.00 91.19 338 ALA A N 1
ATOM 2730 C CA . ALA A 1 338 ? -9.736 -9.728 -7.367 1.00 91.19 338 ALA A CA 1
ATOM 2731 C C . ALA A 1 338 ? -9.601 -8.942 -8.687 1.00 91.19 338 ALA A C 1
ATOM 2733 O O . ALA A 1 338 ? -10.530 -8.942 -9.493 1.00 91.19 338 ALA A O 1
ATOM 2734 N N . LYS A 1 339 ? -8.455 -8.291 -8.928 1.00 89.38 339 LYS A N 1
ATOM 2735 C CA . LYS A 1 339 ? -8.112 -7.637 -10.200 1.00 89.38 339 LYS A CA 1
ATOM 2736 C C . LYS A 1 339 ? -7.330 -8.549 -11.160 1.00 89.38 339 LYS A C 1
ATOM 2738 O O . LYS A 1 339 ? -6.841 -8.065 -12.174 1.00 89.38 339 LYS A O 1
ATOM 2743 N N . ASN A 1 340 ? -7.263 -9.856 -10.883 1.00 83.50 340 ASN A N 1
ATOM 2744 C CA . ASN A 1 340 ? -6.600 -10.883 -11.700 1.00 83.50 340 ASN A CA 1
ATOM 2745 C C . ASN A 1 340 ? -5.082 -10.692 -11.869 1.00 83.50 340 ASN A C 1
ATOM 2747 O O . ASN A 1 340 ? -4.512 -11.123 -12.870 1.00 83.50 340 ASN A O 1
ATOM 2751 N N . TYR A 1 341 ? -4.415 -10.059 -10.902 1.00 74.88 341 TYR A N 1
ATOM 2752 C CA . TYR A 1 341 ? -2.955 -10.071 -10.852 1.00 74.88 341 TYR A CA 1
ATOM 2753 C C . TYR A 1 341 ? -2.456 -11.370 -10.204 1.00 74.88 341 TYR A C 1
ATOM 2755 O O . TYR A 1 341 ? -2.970 -11.779 -9.164 1.00 74.88 341 TYR A O 1
ATOM 2763 N N . GLU A 1 342 ? -1.448 -12.001 -10.809 1.00 67.56 342 GLU A N 1
ATOM 2764 C CA . GLU A 1 342 ? -0.706 -13.118 -10.209 1.00 67.56 342 GLU A CA 1
ATOM 2765 C C . GLU A 1 342 ? 0.249 -12.603 -9.112 1.00 67.56 342 GLU A C 1
ATOM 2767 O O . GLU A 1 342 ? 0.714 -11.465 -9.183 1.00 67.56 342 GLU A O 1
ATOM 2772 N N . SER A 1 343 ? 0.583 -13.437 -8.121 1.00 71.06 343 SER A N 1
ATOM 2773 C CA . SER A 1 343 ? 1.568 -13.121 -7.067 1.00 71.06 343 SER A CA 1
ATOM 2774 C C . SER A 1 343 ? 1.195 -11.924 -6.178 1.00 71.06 343 SER A C 1
ATOM 2776 O O . SER A 1 343 ? 2.020 -11.051 -5.889 1.00 71.06 343 SER A O 1
ATOM 2778 N N . GLU A 1 344 ? -0.050 -11.888 -5.701 1.00 77.31 344 GLU A N 1
ATOM 2779 C CA . GLU A 1 344 ? -0.617 -10.800 -4.898 1.00 77.31 344 GLU A CA 1
ATOM 2780 C C . GLU A 1 344 ? 0.203 -10.447 -3.651 1.00 77.31 344 GLU A C 1
ATOM 2782 O O . GLU A 1 344 ? 0.287 -9.272 -3.295 1.00 77.31 344 GLU A O 1
ATOM 2787 N N . ASP A 1 345 ? 0.851 -11.426 -3.015 1.00 67.75 345 ASP A N 1
ATOM 2788 C CA . ASP A 1 345 ? 1.685 -11.204 -1.831 1.00 67.75 345 ASP A CA 1
ATOM 2789 C C . ASP A 1 345 ? 2.919 -10.360 -2.162 1.00 67.75 345 ASP A C 1
ATOM 2791 O O . ASP A 1 345 ? 3.268 -9.428 -1.431 1.00 67.75 345 ASP A O 1
ATOM 2795 N N . MET A 1 346 ? 3.550 -10.648 -3.301 1.00 62.50 346 MET A N 1
ATOM 2796 C CA . MET A 1 346 ? 4.723 -9.923 -3.776 1.00 62.50 346 MET A CA 1
ATOM 2797 C C . MET A 1 346 ? 4.344 -8.522 -4.247 1.00 62.50 346 MET A C 1
ATOM 2799 O O . MET A 1 346 ? 5.010 -7.553 -3.882 1.00 62.50 346 MET A O 1
ATOM 2803 N N . ILE A 1 347 ? 3.252 -8.406 -5.014 1.00 75.56 347 ILE A N 1
ATOM 2804 C CA . ILE A 1 347 ? 2.750 -7.111 -5.490 1.00 75.56 347 ILE A CA 1
ATOM 2805 C C . ILE A 1 347 ? 2.394 -6.237 -4.293 1.00 75.56 347 ILE A C 1
ATOM 2807 O O . ILE A 1 347 ? 2.804 -5.079 -4.249 1.00 75.56 347 ILE A O 1
ATOM 2811 N N . PHE A 1 348 ? 1.702 -6.793 -3.293 1.00 83.69 348 PHE A N 1
ATOM 2812 C CA . PHE A 1 348 ? 1.407 -6.087 -2.053 1.00 83.69 348 PHE A CA 1
ATOM 2813 C C . PHE A 1 348 ? 2.687 -5.613 -1.366 1.00 83.69 348 PHE A C 1
ATOM 2815 O O . PHE A 1 348 ? 2.791 -4.432 -1.052 1.00 83.69 348 PHE A O 1
ATOM 2822 N N . SER A 1 349 ? 3.674 -6.493 -1.167 1.00 74.44 349 SER A N 1
ATOM 2823 C CA . SER A 1 349 ? 4.922 -6.131 -0.488 1.00 74.44 349 SER A CA 1
ATOM 2824 C C . SER A 1 349 ? 5.670 -5.003 -1.205 1.00 74.44 349 SER A C 1
ATOM 2826 O O . SER A 1 349 ? 6.136 -4.065 -0.556 1.00 74.44 349 SER A O 1
ATOM 2828 N N . LYS A 1 350 ? 5.779 -5.071 -2.538 1.00 78.69 350 LYS A N 1
ATOM 2829 C CA . LYS A 1 350 ? 6.444 -4.045 -3.354 1.00 78.69 350 LYS A CA 1
ATOM 2830 C C . LYS A 1 350 ? 5.677 -2.730 -3.333 1.00 78.69 350 LYS A C 1
ATOM 2832 O O . LYS A 1 350 ? 6.253 -1.677 -3.073 1.00 78.69 350 LYS A O 1
ATOM 2837 N N . PHE A 1 351 ? 4.366 -2.794 -3.534 1.00 86.69 351 PHE A N 1
ATOM 2838 C CA . PHE A 1 351 ? 3.508 -1.617 -3.528 1.00 86.69 351 PHE A CA 1
ATOM 2839 C C . PHE A 1 351 ? 3.497 -0.926 -2.163 1.00 86.69 351 PHE A C 1
ATOM 2841 O O . PHE A 1 351 ? 3.625 0.294 -2.079 1.00 86.69 351 PHE A O 1
ATOM 2848 N N . HIS A 1 352 ? 3.420 -1.709 -1.088 1.00 84.94 352 HIS A N 1
ATOM 2849 C CA . HIS A 1 352 ? 3.490 -1.213 0.276 1.00 84.94 352 HIS A CA 1
ATOM 2850 C C . HIS A 1 352 ? 4.821 -0.504 0.546 1.00 84.94 352 HIS A C 1
ATOM 2852 O O . HIS A 1 352 ? 4.807 0.629 1.016 1.00 84.94 352 HIS A O 1
ATOM 2858 N N . SER A 1 353 ? 5.955 -1.104 0.168 1.00 77.31 353 SER A N 1
ATOM 2859 C CA . SER A 1 353 ? 7.280 -0.491 0.332 1.00 77.31 353 SER A CA 1
ATOM 2860 C C . SER A 1 353 ? 7.416 0.836 -0.428 1.00 77.31 353 SER A C 1
ATOM 2862 O O . SER A 1 353 ? 7.922 1.820 0.113 1.00 77.31 353 SER A O 1
ATOM 2864 N N . LEU A 1 354 ? 6.896 0.912 -1.656 1.00 80.25 354 LEU A N 1
ATOM 2865 C CA . LEU A 1 354 ? 6.868 2.154 -2.434 1.00 80.25 354 LEU A CA 1
ATOM 2866 C C . LEU A 1 354 ? 6.038 3.253 -1.747 1.00 80.25 354 LEU A C 1
ATOM 2868 O O . LEU A 1 354 ? 6.432 4.422 -1.740 1.00 80.25 354 LEU A O 1
ATOM 2872 N N . ILE A 1 355 ? 4.922 2.884 -1.116 1.00 86.50 355 ILE A N 1
ATOM 2873 C CA . ILE A 1 355 ? 4.104 3.808 -0.321 1.00 86.50 355 ILE A CA 1
ATOM 2874 C C . ILE A 1 355 ? 4.799 4.201 0.978 1.00 86.50 355 ILE A C 1
ATOM 2876 O O . ILE A 1 355 ? 4.694 5.357 1.375 1.00 86.50 355 ILE A O 1
ATOM 2880 N N . GLU A 1 356 ? 5.520 3.297 1.640 1.00 81.81 356 GLU A N 1
ATOM 2881 C CA . GLU A 1 356 ? 6.331 3.637 2.812 1.00 81.81 356 GLU A CA 1
ATOM 2882 C C . GLU A 1 356 ? 7.415 4.654 2.455 1.00 81.81 356 GLU A C 1
ATOM 2884 O O . GLU A 1 356 ? 7.584 5.644 3.164 1.00 81.81 356 GLU A O 1
ATOM 2889 N N . ASN A 1 357 ? 8.077 4.490 1.310 1.00 77.50 357 ASN A N 1
ATOM 2890 C CA . ASN A 1 357 ? 9.054 5.458 0.818 1.00 77.50 357 ASN A CA 1
ATOM 2891 C C . ASN A 1 357 ? 8.409 6.825 0.550 1.00 77.50 357 ASN A C 1
ATOM 2893 O O . ASN A 1 357 ? 8.929 7.850 0.994 1.00 77.50 357 ASN A O 1
ATOM 2897 N N . TRP A 1 358 ? 7.241 6.857 -0.100 1.00 81.81 358 TRP A N 1
ATOM 2898 C CA . TRP A 1 358 ? 6.464 8.092 -0.267 1.00 81.81 358 TRP A CA 1
ATOM 2899 C C . TRP A 1 358 ? 6.028 8.686 1.086 1.00 81.81 358 TRP A C 1
ATOM 2901 O O . TRP A 1 358 ? 6.123 9.897 1.315 1.00 81.81 358 TRP A O 1
ATOM 2911 N N . TRP A 1 359 ? 5.639 7.842 2.045 1.00 83.19 359 TRP A N 1
ATOM 2912 C CA . TRP A 1 359 ? 5.286 8.236 3.408 1.00 83.19 359 TRP A CA 1
ATOM 2913 C C . TRP A 1 359 ? 6.470 8.861 4.157 1.00 83.19 359 TRP A C 1
ATOM 2915 O O . TRP A 1 359 ? 6.253 9.790 4.932 1.00 83.19 359 TRP A O 1
ATOM 2925 N N . MET A 1 360 ? 7.702 8.424 3.911 1.00 77.31 360 MET A N 1
ATOM 2926 C CA . MET A 1 360 ? 8.894 8.925 4.603 1.00 77.31 360 MET A CA 1
ATOM 2927 C C . MET A 1 360 ? 9.444 10.242 4.046 1.00 77.31 360 MET A C 1
ATOM 2929 O O . MET A 1 360 ? 10.271 10.879 4.699 1.00 77.31 360 MET A O 1
ATOM 2933 N N . GLN A 1 361 ? 8.972 10.693 2.880 1.00 78.06 361 GLN A N 1
ATOM 2934 C CA . GLN A 1 361 ? 9.358 11.998 2.338 1.00 78.06 361 GLN A CA 1
ATOM 2935 C C . GLN A 1 361 ? 9.008 13.135 3.311 1.00 78.06 361 GLN A C 1
ATOM 2937 O O . GLN A 1 361 ? 7.995 13.084 4.014 1.00 78.06 361 GLN A O 1
ATOM 2942 N N . SER A 1 362 ? 9.839 14.177 3.331 1.00 81.06 362 SER A N 1
ATOM 2943 C CA . SER A 1 362 ? 9.695 15.340 4.213 1.00 81.06 362 SER A CA 1
ATOM 2944 C C . SER A 1 362 ? 9.638 16.641 3.411 1.00 81.06 362 SER A C 1
ATOM 2946 O O . SER A 1 362 ? 10.072 16.693 2.263 1.00 81.06 362 SER A O 1
ATOM 2948 N N . GLY A 1 363 ? 9.083 17.695 4.014 1.00 81.94 363 GLY A N 1
ATOM 2949 C CA . GLY A 1 363 ? 8.927 18.990 3.354 1.00 81.94 363 GLY A CA 1
ATOM 2950 C C . GLY A 1 363 ? 7.722 19.025 2.413 1.00 81.94 363 GLY A C 1
ATOM 2951 O O . GLY A 1 363 ? 6.616 18.637 2.797 1.00 81.94 363 GLY A O 1
ATOM 2952 N N . GLN A 1 364 ? 7.933 19.541 1.204 1.00 81.62 364 GLN A N 1
ATOM 2953 C CA . GLN A 1 364 ? 6.906 19.683 0.178 1.00 81.62 364 GLN A CA 1
ATOM 2954 C C . GLN A 1 364 ? 6.823 18.392 -0.648 1.00 81.62 364 GLN A C 1
ATOM 2956 O O . GLN A 1 364 ? 7.770 18.030 -1.339 1.00 81.62 364 GLN A O 1
ATOM 2961 N N . VAL A 1 365 ? 5.697 17.683 -0.548 1.00 82.31 365 VAL A N 1
ATOM 2962 C CA . VAL A 1 365 ? 5.509 16.333 -1.109 1.00 82.31 365 VAL A CA 1
ATOM 2963 C C . VAL A 1 365 ? 4.348 16.337 -2.107 1.00 82.31 365 VAL A C 1
ATOM 2965 O O . VAL A 1 365 ? 3.342 17.002 -1.846 1.00 82.31 365 VAL A O 1
ATOM 2968 N N . PRO A 1 366 ? 4.444 15.630 -3.249 1.00 83.50 366 PRO A N 1
ATOM 2969 C CA . PRO A 1 366 ? 3.337 15.504 -4.196 1.00 83.50 366 PRO A CA 1
ATOM 2970 C C . PRO A 1 366 ? 2.149 14.740 -3.595 1.00 83.50 366 PRO A C 1
ATOM 2972 O O . PRO A 1 366 ? 2.335 13.732 -2.908 1.00 83.50 366 PRO A O 1
ATOM 2975 N N . PHE A 1 367 ? 0.922 15.172 -3.903 1.00 89.19 367 PHE A N 1
ATOM 2976 C CA . PHE A 1 367 ? -0.254 14.315 -3.721 1.00 89.19 367 PHE A CA 1
ATOM 2977 C C . PHE A 1 367 ? -0.156 13.092 -4.644 1.00 89.19 367 PHE A C 1
ATOM 2979 O O . PHE A 1 367 ? 0.226 13.220 -5.807 1.00 89.19 367 PHE A O 1
ATOM 2986 N N . ALA A 1 368 ? -0.566 11.920 -4.159 1.00 90.06 368 ALA A N 1
ATOM 2987 C CA . ALA A 1 368 ? -0.855 10.792 -5.033 1.00 90.06 368 ALA A CA 1
ATOM 2988 C C . ALA A 1 368 ? -2.169 11.059 -5.786 1.00 90.06 368 ALA A C 1
ATOM 2990 O O . ALA A 1 368 ? -3.157 11.516 -5.203 1.00 90.06 368 ALA A O 1
ATOM 2991 N N . THR A 1 369 ? -2.166 10.784 -7.086 1.00 89.50 369 THR A N 1
ATOM 2992 C CA . THR A 1 369 ? -3.278 11.025 -8.017 1.00 89.50 369 THR A CA 1
ATOM 2993 C C . THR A 1 369 ? -3.544 9.775 -8.858 1.00 89.50 369 THR A C 1
ATOM 2995 O O . THR A 1 369 ? -2.837 8.772 -8.744 1.00 89.50 369 THR A O 1
ATOM 2998 N N . LYS A 1 370 ? -4.541 9.832 -9.748 1.00 84.38 370 LYS A N 1
ATOM 2999 C CA . LYS A 1 370 ? -4.875 8.722 -10.655 1.00 84.38 370 LYS A CA 1
ATOM 3000 C C . LYS A 1 370 ? -3.743 8.359 -11.633 1.00 84.38 370 LYS A C 1
ATOM 3002 O O . LYS A 1 370 ? -3.695 7.229 -12.096 1.00 84.38 370 LYS A O 1
ATOM 3007 N N . SER A 1 371 ? -2.806 9.276 -11.896 1.00 75.81 371 SER A N 1
ATOM 3008 C CA . SER A 1 371 ? -1.612 9.044 -12.727 1.00 75.81 371 SER A CA 1
ATOM 3009 C C . SER A 1 371 ? -0.401 8.500 -11.949 1.00 75.81 371 SER A C 1
ATOM 3011 O O . SER A 1 371 ? 0.678 8.325 -12.518 1.00 75.81 371 SER A O 1
ATOM 3013 N N . CYS A 1 372 ? -0.551 8.229 -10.648 1.00 80.19 372 CYS A N 1
ATOM 3014 C CA . CYS A 1 372 ? 0.511 7.696 -9.799 1.00 80.19 372 CYS A CA 1
ATOM 3015 C C . CYS A 1 372 ? 1.001 6.318 -10.286 1.00 80.19 372 CYS A C 1
ATOM 3017 O O . CYS A 1 372 ? 0.217 5.383 -10.420 1.00 80.19 372 CYS A O 1
ATOM 3019 N N . GLN A 1 373 ? 2.317 6.170 -10.481 1.00 81.00 373 GLN A N 1
ATOM 3020 C CA . GLN A 1 373 ? 2.921 4.942 -11.022 1.00 81.00 373 GLN A CA 1
ATOM 3021 C C . GLN A 1 373 ? 3.300 3.896 -9.964 1.00 81.00 373 GLN A C 1
ATOM 3023 O O . GLN A 1 373 ? 3.752 2.815 -10.329 1.00 81.00 373 GLN A O 1
ATOM 3028 N N . LEU A 1 374 ? 3.117 4.168 -8.664 1.00 83.56 374 LEU A N 1
ATOM 3029 C CA . LEU A 1 374 ? 3.602 3.282 -7.591 1.00 83.56 374 LEU A CA 1
ATOM 3030 C C . LEU A 1 374 ? 3.074 1.843 -7.728 1.00 83.56 374 LEU A C 1
ATOM 3032 O O . LEU A 1 374 ? 3.823 0.893 -7.526 1.00 83.56 374 LEU A O 1
ATOM 3036 N N . PHE A 1 375 ? 1.805 1.664 -8.107 1.00 89.88 375 PHE A N 1
ATOM 3037 C CA . PHE A 1 375 ? 1.238 0.325 -8.286 1.00 89.88 375 PHE A CA 1
ATOM 3038 C C . PHE A 1 375 ? 1.783 -0.380 -9.538 1.00 89.88 375 PHE A C 1
ATOM 3040 O O . PHE A 1 375 ? 2.192 -1.536 -9.463 1.00 89.88 375 PHE A O 1
ATOM 3047 N N . ASN A 1 376 ? 1.861 0.319 -10.674 1.00 79.44 376 ASN A N 1
ATOM 3048 C CA . ASN A 1 376 ? 2.400 -0.245 -11.917 1.00 79.44 376 ASN A CA 1
ATOM 3049 C C . ASN A 1 376 ? 3.877 -0.630 -11.776 1.00 79.44 376 ASN A C 1
ATOM 3051 O O . ASN A 1 376 ? 4.280 -1.690 -12.251 1.00 79.44 376 ASN A O 1
ATOM 3055 N N . LEU A 1 377 ? 4.669 0.193 -11.082 1.00 72.56 377 LEU A N 1
ATOM 3056 C CA . LEU A 1 377 ? 6.059 -0.115 -10.747 1.00 72.56 377 LEU A CA 1
ATOM 3057 C C . LEU A 1 377 ? 6.152 -1.407 -9.931 1.00 72.56 377 LEU A C 1
ATOM 3059 O O . LEU A 1 377 ? 6.907 -2.299 -10.305 1.00 72.56 377 LEU A O 1
ATOM 3063 N N . ALA A 1 378 ? 5.326 -1.557 -8.890 1.00 76.19 378 ALA A N 1
ATOM 3064 C CA . ALA A 1 378 ? 5.279 -2.783 -8.095 1.00 76.19 378 ALA A CA 1
ATOM 3065 C C . ALA A 1 378 ? 4.942 -4.023 -8.941 1.00 76.19 378 ALA A C 1
ATOM 3067 O O . ALA A 1 378 ? 5.607 -5.050 -8.821 1.00 76.19 378 ALA A O 1
ATOM 3068 N N . VAL A 1 379 ? 3.943 -3.931 -9.825 1.00 77.56 379 VAL A N 1
ATOM 3069 C CA . VAL A 1 379 ? 3.564 -5.030 -10.730 1.00 77.56 379 VAL A CA 1
ATOM 3070 C C . VAL A 1 379 ? 4.698 -5.371 -11.700 1.00 77.56 379 VAL A C 1
ATOM 3072 O O . VAL A 1 379 ? 4.979 -6.547 -11.931 1.00 77.56 379 VAL A O 1
ATOM 3075 N N . ASN A 1 380 ? 5.359 -4.366 -12.273 1.00 68.00 380 ASN A N 1
ATOM 3076 C CA . ASN A 1 380 ? 6.438 -4.570 -13.236 1.00 68.00 380 ASN A CA 1
ATOM 3077 C C . ASN A 1 380 ? 7.682 -5.179 -12.585 1.00 68.00 380 ASN A C 1
ATOM 3079 O O . ASN A 1 380 ? 8.263 -6.103 -13.148 1.00 68.00 380 ASN A O 1
ATOM 3083 N N . GLU A 1 381 ? 8.048 -4.733 -11.382 1.00 61.84 381 GLU A N 1
ATOM 3084 C CA . GLU A 1 381 ? 9.120 -5.358 -10.605 1.00 61.84 381 GLU A CA 1
ATOM 3085 C C . GLU A 1 381 ? 8.817 -6.831 -10.315 1.00 61.84 381 GLU A C 1
ATOM 3087 O O . GLU A 1 381 ? 9.664 -7.686 -10.546 1.00 61.84 381 GLU A O 1
ATOM 3092 N N . VAL A 1 382 ? 7.587 -7.154 -9.904 1.00 59.56 382 VAL A N 1
ATOM 3093 C CA . VAL A 1 382 ? 7.166 -8.545 -9.661 1.00 59.56 382 VAL A CA 1
ATOM 3094 C C . VAL A 1 382 ? 7.213 -9.399 -10.931 1.00 59.56 382 VAL A C 1
ATOM 3096 O O . VAL A 1 382 ? 7.616 -10.559 -10.876 1.00 59.56 382 VAL A O 1
ATOM 3099 N N . LYS A 1 383 ? 6.845 -8.838 -12.089 1.00 55.41 383 LYS A N 1
ATOM 3100 C CA . LYS A 1 383 ? 6.942 -9.531 -13.386 1.00 55.41 383 LYS A CA 1
ATOM 3101 C C . LYS A 1 383 ? 8.389 -9.806 -13.805 1.00 55.41 383 LYS A C 1
ATOM 3103 O O . LYS A 1 383 ? 8.632 -10.825 -14.451 1.00 55.41 383 LYS A O 1
ATOM 3108 N N . LEU A 1 384 ? 9.318 -8.910 -13.471 1.00 45.22 384 LEU A N 1
ATOM 3109 C CA . LEU A 1 384 ? 10.756 -9.088 -13.699 1.00 45.22 384 LEU A CA 1
ATOM 3110 C C . LEU A 1 384 ? 11.362 -10.096 -12.705 1.00 45.22 384 LEU A C 1
ATOM 3112 O O . LEU A 1 384 ? 12.236 -10.873 -13.078 1.00 45.22 384 LEU A O 1
ATOM 3116 N N . ASP A 1 385 ? 10.826 -10.162 -11.486 1.00 46.16 385 ASP A N 1
ATOM 3117 C CA . ASP A 1 385 ? 11.232 -11.060 -10.397 1.00 46.16 385 ASP A CA 1
ATOM 3118 C C . ASP A 1 385 ? 10.679 -12.507 -10.538 1.00 46.16 385 ASP A C 1
ATOM 3120 O O . ASP A 1 385 ? 10.422 -13.172 -9.538 1.00 46.16 385 ASP A O 1
ATOM 3124 N N . LYS A 1 386 ? 10.495 -13.047 -11.755 1.00 41.41 386 LYS A N 1
ATOM 3125 C CA . LYS A 1 386 ? 9.818 -14.343 -12.052 1.00 41.41 386 LYS A CA 1
ATOM 3126 C C . LYS A 1 386 ? 10.453 -15.634 -11.482 1.00 41.41 386 LYS A C 1
ATOM 3128 O O . LYS A 1 386 ? 10.078 -16.736 -11.882 1.00 41.41 386 LYS A O 1
ATOM 3133 N N . ILE A 1 387 ? 11.375 -15.543 -10.530 1.00 46.00 387 ILE A N 1
ATOM 3134 C CA . ILE A 1 387 ? 11.949 -16.686 -9.814 1.00 46.00 387 ILE A CA 1
ATOM 3135 C C . ILE A 1 387 ? 11.780 -16.432 -8.326 1.00 46.00 387 ILE A C 1
ATOM 3137 O O . ILE A 1 387 ? 12.603 -15.748 -7.726 1.00 46.00 387 ILE A O 1
ATOM 3141 N N . GLN A 1 388 ? 10.710 -16.961 -7.726 1.00 46.22 388 GLN A N 1
ATOM 3142 C CA . GLN A 1 388 ? 10.505 -16.779 -6.290 1.00 46.22 388 GLN A CA 1
ATOM 3143 C C . GLN A 1 388 ? 10.063 -17.999 -5.503 1.00 46.22 388 GLN A C 1
ATOM 3145 O O . GLN A 1 388 ? 10.117 -17.890 -4.295 1.00 46.22 388 GLN A O 1
ATOM 3150 N N . SER A 1 389 ? 9.710 -19.169 -6.043 1.00 43.44 389 SER A N 1
ATOM 3151 C CA . SER A 1 389 ? 9.385 -20.293 -5.148 1.00 43.44 389 SER A CA 1
ATOM 3152 C C . SER A 1 389 ? 9.606 -21.681 -5.730 1.00 43.44 389 SER A C 1
ATOM 3154 O O . SER A 1 389 ? 9.417 -21.924 -6.916 1.00 43.44 389 SER A O 1
ATOM 3156 N N . VAL A 1 390 ? 10.021 -22.573 -4.834 1.00 49.72 390 VAL A N 1
ATOM 3157 C CA . VAL A 1 390 ? 10.228 -24.001 -5.002 1.00 49.72 390 VAL A CA 1
ATOM 3158 C C . VAL A 1 390 ? 9.413 -24.719 -3.931 1.00 49.72 390 VAL A C 1
ATOM 3160 O O . VAL A 1 390 ? 9.766 -24.673 -2.755 1.00 49.72 390 VAL A O 1
ATOM 3163 N N . SER A 1 391 ? 8.288 -25.337 -4.301 1.00 47.75 391 SER A N 1
ATOM 3164 C CA . SER A 1 391 ? 7.499 -26.157 -3.368 1.00 47.75 391 SER A CA 1
ATOM 3165 C C . SER A 1 391 ? 8.038 -27.583 -3.303 1.00 47.75 391 SER A C 1
ATOM 3167 O O . SER A 1 391 ? 8.506 -28.123 -4.304 1.00 47.75 391 SER A O 1
ATOM 3169 N N . PHE A 1 392 ? 7.981 -28.173 -2.108 1.00 50.34 392 PHE A N 1
ATOM 3170 C CA . PHE A 1 392 ? 8.372 -29.554 -1.847 1.00 50.34 392 PHE A CA 1
ATOM 3171 C C . PHE A 1 392 ? 7.121 -30.336 -1.467 1.00 50.34 392 PHE A C 1
ATOM 3173 O O . PHE A 1 392 ? 6.673 -30.287 -0.325 1.00 50.34 392 PHE A O 1
ATOM 3180 N N . ASP A 1 393 ? 6.554 -31.074 -2.415 1.00 45.28 393 ASP A N 1
ATOM 3181 C CA . ASP A 1 393 ? 5.229 -31.677 -2.226 1.00 45.28 393 ASP A CA 1
ATOM 3182 C C . ASP A 1 393 ? 5.252 -33.008 -1.442 1.00 45.28 393 ASP A C 1
ATOM 3184 O O . ASP A 1 393 ? 4.200 -33.608 -1.219 1.00 45.28 393 ASP A O 1
ATOM 3188 N N . LYS A 1 394 ? 6.425 -33.530 -1.034 1.00 48.25 394 LYS A N 1
ATOM 3189 C CA . LYS A 1 394 ? 6.541 -34.949 -0.619 1.00 48.25 394 LYS A CA 1
ATOM 3190 C C . LYS A 1 394 ? 7.436 -35.303 0.578 1.00 48.25 394 LYS A C 1
ATOM 3192 O O . LYS A 1 394 ? 7.651 -36.491 0.807 1.00 48.25 394 LYS A O 1
ATOM 3197 N N . VAL A 1 395 ? 7.920 -34.361 1.390 1.00 49.81 395 VAL A N 1
ATOM 3198 C CA . VAL A 1 395 ? 8.689 -34.728 2.601 1.00 49.81 395 VAL A CA 1
ATOM 3199 C C . VAL A 1 395 ? 7.741 -34.836 3.801 1.00 49.81 395 VAL A C 1
ATOM 3201 O O . VAL A 1 395 ? 7.465 -33.873 4.505 1.00 49.81 395 VAL A O 1
ATOM 3204 N N . GLY A 1 396 ? 7.158 -36.018 4.002 1.00 52.09 396 GLY A N 1
ATOM 3205 C CA . GLY A 1 396 ? 6.247 -36.276 5.120 1.00 52.09 396 GLY A CA 1
ATOM 3206 C C . GLY A 1 396 ? 6.929 -36.204 6.497 1.00 52.09 396 GLY A C 1
ATOM 3207 O O . GLY A 1 396 ? 8.093 -36.562 6.656 1.00 52.09 396 GLY A O 1
ATOM 3208 N N . LYS A 1 397 ? 6.164 -35.825 7.530 1.00 46.00 397 LYS A N 1
ATOM 3209 C CA . LYS A 1 397 ? 6.600 -35.617 8.933 1.00 46.00 397 LYS A CA 1
ATOM 3210 C C . LYS A 1 397 ? 7.227 -36.835 9.648 1.00 46.00 397 LYS A C 1
ATOM 3212 O O . LYS A 1 397 ? 7.650 -36.705 10.791 1.00 46.00 397 LYS A O 1
ATOM 3217 N N . HIS A 1 398 ? 7.288 -38.003 9.007 1.00 53.38 398 HIS A N 1
ATOM 3218 C CA . HIS A 1 398 ? 7.763 -39.266 9.591 1.00 53.38 398 HIS A CA 1
ATOM 3219 C C . HIS A 1 398 ? 9.091 -39.775 8.993 1.00 53.38 398 HIS A C 1
ATOM 3221 O O . HIS A 1 398 ? 9.461 -40.917 9.241 1.00 53.38 398 HIS A O 1
ATOM 3227 N N . LEU A 1 399 ? 9.792 -38.961 8.193 1.00 54.62 399 LEU A N 1
ATOM 3228 C CA . LEU A 1 399 ? 10.853 -39.442 7.294 1.00 54.62 399 LEU A CA 1
ATOM 3229 C C . LEU A 1 399 ? 12.295 -39.077 7.670 1.00 54.62 399 LEU A C 1
ATOM 3231 O O . LEU A 1 399 ? 13.189 -39.499 6.952 1.00 54.62 399 LEU A O 1
ATOM 3235 N N . LEU A 1 400 ? 12.570 -38.328 8.743 1.00 67.75 400 LEU A N 1
ATOM 3236 C CA . LEU A 1 400 ? 13.964 -38.055 9.132 1.00 67.75 400 LEU A CA 1
ATOM 3237 C C . LEU A 1 400 ? 14.439 -39.077 10.154 1.00 67.75 400 LEU A C 1
ATOM 3239 O O . LEU A 1 400 ? 13.979 -39.023 11.286 1.00 67.75 400 LEU A O 1
ATOM 3243 N N . LYS A 1 401 ? 15.357 -39.968 9.788 1.00 73.62 401 LYS A N 1
ATOM 3244 C CA . LYS A 1 401 ? 16.115 -40.784 10.742 1.00 73.62 401 LYS A CA 1
ATOM 3245 C C . LYS A 1 401 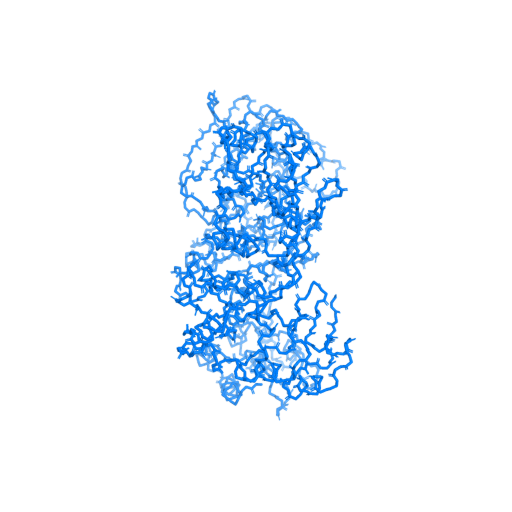? 17.500 -40.185 10.917 1.00 73.62 401 LYS A C 1
ATOM 3247 O O . LYS A 1 401 ? 18.167 -39.882 9.933 1.00 73.62 401 LYS A O 1
ATOM 3252 N N . PHE A 1 402 ? 17.929 -40.007 12.157 1.00 76.44 402 PHE A N 1
ATOM 3253 C CA . PHE A 1 402 ? 19.226 -39.407 12.458 1.00 76.44 402 PHE A CA 1
ATOM 3254 C C . PHE A 1 402 ? 20.306 -40.462 12.687 1.00 76.44 402 PHE A C 1
ATOM 3256 O O . PHE A 1 402 ? 20.032 -41.560 13.174 1.00 76.44 402 PHE A O 1
ATOM 3263 N N . ASN A 1 403 ? 21.544 -40.119 12.340 1.00 73.38 403 ASN A N 1
ATOM 3264 C CA . ASN A 1 403 ? 22.682 -41.019 12.443 1.00 73.38 403 ASN A CA 1
ATOM 3265 C C . ASN A 1 403 ? 23.072 -41.270 13.909 1.00 73.38 403 ASN A C 1
ATOM 3267 O O . ASN A 1 403 ? 23.536 -40.361 14.594 1.00 73.38 403 ASN A O 1
ATOM 3271 N N . VAL A 1 404 ? 22.940 -42.516 14.369 1.00 66.00 404 VAL A N 1
ATOM 3272 C CA . VAL A 1 404 ? 23.145 -42.933 15.770 1.00 66.00 404 VAL A CA 1
ATOM 3273 C C . VAL A 1 404 ? 24.591 -42.723 16.261 1.00 66.00 404 VAL A C 1
ATOM 3275 O O . VAL A 1 404 ? 24.813 -42.623 17.465 1.00 66.00 404 VAL A O 1
ATOM 3278 N N . ASP A 1 405 ? 25.560 -42.553 15.356 1.00 59.88 405 ASP A N 1
ATOM 3279 C CA . ASP A 1 405 ? 26.985 -42.387 15.683 1.00 59.88 405 ASP A CA 1
ATOM 3280 C C . ASP A 1 405 ? 27.411 -40.927 15.956 1.00 59.88 405 ASP A C 1
ATOM 3282 O O . ASP A 1 405 ? 28.601 -40.616 16.056 1.00 59.88 405 ASP A O 1
ATOM 3286 N N . SER A 1 406 ? 26.464 -39.992 16.084 1.00 66.50 406 SER A N 1
ATOM 3287 C CA . SER A 1 406 ? 26.799 -38.587 16.354 1.00 66.50 406 SER A CA 1
ATOM 3288 C C . SER A 1 406 ? 27.404 -38.365 17.755 1.00 66.50 406 SER A C 1
ATOM 3290 O O . SER A 1 406 ? 26.990 -38.961 18.753 1.00 66.50 406 SER A O 1
ATOM 3292 N N . ALA A 1 407 ? 28.334 -37.409 17.872 1.00 67.44 407 ALA A N 1
ATOM 3293 C CA . ALA A 1 407 ? 28.906 -36.985 19.159 1.00 67.44 407 ALA A CA 1
ATOM 3294 C C . ALA A 1 407 ? 27.862 -36.394 20.134 1.00 67.44 407 ALA A C 1
ATOM 3296 O O . ALA A 1 407 ? 28.145 -36.215 21.318 1.00 67.44 407 ALA A O 1
ATOM 3297 N N . LEU A 1 408 ? 26.660 -36.066 19.650 1.00 72.94 408 LEU A N 1
ATOM 3298 C CA . LEU A 1 408 ? 25.537 -35.638 20.479 1.00 72.94 408 LEU A CA 1
ATOM 3299 C C . LEU A 1 408 ? 24.910 -36.828 21.222 1.00 72.94 408 LEU A C 1
ATOM 3301 O O . LEU A 1 408 ? 24.579 -36.697 22.399 1.00 72.94 408 LEU A O 1
ATOM 3305 N N . TYR A 1 409 ? 24.815 -37.997 20.580 1.00 77.06 409 TYR A N 1
ATOM 3306 C CA . TYR A 1 409 ? 24.244 -39.207 21.181 1.00 77.06 409 TYR A CA 1
ATOM 3307 C C . TYR A 1 409 ? 25.085 -39.738 22.341 1.00 77.06 409 TYR A C 1
ATOM 3309 O O . TYR A 1 409 ? 24.534 -40.111 23.372 1.00 77.06 409 TYR A O 1
ATOM 3317 N N . SER A 1 410 ? 26.415 -39.672 22.246 1.00 74.38 410 SER A N 1
ATOM 3318 C CA . SER A 1 410 ? 27.295 -40.037 23.366 1.00 74.38 410 SER A CA 1
ATOM 3319 C C . SER A 1 410 ? 27.148 -39.086 24.564 1.00 74.38 410 SER A C 1
ATOM 3321 O O . SER A 1 410 ? 27.148 -39.528 25.716 1.00 74.38 410 SER A O 1
ATOM 3323 N N . LYS A 1 411 ? 26.941 -37.783 24.316 1.00 77.50 411 LYS A N 1
ATOM 3324 C CA . LYS A 1 411 ? 26.608 -36.801 25.366 1.00 77.50 411 LYS A CA 1
ATOM 3325 C C . LYS A 1 411 ? 25.237 -37.079 25.989 1.00 77.50 411 LYS A C 1
ATOM 3327 O O . LYS A 1 411 ? 25.078 -36.911 27.203 1.00 77.50 411 LYS A O 1
ATOM 3332 N N . TRP A 1 412 ? 24.258 -37.510 25.188 1.00 80.69 412 TRP A N 1
ATOM 3333 C CA . TRP A 1 412 ? 22.952 -37.953 25.682 1.00 80.69 412 TRP A CA 1
ATOM 3334 C C . TRP A 1 412 ? 23.066 -39.203 26.538 1.00 80.69 412 TRP A C 1
ATOM 3336 O O . TRP A 1 412 ? 22.512 -39.197 27.628 1.00 80.69 412 TRP A O 1
ATOM 3346 N N . ASP A 1 413 ? 23.828 -40.215 26.122 1.00 77.50 413 ASP A N 1
ATOM 3347 C CA . ASP A 1 413 ? 24.077 -41.415 26.929 1.00 77.50 413 ASP A CA 1
ATOM 3348 C C . ASP A 1 413 ? 24.692 -41.064 28.292 1.00 77.50 413 ASP A C 1
ATOM 3350 O O . ASP A 1 413 ? 24.182 -41.503 29.322 1.00 77.50 413 ASP A O 1
ATOM 3354 N N . SER A 1 414 ? 25.715 -40.201 28.330 1.00 76.12 414 SER A N 1
ATOM 3355 C CA . SER A 1 414 ? 26.312 -39.722 29.588 1.00 76.12 414 SER A CA 1
ATOM 3356 C C . SER A 1 414 ? 25.287 -39.008 30.480 1.00 76.12 414 SER A C 1
ATOM 3358 O O . SER A 1 414 ? 25.168 -39.309 31.666 1.00 76.12 414 SER A O 1
ATOM 3360 N N . SER A 1 415 ? 24.510 -38.085 29.907 1.00 74.06 415 SER A N 1
ATOM 3361 C CA . SER A 1 415 ? 23.540 -37.269 30.652 1.00 74.06 415 SER A CA 1
ATOM 3362 C C . SER A 1 415 ? 22.319 -38.071 31.121 1.00 74.06 415 SER A C 1
ATOM 3364 O O . SER A 1 415 ? 21.800 -37.847 32.211 1.00 74.06 415 SER A O 1
ATOM 3366 N N . LEU A 1 416 ? 21.844 -39.020 30.313 1.00 73.75 416 LEU A N 1
ATOM 3367 C CA . LEU A 1 416 ? 20.711 -39.885 30.645 1.00 73.75 416 LEU A CA 1
ATOM 3368 C C . LEU A 1 416 ? 21.105 -40.962 31.661 1.00 73.75 416 LEU A C 1
ATOM 3370 O O . LEU A 1 416 ? 20.297 -41.285 32.528 1.00 73.75 416 LEU A O 1
ATOM 3374 N N . SER A 1 417 ? 22.350 -41.444 31.631 1.00 71.88 417 SER A N 1
ATOM 3375 C CA . SER A 1 417 ? 22.880 -42.348 32.663 1.00 71.88 417 SER A CA 1
ATOM 3376 C C . SER A 1 417 ? 22.949 -41.666 34.039 1.00 71.88 417 SER A C 1
ATOM 3378 O O . SER A 1 417 ? 22.622 -42.273 35.057 1.00 71.88 417 SER A O 1
ATOM 3380 N N . GLU A 1 418 ? 23.295 -40.373 34.101 1.00 65.69 418 GLU A N 1
ATOM 3381 C CA . GLU A 1 418 ? 23.192 -39.579 35.341 1.00 65.69 418 GLU A CA 1
ATOM 3382 C C . GLU A 1 418 ? 21.739 -39.429 35.828 1.00 65.69 418 GLU A C 1
ATOM 3384 O O . GLU A 1 418 ? 21.480 -39.382 37.035 1.00 65.69 418 GLU A O 1
ATOM 3389 N N . MET A 1 419 ? 20.778 -39.389 34.900 1.00 63.97 419 MET A N 1
ATOM 3390 C CA . MET A 1 419 ? 19.346 -39.278 35.191 1.00 63.97 419 MET A CA 1
ATOM 3391 C C . MET A 1 419 ? 18.752 -40.552 35.820 1.00 63.97 419 MET A C 1
ATOM 3393 O O . MET A 1 419 ? 17.751 -40.479 36.540 1.00 63.97 419 MET A O 1
ATOM 3397 N N . GLU A 1 420 ? 19.326 -41.729 35.557 1.00 57.97 420 GLU A N 1
ATOM 3398 C CA . GLU A 1 420 ? 18.908 -42.974 36.219 1.00 57.97 420 GLU A CA 1
ATOM 3399 C C . GLU A 1 420 ? 19.250 -42.974 37.715 1.00 57.97 420 GLU A C 1
ATOM 3401 O O . GLU A 1 420 ? 18.490 -43.522 38.513 1.00 57.97 420 GLU A O 1
ATOM 3406 N N . ASN A 1 421 ? 20.321 -42.277 38.107 1.00 56.19 421 ASN A N 1
ATOM 3407 C CA . ASN A 1 421 ? 20.835 -42.252 39.478 1.00 56.19 421 ASN A CA 1
ATOM 3408 C C . ASN A 1 421 ? 20.244 -41.136 40.364 1.00 56.19 421 ASN A C 1
ATOM 3410 O O . ASN A 1 421 ? 20.390 -41.191 41.584 1.00 56.19 421 ASN A O 1
ATOM 3414 N N . ASN A 1 422 ? 19.568 -40.133 39.786 1.00 55.03 422 ASN A N 1
ATOM 3415 C CA . ASN A 1 422 ? 19.059 -38.957 40.503 1.00 55.03 422 ASN A CA 1
ATOM 3416 C C . ASN A 1 422 ? 17.531 -38.783 40.388 1.00 55.03 422 ASN A C 1
ATOM 3418 O O . ASN A 1 422 ? 16.931 -38.962 39.330 1.00 55.03 422 ASN A O 1
ATOM 3422 N N . ASN A 1 423 ? 16.893 -38.358 41.487 1.00 54.31 423 ASN A N 1
ATOM 3423 C CA . ASN A 1 423 ? 15.434 -38.170 41.574 1.00 54.31 423 ASN A CA 1
ATOM 3424 C C . ASN A 1 423 ? 14.902 -36.887 40.905 1.00 54.31 423 ASN A C 1
ATOM 3426 O O . ASN A 1 423 ? 13.687 -36.753 40.778 1.00 54.31 423 ASN A O 1
ATOM 3430 N N . ILE A 1 424 ? 15.774 -35.940 40.531 1.00 57.34 424 ILE A N 1
ATOM 3431 C CA . ILE A 1 424 ? 15.430 -34.677 39.856 1.00 57.34 424 ILE A CA 1
ATOM 3432 C C . ILE A 1 424 ? 16.541 -34.359 38.852 1.00 57.34 424 ILE A C 1
ATOM 3434 O O . ILE A 1 424 ? 17.691 -34.192 39.252 1.00 57.34 424 ILE A O 1
ATOM 3438 N N . PHE A 1 425 ? 16.208 -34.247 37.565 1.00 61.94 425 PHE A N 1
ATOM 3439 C CA . PHE A 1 425 ? 17.180 -33.925 36.516 1.00 61.94 425 PHE A CA 1
ATOM 3440 C C . PHE A 1 425 ? 16.613 -32.894 35.545 1.00 61.94 425 PHE A C 1
ATOM 3442 O O . PHE A 1 425 ? 15.478 -33.036 35.087 1.00 61.94 425 PHE A O 1
ATOM 3449 N N . PHE A 1 426 ? 17.421 -31.870 35.265 1.00 64.44 426 PHE A N 1
ATOM 3450 C CA . PHE A 1 426 ? 17.144 -30.813 34.299 1.00 64.44 426 PHE A CA 1
ATOM 3451 C C . PHE A 1 426 ? 18.233 -30.841 33.233 1.00 64.44 426 PHE A C 1
ATOM 3453 O O . PHE A 1 426 ? 19.370 -30.437 33.487 1.00 64.44 426 PHE A O 1
ATOM 3460 N N . LEU A 1 427 ? 17.866 -31.303 32.043 1.00 70.06 427 LEU A N 1
ATOM 3461 C CA . LEU A 1 427 ? 18.719 -31.234 30.863 1.00 70.06 427 LEU A CA 1
ATOM 3462 C C . LEU A 1 427 ? 18.240 -30.074 29.998 1.00 70.06 427 LEU A C 1
ATOM 3464 O O . LEU A 1 427 ? 17.085 -30.081 29.575 1.00 70.06 427 LEU A O 1
ATOM 3468 N N . ASN A 1 428 ? 19.104 -29.088 29.773 1.00 73.62 428 ASN A N 1
ATOM 3469 C CA . ASN A 1 428 ? 18.840 -27.976 28.872 1.00 73.62 428 ASN A CA 1
ATOM 3470 C C . ASN A 1 428 ? 19.526 -28.250 27.532 1.00 73.62 428 ASN A C 1
ATOM 3472 O O . ASN A 1 428 ? 20.753 -28.211 27.455 1.00 73.62 428 ASN A O 1
ATOM 3476 N N . ILE A 1 429 ? 18.754 -28.523 26.484 1.00 74.56 429 ILE A N 1
ATOM 3477 C CA . ILE A 1 429 ? 19.298 -28.623 25.128 1.00 74.56 429 ILE A CA 1
ATOM 3478 C C . ILE A 1 429 ? 19.101 -27.274 24.453 1.00 74.56 429 ILE A C 1
ATOM 3480 O O . ILE A 1 429 ? 17.976 -26.904 24.110 1.00 74.56 429 ILE A O 1
ATOM 3484 N N . PHE A 1 430 ? 20.204 -26.557 24.273 1.00 73.12 430 PHE A N 1
ATOM 3485 C CA . PHE A 1 430 ? 20.224 -25.297 23.550 1.00 73.12 430 PHE A CA 1
ATOM 3486 C C . PHE A 1 430 ? 20.473 -25.570 22.066 1.00 73.12 430 PHE A C 1
ATOM 3488 O O . PHE A 1 430 ? 21.488 -26.168 21.697 1.00 73.12 430 PHE A O 1
ATOM 3495 N N . SER A 1 431 ? 19.539 -25.131 21.222 1.00 71.19 431 SER A N 1
ATOM 3496 C CA . SER A 1 431 ? 19.596 -25.320 19.773 1.00 71.19 431 SER A CA 1
ATOM 3497 C C . SER A 1 431 ? 19.039 -24.108 19.033 1.00 71.19 431 SER A C 1
ATOM 3499 O O . SER A 1 431 ? 18.028 -23.522 19.423 1.00 71.19 431 SER A O 1
ATOM 3501 N N . SER A 1 432 ? 19.664 -23.766 17.906 1.00 67.06 432 SER A N 1
ATOM 3502 C CA . SER A 1 432 ? 19.133 -22.772 16.964 1.00 67.06 432 SER A CA 1
ATOM 3503 C C . SER A 1 432 ? 17.887 -23.274 16.219 1.00 67.06 432 SER A C 1
ATOM 3505 O O . SER A 1 432 ? 17.149 -22.470 15.651 1.00 67.06 432 SER A O 1
ATOM 3507 N N . THR A 1 433 ? 17.624 -24.589 16.243 1.00 70.12 433 THR A N 1
ATOM 3508 C CA . THR A 1 433 ? 16.455 -25.243 15.626 1.00 70.12 433 THR A CA 1
ATOM 3509 C C . THR A 1 433 ? 15.777 -26.221 16.602 1.00 70.12 433 THR A C 1
ATOM 3511 O O . THR A 1 433 ? 15.774 -27.439 16.403 1.00 70.12 433 THR A O 1
ATOM 3514 N N . PRO A 1 434 ? 15.130 -25.717 17.670 1.00 70.12 434 PRO A N 1
ATOM 3515 C CA . PRO A 1 434 ? 14.647 -26.554 18.771 1.00 70.12 434 PRO A CA 1
ATOM 3516 C C . PRO A 1 434 ? 13.695 -27.688 18.366 1.00 70.12 434 PRO A C 1
ATOM 3518 O O . PRO A 1 434 ? 13.728 -28.763 18.958 1.00 70.12 434 PRO A O 1
ATOM 3521 N N . LYS A 1 435 ? 12.858 -27.482 17.336 1.00 71.25 435 LYS A N 1
ATOM 3522 C CA . LYS A 1 435 ? 11.918 -28.508 16.846 1.00 71.25 435 LYS A CA 1
ATOM 3523 C C . LYS A 1 435 ? 12.643 -29.723 16.255 1.00 71.25 435 LYS A C 1
ATOM 3525 O O . LYS A 1 435 ? 12.170 -30.842 16.431 1.00 71.25 435 LYS A O 1
ATOM 3530 N N . LEU A 1 436 ? 13.785 -29.518 15.597 1.00 73.06 436 LEU A N 1
ATOM 3531 C CA . LEU A 1 436 ? 14.589 -30.605 15.038 1.00 73.06 436 LEU A CA 1
ATOM 3532 C C . LEU A 1 436 ? 15.289 -31.390 16.155 1.00 73.06 436 LEU A C 1
ATOM 3534 O O . LEU A 1 436 ? 15.232 -32.617 16.168 1.00 73.06 436 LEU A O 1
ATOM 3538 N N . SER A 1 437 ? 15.855 -30.691 17.143 1.00 76.12 437 SER A N 1
ATOM 3539 C CA . SER A 1 437 ? 16.458 -31.322 18.324 1.00 76.12 437 SER A CA 1
ATOM 3540 C C . SER A 1 437 ? 15.430 -32.113 19.150 1.00 76.12 437 SER A C 1
ATOM 3542 O O . SER A 1 437 ? 15.752 -33.193 19.647 1.00 76.12 437 SER A O 1
ATOM 3544 N N . CYS A 1 438 ? 14.171 -31.654 19.230 1.00 75.38 438 CYS A N 1
ATOM 3545 C CA . CYS A 1 438 ? 13.070 -32.440 19.803 1.00 75.38 438 CYS A CA 1
ATOM 3546 C C . CYS A 1 438 ? 12.882 -33.774 19.071 1.00 75.38 438 CYS A C 1
ATOM 3548 O O . CYS A 1 438 ? 12.800 -34.811 19.721 1.00 75.38 438 CYS A O 1
ATOM 3550 N N . LEU A 1 439 ? 12.830 -33.765 17.733 1.00 76.00 439 LEU A N 1
ATOM 3551 C CA . LEU A 1 439 ? 12.660 -34.986 16.935 1.00 76.00 439 LEU A CA 1
ATOM 3552 C C . LEU A 1 439 ? 13.839 -35.950 17.107 1.00 76.00 439 LEU A C 1
ATOM 3554 O O . LEU A 1 439 ? 13.610 -37.139 17.332 1.00 76.00 439 LEU A O 1
ATOM 3558 N N . LYS A 1 440 ? 15.080 -35.436 17.072 1.00 79.12 440 LYS A N 1
ATOM 3559 C CA . LYS A 1 440 ? 16.301 -36.224 17.316 1.00 79.12 440 LYS A CA 1
ATOM 3560 C C . LYS A 1 440 ? 16.223 -36.958 18.660 1.00 79.12 440 LYS A C 1
ATOM 3562 O O . LYS A 1 440 ? 16.506 -38.153 18.730 1.00 79.12 440 LYS A O 1
ATOM 3567 N N . LEU A 1 441 ? 15.813 -36.254 19.718 1.00 78.06 441 LEU A N 1
ATOM 3568 C CA . LEU A 1 441 ? 15.728 -36.820 21.062 1.00 78.06 441 LEU A CA 1
ATOM 3569 C C . LEU A 1 441 ? 14.558 -37.796 21.223 1.00 78.06 441 LEU A C 1
ATOM 3571 O O . LEU A 1 441 ? 14.729 -38.833 21.850 1.00 78.06 441 LEU A O 1
ATOM 3575 N N . ILE A 1 442 ? 13.388 -37.502 20.654 1.00 76.75 442 ILE A N 1
ATOM 3576 C CA . ILE A 1 442 ? 12.233 -38.416 20.674 1.00 76.75 442 ILE A CA 1
ATOM 3577 C C . ILE A 1 442 ? 12.628 -39.764 20.072 1.00 76.75 442 ILE A C 1
ATOM 3579 O O . ILE A 1 442 ? 12.487 -40.789 20.733 1.00 76.75 442 ILE A O 1
ATOM 3583 N N . GLN A 1 443 ? 13.209 -39.756 18.870 1.00 77.56 443 GLN A N 1
ATOM 3584 C CA . GLN A 1 443 ? 13.647 -40.984 18.205 1.00 77.56 443 GLN A CA 1
ATOM 3585 C C . GLN A 1 443 ? 14.715 -41.719 19.002 1.00 77.56 443 GLN A C 1
ATOM 3587 O O . GLN A 1 443 ? 14.689 -42.941 19.096 1.00 77.56 443 GLN A O 1
ATOM 3592 N N . TYR A 1 444 ? 15.643 -40.984 19.610 1.00 79.69 444 TYR A N 1
ATOM 3593 C CA . TYR A 1 444 ? 16.655 -41.581 20.465 1.00 79.69 444 TYR A CA 1
ATOM 3594 C C . TYR A 1 444 ? 16.064 -42.330 21.654 1.00 79.69 444 TYR A C 1
ATOM 3596 O O . TYR A 1 444 ? 16.430 -43.472 21.931 1.00 79.69 444 TYR A O 1
ATOM 3604 N N . LEU A 1 445 ? 15.143 -41.672 22.357 1.00 77.56 445 LEU A N 1
ATOM 3605 C CA . LEU A 1 445 ? 14.476 -42.233 23.518 1.00 77.56 445 LEU A CA 1
ATOM 3606 C C . LEU A 1 445 ? 13.629 -43.447 23.121 1.00 77.56 445 LEU A C 1
ATOM 3608 O O . LEU A 1 445 ? 13.663 -44.451 23.827 1.00 77.56 445 LEU A O 1
ATOM 3612 N N . GLU A 1 446 ? 12.943 -43.390 21.975 1.00 77.38 446 GLU A N 1
ATOM 3613 C CA . GLU A 1 446 ? 12.210 -44.523 21.395 1.00 77.38 446 GLU A CA 1
ATOM 3614 C C . GLU A 1 446 ? 13.140 -45.699 21.067 1.00 77.38 446 GLU A C 1
ATOM 3616 O O . GLU A 1 446 ? 12.865 -46.824 21.482 1.00 77.38 446 GLU A O 1
ATOM 3621 N N . LEU A 1 447 ? 14.270 -45.447 20.395 1.00 77.56 447 LEU A N 1
ATOM 3622 C CA . LEU A 1 447 ? 15.268 -46.466 20.041 1.00 77.56 447 LEU A CA 1
ATOM 3623 C C . LEU A 1 447 ? 15.866 -47.155 21.272 1.00 77.56 447 LEU A C 1
ATOM 3625 O O . LEU A 1 447 ? 16.094 -48.363 21.257 1.00 77.56 447 LEU A O 1
ATOM 3629 N N . LYS A 1 448 ? 16.119 -46.398 22.343 1.00 78.12 448 LYS A N 1
ATOM 3630 C CA . LYS A 1 448 ? 16.638 -46.922 23.616 1.00 78.12 448 LYS A CA 1
ATOM 3631 C C . LYS A 1 448 ? 15.537 -47.496 24.522 1.00 78.12 448 LYS A C 1
ATOM 3633 O O . LYS A 1 448 ? 15.850 -48.039 25.577 1.00 78.12 448 LYS A O 1
ATOM 3638 N N . GLY A 1 449 ? 14.266 -47.397 24.125 1.00 76.00 449 GLY A N 1
ATOM 3639 C CA . GLY A 1 449 ? 13.127 -47.951 24.859 1.00 76.00 449 GLY A CA 1
ATOM 3640 C C . GLY A 1 449 ? 12.738 -47.186 26.130 1.00 76.00 449 GLY A C 1
ATOM 3641 O O . GLY A 1 449 ? 12.145 -47.776 27.034 1.00 76.00 449 GLY A O 1
ATOM 3642 N N . PHE A 1 450 ? 13.061 -45.894 26.234 1.00 75.50 450 PHE A N 1
ATOM 3643 C CA . PHE A 1 450 ? 12.646 -45.065 27.369 1.00 75.50 450 PHE A CA 1
ATOM 3644 C C . PHE A 1 450 ? 11.131 -44.804 27.349 1.00 75.50 450 PHE A C 1
ATOM 3646 O O . PHE A 1 450 ? 10.551 -44.501 26.310 1.00 75.50 450 PHE A O 1
ATOM 3653 N N . ASP A 1 451 ? 10.490 -44.837 28.522 1.00 72.94 451 ASP A N 1
ATOM 3654 C CA . ASP A 1 451 ? 9.091 -44.420 28.679 1.00 72.94 451 ASP A CA 1
ATOM 3655 C C . ASP A 1 451 ? 9.013 -42.907 28.952 1.00 72.94 451 ASP A C 1
ATOM 3657 O O . ASP A 1 451 ? 9.367 -42.421 30.037 1.00 72.94 451 ASP A O 1
ATOM 3661 N N . PHE A 1 452 ? 8.558 -42.141 27.959 1.00 74.75 452 PHE A N 1
ATOM 3662 C CA . PHE A 1 452 ? 8.474 -40.683 28.029 1.00 74.75 452 PHE A CA 1
ATOM 3663 C C . PHE A 1 452 ? 7.137 -40.142 27.510 1.00 74.75 452 PHE A C 1
ATOM 3665 O O . PHE A 1 452 ? 6.366 -40.812 26.824 1.00 74.75 452 PHE A O 1
ATOM 3672 N N . LYS A 1 453 ? 6.842 -38.891 27.867 1.00 72.69 453 LYS A N 1
ATOM 3673 C CA . LYS A 1 453 ? 5.720 -38.118 27.338 1.00 72.69 453 LYS A CA 1
ATOM 3674 C C . LYS A 1 453 ? 6.244 -36.797 26.794 1.00 72.69 453 LYS A C 1
ATOM 3676 O O . LYS A 1 453 ? 6.852 -36.018 27.526 1.00 72.69 453 LYS A O 1
ATOM 3681 N N . PHE A 1 454 ? 5.981 -36.538 25.519 1.00 70.12 454 PHE A N 1
ATOM 3682 C CA . PHE A 1 454 ? 6.317 -35.269 24.886 1.00 70.12 454 PHE A CA 1
ATOM 3683 C C . PHE A 1 454 ? 5.173 -34.266 25.051 1.00 70.12 454 PHE A C 1
ATOM 3685 O O . PHE A 1 454 ? 4.010 -34.591 24.803 1.00 70.12 454 PHE A O 1
ATOM 3692 N N . VAL A 1 455 ? 5.501 -33.053 25.490 1.00 65.94 455 VAL A N 1
ATOM 3693 C CA . VAL A 1 455 ? 4.556 -31.952 25.678 1.00 65.94 455 VAL A CA 1
ATOM 3694 C C . VAL A 1 455 ? 5.117 -30.713 24.988 1.00 65.94 455 VAL A C 1
ATOM 3696 O O . VAL A 1 455 ? 6.169 -30.196 25.355 1.00 65.94 455 VAL A O 1
ATOM 3699 N N . VAL A 1 456 ? 4.398 -30.213 23.987 1.00 61.62 456 VAL A N 1
ATOM 3700 C CA . VAL A 1 456 ? 4.736 -28.955 23.311 1.00 61.62 456 VAL A CA 1
ATOM 3701 C C . VAL A 1 456 ? 3.997 -27.818 24.003 1.00 61.62 456 VAL A C 1
ATOM 3703 O O . VAL A 1 456 ? 2.778 -27.883 24.153 1.00 61.62 456 VAL A O 1
ATOM 3706 N N . ILE A 1 457 ? 4.723 -26.780 24.417 1.00 62.75 457 ILE A N 1
ATOM 3707 C CA . ILE A 1 457 ? 4.140 -25.583 25.025 1.00 62.75 457 ILE A CA 1
ATOM 3708 C C . ILE A 1 457 ? 4.562 -24.374 24.189 1.00 62.75 457 ILE A C 1
ATOM 3710 O O . ILE A 1 457 ? 5.635 -23.802 24.370 1.00 62.75 457 ILE A O 1
ATOM 3714 N N . GLU A 1 458 ? 3.704 -23.988 23.250 1.00 54.19 458 GLU A N 1
ATOM 3715 C CA . GLU A 1 458 ? 3.870 -22.776 22.448 1.00 54.19 458 GLU A CA 1
ATOM 3716 C C . GLU A 1 458 ? 3.088 -21.631 23.128 1.00 54.19 458 GLU A C 1
ATOM 3718 O O . GLU A 1 458 ? 1.869 -21.691 23.234 1.00 54.19 458 GLU A O 1
ATOM 3723 N N . GLN A 1 459 ? 3.805 -20.620 23.643 1.00 52.72 459 GLN A N 1
ATOM 3724 C CA . GLN A 1 459 ? 3.284 -19.355 24.207 1.00 52.72 459 GLN A CA 1
ATOM 3725 C C . GLN A 1 459 ? 2.209 -19.454 25.310 1.00 52.72 459 GLN A C 1
ATOM 3727 O O . GLN A 1 459 ? 1.028 -19.210 25.073 1.00 52.72 459 GLN A O 1
ATOM 3732 N N . ILE A 1 460 ? 2.616 -19.709 26.559 1.00 51.66 460 ILE A N 1
ATOM 3733 C CA . ILE A 1 460 ? 1.698 -19.670 27.709 1.00 51.66 460 ILE A CA 1
ATOM 3734 C C . ILE A 1 460 ? 2.360 -19.005 28.931 1.00 51.66 460 ILE A C 1
ATOM 3736 O O . ILE A 1 460 ? 3.553 -19.184 29.175 1.00 51.66 460 ILE A O 1
ATOM 3740 N N . GLU A 1 461 ? 1.579 -18.265 29.730 1.00 56.06 461 GLU A N 1
ATOM 3741 C CA . GLU A 1 461 ? 1.979 -17.782 31.058 1.00 56.06 461 GLU A CA 1
ATOM 3742 C C . GLU A 1 461 ? 2.451 -18.931 31.974 1.00 56.06 461 GLU A C 1
ATOM 3744 O O . GLU A 1 461 ? 1.819 -19.988 32.062 1.00 56.06 461 GLU A O 1
ATOM 3749 N N . ALA A 1 462 ? 3.525 -18.690 32.735 1.00 53.91 462 ALA A N 1
ATOM 3750 C CA . ALA A 1 462 ? 4.197 -19.641 33.635 1.00 53.91 462 ALA A CA 1
ATOM 3751 C C . ALA A 1 462 ? 3.262 -20.516 34.497 1.00 53.91 462 ALA A C 1
ATOM 3753 O O . ALA A 1 462 ? 3.557 -21.680 34.769 1.00 53.91 462 ALA A O 1
ATOM 3754 N N . LYS A 1 463 ? 2.119 -19.964 34.920 1.00 56.97 463 LYS A N 1
ATOM 3755 C CA . LYS A 1 463 ? 1.158 -20.621 35.812 1.00 56.97 463 LYS A CA 1
ATOM 3756 C C . LYS A 1 463 ? 0.443 -21.811 35.157 1.00 56.97 463 LYS A C 1
ATOM 3758 O O . LYS A 1 463 ? 0.234 -22.828 35.807 1.00 56.97 463 LYS A O 1
ATOM 3763 N N . HIS A 1 464 ? 0.132 -21.725 33.864 1.00 61.38 464 HIS A N 1
ATOM 3764 C CA . HIS A 1 464 ? -0.520 -22.817 33.130 1.00 61.38 464 HIS A CA 1
ATOM 3765 C C . HIS A 1 464 ? 0.445 -23.966 32.808 1.00 61.38 464 HIS A C 1
ATOM 3767 O O . HIS A 1 464 ? 0.025 -25.119 32.753 1.00 61.38 464 HIS A O 1
ATOM 3773 N N . ILE A 1 465 ? 1.740 -23.676 32.639 1.00 61.88 465 ILE A N 1
ATOM 3774 C CA . ILE A 1 465 ? 2.783 -24.693 32.424 1.00 61.88 465 ILE A CA 1
ATOM 3775 C C . ILE A 1 465 ? 2.816 -25.663 33.611 1.00 61.88 465 ILE A C 1
ATOM 3777 O O . ILE A 1 465 ? 2.836 -26.880 33.435 1.00 61.88 465 ILE A O 1
ATOM 3781 N N . ILE A 1 466 ? 2.752 -25.123 34.828 1.00 61.47 466 ILE A N 1
ATOM 3782 C CA . ILE A 1 466 ? 2.752 -25.903 36.069 1.00 61.47 466 ILE A CA 1
ATOM 3783 C C . ILE A 1 466 ? 1.463 -26.717 36.201 1.00 61.47 466 ILE A C 1
ATOM 3785 O O . ILE A 1 466 ? 1.530 -27.893 36.547 1.00 61.47 466 ILE A O 1
ATOM 3789 N N . ASP A 1 467 ? 0.302 -26.149 35.872 1.00 65.44 467 ASP A N 1
ATOM 3790 C CA . ASP A 1 467 ? -0.976 -26.874 35.896 1.00 65.44 467 ASP A CA 1
ATOM 3791 C C . ASP A 1 467 ? -1.011 -28.036 34.890 1.00 65.44 467 ASP A C 1
ATOM 3793 O O . ASP A 1 467 ? -1.534 -29.110 35.192 1.00 65.44 467 ASP A O 1
ATOM 3797 N N . VAL A 1 468 ? -0.433 -27.856 33.699 1.00 64.00 468 VAL A N 1
ATOM 3798 C CA . VAL A 1 468 ? -0.321 -28.920 32.691 1.00 64.00 468 VAL A CA 1
ATOM 3799 C C . VAL A 1 468 ? 0.640 -30.014 33.157 1.00 64.00 468 VAL A C 1
ATOM 3801 O O . VAL A 1 468 ? 0.337 -31.197 33.003 1.00 64.00 468 VAL A O 1
ATOM 3804 N N . LEU A 1 469 ? 1.781 -29.653 33.744 1.00 61.97 469 LEU A N 1
ATOM 3805 C CA . LEU A 1 469 ? 2.804 -30.617 34.159 1.00 61.97 469 LEU A CA 1
ATOM 3806 C C . LEU A 1 469 ? 2.450 -31.348 35.465 1.00 61.97 469 LEU A C 1
ATOM 3808 O O . LEU A 1 469 ? 2.690 -32.549 35.571 1.00 61.97 469 LEU A O 1
ATOM 3812 N N . SER A 1 470 ? 1.819 -30.669 36.427 1.00 60.66 470 SER A N 1
ATOM 3813 C CA . SER A 1 470 ? 1.380 -31.248 37.710 1.00 60.66 470 SER A CA 1
ATOM 3814 C C . SER A 1 470 ? 0.249 -32.266 37.555 1.00 60.66 470 SER A C 1
ATOM 3816 O O . SER A 1 470 ? 0.214 -33.258 38.278 1.00 60.66 470 SER A O 1
ATOM 3818 N N . LYS A 1 471 ? -0.631 -32.095 36.557 1.00 62.47 471 LYS A N 1
ATOM 3819 C CA . LYS A 1 471 ? -1.671 -33.079 36.199 1.00 62.47 471 LYS A CA 1
ATOM 3820 C C . LYS A 1 471 ? -1.114 -34.356 35.549 1.00 62.47 471 LYS A C 1
ATOM 3822 O O . LYS A 1 471 ? -1.885 -35.269 35.265 1.00 62.47 471 LYS A O 1
ATOM 3827 N N . ASN A 1 472 ? 0.193 -34.424 35.279 1.00 56.53 472 ASN A N 1
ATOM 3828 C CA . ASN A 1 472 ? 0.821 -35.440 34.431 1.00 56.53 472 ASN A CA 1
ATOM 3829 C C . ASN A 1 472 ? 1.944 -36.266 35.105 1.00 56.53 472 ASN A C 1
ATOM 3831 O O . ASN A 1 472 ? 2.795 -36.791 34.387 1.00 56.53 472 ASN A O 1
ATOM 3835 N N . LEU A 1 473 ? 1.975 -36.449 36.437 1.00 56.12 473 LEU A N 1
ATOM 3836 C CA . LEU A 1 473 ? 3.003 -37.286 37.103 1.00 56.12 473 LEU A CA 1
ATOM 3837 C C . LEU A 1 473 ? 2.446 -38.199 38.208 1.00 56.12 473 LEU A C 1
ATOM 3839 O O . LEU A 1 473 ? 1.477 -37.798 38.851 1.00 56.12 473 LEU A O 1
ATOM 3843 N N . PRO A 1 474 ? 3.045 -39.396 38.465 1.00 48.75 474 PRO A N 1
ATOM 3844 C CA . PRO A 1 474 ? 4.463 -39.751 38.244 1.00 48.75 474 PRO A CA 1
ATOM 3845 C C . PRO A 1 474 ? 4.727 -41.108 37.534 1.00 48.75 474 PRO A C 1
ATOM 3847 O O . PRO A 1 474 ? 4.081 -42.101 37.855 1.00 48.75 474 PRO A O 1
ATOM 3850 N N . LYS A 1 475 ? 5.709 -41.155 36.605 1.00 52.28 475 LYS A N 1
ATOM 3851 C CA . LYS A 1 475 ? 6.602 -42.308 36.258 1.00 52.28 475 LYS A CA 1
ATOM 3852 C C . LYS A 1 475 ? 7.371 -42.129 34.935 1.00 52.28 475 LYS A C 1
ATOM 3854 O O . LYS A 1 475 ? 8.384 -42.791 34.751 1.00 52.28 475 LYS A O 1
ATOM 3859 N N . ARG A 1 476 ? 6.922 -41.239 34.043 1.00 62.22 476 ARG A N 1
ATOM 3860 C CA . ARG A 1 476 ? 7.508 -41.027 32.704 1.00 62.22 476 ARG A CA 1
ATOM 3861 C C . ARG A 1 476 ? 8.404 -39.797 32.657 1.00 62.22 476 ARG A C 1
ATOM 3863 O O . ARG A 1 476 ? 8.115 -38.806 33.325 1.00 62.22 476 ARG A O 1
ATOM 3870 N N . MET A 1 477 ? 9.462 -39.855 31.855 1.00 67.62 477 MET A N 1
ATOM 3871 C CA . MET A 1 477 ? 10.266 -38.677 31.515 1.00 67.62 477 MET A CA 1
ATOM 3872 C C . MET A 1 477 ? 9.380 -37.678 30.753 1.00 67.62 477 MET A C 1
ATOM 3874 O O . MET A 1 477 ? 8.689 -38.077 29.818 1.00 67.62 477 MET A O 1
ATOM 3878 N N . ILE A 1 478 ? 9.356 -36.400 31.144 1.00 70.00 478 ILE A N 1
ATOM 3879 C CA . ILE A 1 478 ? 8.611 -35.376 30.397 1.00 70.00 478 ILE A CA 1
ATOM 3880 C C . ILE A 1 478 ? 9.589 -34.581 29.544 1.00 70.00 478 ILE A C 1
ATOM 3882 O O . ILE A 1 478 ? 10.553 -34.017 30.059 1.00 70.00 478 ILE A O 1
ATOM 3886 N N . LEU A 1 479 ? 9.312 -34.519 28.245 1.00 70.44 479 LEU A N 1
ATOM 3887 C CA . LEU A 1 479 ? 10.063 -33.701 27.307 1.00 70.44 479 LEU A CA 1
ATOM 3888 C C . LEU A 1 479 ? 9.245 -32.451 26.966 1.00 70.44 479 LEU A C 1
ATOM 3890 O O . LEU A 1 479 ? 8.121 -32.580 26.480 1.00 70.44 479 LEU A O 1
ATOM 3894 N N . VAL A 1 480 ? 9.789 -31.262 27.243 1.00 70.50 480 VAL A N 1
ATOM 3895 C CA . VAL A 1 480 ? 9.087 -29.985 27.047 1.00 70.50 480 VAL A CA 1
ATOM 3896 C C . VAL A 1 480 ? 9.886 -29.051 26.149 1.00 70.50 480 VAL A C 1
ATOM 3898 O O . VAL A 1 480 ? 11.040 -28.725 26.430 1.00 70.50 480 VAL A O 1
ATOM 3901 N N . PHE A 1 481 ? 9.235 -28.572 25.091 1.00 69.44 481 PHE A N 1
ATOM 3902 C CA . PHE A 1 481 ? 9.747 -27.473 24.279 1.00 69.44 481 PHE A CA 1
ATOM 3903 C C . PHE A 1 481 ? 9.290 -26.128 24.862 1.00 69.44 481 PHE A C 1
ATOM 3905 O O . PHE A 1 481 ? 8.085 -25.893 24.968 1.00 69.44 481 PHE A O 1
ATOM 3912 N N . LEU A 1 482 ? 10.243 -25.263 25.237 1.00 66.94 482 LEU A N 1
ATOM 3913 C CA . LEU A 1 482 ? 9.994 -23.922 25.779 1.00 66.94 482 LEU A CA 1
ATOM 3914 C C . LEU A 1 482 ? 10.891 -22.895 25.065 1.00 66.94 482 LEU A C 1
ATOM 3916 O O . LEU A 1 482 ? 12.088 -22.830 25.347 1.00 66.94 482 LEU A O 1
ATOM 3920 N N . PRO A 1 483 ? 10.339 -22.068 24.160 1.00 59.62 483 PRO A N 1
ATOM 3921 C CA . PRO A 1 483 ? 11.136 -21.124 23.376 1.00 59.62 483 PRO A CA 1
ATOM 3922 C C . PRO A 1 483 ? 11.702 -19.957 24.200 1.00 59.62 483 PRO A C 1
ATOM 3924 O O . PRO A 1 483 ? 12.694 -19.366 23.797 1.00 59.62 483 PRO A O 1
ATOM 3927 N N . GLN A 1 484 ? 11.107 -19.628 25.352 1.00 59.59 484 GLN A N 1
ATOM 3928 C CA . GLN A 1 484 ? 11.621 -18.614 26.278 1.00 59.59 484 GLN A CA 1
ATOM 3929 C C . GLN A 1 484 ? 11.563 -19.137 27.711 1.00 59.59 484 GLN A C 1
ATOM 3931 O O . GLN A 1 484 ? 10.507 -19.568 28.182 1.00 59.59 484 GLN A O 1
ATOM 3936 N N . LEU A 1 485 ? 12.692 -19.075 28.418 1.00 60.78 485 LEU A N 1
ATOM 3937 C CA . LEU A 1 485 ? 12.787 -19.487 29.813 1.00 60.78 485 LEU A CA 1
ATOM 3938 C C . LEU A 1 485 ? 13.281 -18.346 30.683 1.00 60.78 485 LEU A C 1
ATOM 3940 O O . LEU A 1 485 ? 14.400 -17.871 30.547 1.00 60.78 485 LEU A O 1
ATOM 3944 N N . ASN A 1 486 ? 12.447 -17.954 31.644 1.00 61.84 486 ASN A N 1
ATOM 3945 C CA . ASN A 1 486 ? 12.872 -17.074 32.720 1.00 61.84 486 ASN A CA 1
ATOM 3946 C C . ASN A 1 486 ? 13.193 -17.888 33.986 1.00 61.84 486 ASN A C 1
ATOM 3948 O O . ASN A 1 486 ? 12.653 -18.973 34.226 1.00 61.84 486 ASN A O 1
ATOM 3952 N N . ASN A 1 487 ? 14.061 -17.339 34.838 1.00 62.19 487 ASN A N 1
ATOM 3953 C CA . ASN A 1 487 ? 14.513 -18.003 36.066 1.00 62.19 487 ASN A CA 1
ATOM 3954 C C . ASN A 1 487 ? 13.367 -18.330 37.051 1.00 62.19 487 ASN A C 1
ATOM 3956 O O . ASN A 1 487 ? 13.487 -19.260 37.850 1.00 62.19 487 ASN A O 1
ATOM 3960 N N . SER A 1 488 ? 12.248 -17.595 36.988 1.00 65.12 488 SER A N 1
ATOM 3961 C CA . SER A 1 488 ? 11.065 -17.829 37.827 1.00 65.12 488 SER A CA 1
ATOM 3962 C C . SER A 1 488 ? 10.380 -19.153 37.473 1.00 65.12 488 SER A C 1
ATOM 3964 O O . SER A 1 488 ? 10.088 -19.950 38.365 1.00 65.12 488 SER A O 1
ATOM 3966 N N . VAL A 1 489 ? 10.187 -19.420 36.177 1.00 66.19 489 VAL A N 1
ATOM 3967 C CA . VAL A 1 489 ? 9.576 -20.656 35.660 1.00 66.19 489 VAL A CA 1
ATOM 3968 C C . VAL A 1 489 ? 10.416 -21.872 36.051 1.00 66.19 489 VAL A C 1
ATOM 3970 O O . VAL A 1 489 ? 9.886 -22.853 36.564 1.00 66.19 489 VAL A O 1
ATOM 3973 N N . ILE A 1 490 ? 11.740 -21.788 35.908 1.00 63.75 490 ILE A N 1
ATOM 3974 C CA . ILE A 1 490 ? 12.670 -22.883 36.241 1.00 63.75 490 ILE A CA 1
ATOM 3975 C C . ILE A 1 490 ? 12.599 -23.248 37.721 1.00 63.75 490 ILE A C 1
ATOM 3977 O O . ILE A 1 490 ? 12.530 -24.426 38.079 1.00 63.75 490 ILE A O 1
ATOM 3981 N N . LYS A 1 491 ? 12.586 -22.236 38.595 1.00 65.56 491 LYS A N 1
ATOM 3982 C CA . LYS A 1 491 ? 12.500 -22.440 40.043 1.00 65.56 491 LYS A CA 1
ATOM 3983 C C . LYS A 1 491 ? 11.197 -23.139 40.445 1.00 65.56 491 LYS A C 1
ATOM 3985 O O . LYS A 1 491 ? 11.221 -23.969 41.349 1.00 65.56 491 LYS A O 1
ATOM 3990 N N . GLN A 1 492 ? 10.090 -22.840 39.768 1.00 65.44 492 GLN A N 1
ATOM 3991 C CA . GLN A 1 492 ? 8.793 -23.470 40.026 1.00 65.44 492 GLN A CA 1
ATOM 3992 C C . GLN A 1 492 ? 8.696 -24.892 39.442 1.00 65.44 492 GLN A C 1
ATOM 3994 O O . GLN A 1 492 ? 8.181 -25.796 40.101 1.00 65.44 492 GLN A O 1
ATOM 3999 N N . LEU A 1 493 ? 9.259 -25.133 38.252 1.00 65.00 493 LEU A N 1
ATOM 4000 C CA . LEU A 1 493 ? 9.339 -26.471 37.647 1.00 65.00 493 LEU A CA 1
ATOM 4001 C C . LEU A 1 493 ? 10.125 -27.454 38.528 1.00 65.00 493 LEU A C 1
ATOM 4003 O O . LEU A 1 493 ? 9.693 -28.592 38.715 1.00 65.00 493 LEU A O 1
ATOM 4007 N N . ARG A 1 494 ? 11.223 -26.991 39.149 1.00 63.97 494 ARG A N 1
ATOM 4008 C CA . ARG A 1 494 ? 12.038 -27.759 40.118 1.00 63.97 494 ARG A CA 1
ATOM 4009 C C . ARG A 1 494 ? 11.260 -28.306 41.301 1.00 63.97 494 ARG A C 1
ATOM 4011 O O . ARG A 1 494 ? 11.639 -29.333 41.848 1.00 63.97 494 ARG A O 1
ATOM 4018 N N . GLN A 1 495 ? 10.202 -27.617 41.706 1.00 63.03 495 GLN A N 1
ATOM 4019 C CA . GLN A 1 495 ? 9.413 -27.992 42.875 1.00 63.03 495 GLN A CA 1
ATOM 4020 C C . GLN A 1 495 ? 8.301 -28.996 42.538 1.00 63.03 495 GLN A C 1
ATOM 4022 O O . GLN A 1 495 ? 7.691 -29.536 43.455 1.00 63.03 495 GLN A O 1
ATOM 4027 N N . THR A 1 496 ? 8.041 -29.255 41.249 1.00 60.25 496 THR A N 1
ATOM 4028 C CA . THR A 1 496 ? 6.798 -29.908 40.801 1.00 60.25 496 THR A CA 1
ATOM 4029 C C . THR A 1 496 ? 7.020 -31.200 39.999 1.00 60.25 496 THR A C 1
ATOM 4031 O O . THR A 1 496 ? 6.139 -32.055 39.985 1.00 60.25 496 THR A O 1
ATOM 4034 N N . VAL A 1 497 ? 8.169 -31.380 39.329 1.00 61.75 497 VAL A N 1
ATOM 4035 C CA . VAL A 1 497 ? 8.388 -32.482 38.367 1.00 61.75 497 VAL A CA 1
ATOM 4036 C C . VAL A 1 497 ? 9.649 -33.292 38.684 1.00 61.75 497 VAL A C 1
ATOM 4038 O O . VAL A 1 497 ? 10.722 -32.724 38.857 1.00 61.75 497 VAL A O 1
ATOM 4041 N N . CYS A 1 498 ? 9.540 -34.627 38.707 1.00 60.22 498 CYS A N 1
ATOM 4042 C CA . CYS A 1 498 ? 10.654 -35.522 39.059 1.00 60.22 498 CYS A CA 1
ATOM 4043 C C . CYS A 1 498 ? 11.661 -35.782 37.912 1.00 60.22 498 CYS A C 1
ATOM 4045 O O . CYS A 1 498 ? 12.824 -36.036 38.191 1.00 60.22 498 CYS A O 1
ATOM 4047 N N . LYS A 1 499 ? 11.282 -35.721 36.622 1.00 69.50 499 LYS A N 1
ATOM 4048 C CA . LYS A 1 499 ? 12.216 -35.895 35.477 1.00 69.50 499 LYS A CA 1
ATOM 4049 C C . LYS A 1 499 ? 11.783 -35.035 34.281 1.00 69.50 499 LYS A C 1
ATOM 4051 O O . LYS A 1 499 ? 10.765 -35.345 33.661 1.00 69.50 499 LYS A O 1
ATOM 4056 N N . LEU A 1 500 ? 12.524 -33.962 33.976 1.00 70.12 500 LEU A N 1
ATOM 4057 C CA . LEU A 1 500 ? 12.169 -32.980 32.944 1.00 70.12 500 LEU A CA 1
ATOM 4058 C C . LEU A 1 500 ? 13.360 -32.679 32.023 1.00 70.12 500 LEU A C 1
ATOM 4060 O O . LEU A 1 500 ? 14.387 -32.175 32.473 1.00 70.12 500 LEU A O 1
ATOM 4064 N N . ILE A 1 501 ? 13.193 -32.909 30.723 1.00 72.31 501 ILE A N 1
ATOM 4065 C CA . ILE A 1 501 ? 14.127 -32.421 29.703 1.00 72.31 501 ILE A CA 1
ATOM 4066 C C . ILE A 1 501 ? 13.519 -31.183 29.051 1.00 72.31 501 ILE A C 1
ATOM 4068 O O . ILE A 1 501 ? 12.360 -31.197 28.630 1.00 72.31 501 ILE A O 1
ATOM 4072 N N . VAL A 1 502 ? 14.303 -30.111 28.987 1.00 71.50 502 VAL A N 1
ATOM 4073 C CA . VAL A 1 502 ? 13.893 -28.809 28.470 1.00 71.50 502 VAL A CA 1
ATOM 4074 C C . VAL A 1 502 ? 14.709 -28.494 27.221 1.00 71.50 502 VAL A C 1
ATOM 4076 O O . VAL A 1 502 ? 15.937 -28.523 27.250 1.00 71.50 502 VAL A O 1
ATOM 4079 N N . ILE A 1 503 ? 14.023 -28.191 26.121 1.00 70.44 503 ILE A N 1
ATOM 4080 C CA . ILE A 1 503 ? 14.653 -27.803 24.854 1.00 70.44 503 ILE A CA 1
ATOM 4081 C C . ILE A 1 503 ? 14.332 -26.334 24.584 1.00 70.44 503 ILE A C 1
ATOM 4083 O O . ILE A 1 503 ? 13.158 -25.948 24.601 1.00 70.44 503 ILE A O 1
ATOM 4087 N N . THR A 1 504 ? 15.366 -25.527 24.342 1.00 66.88 504 THR A N 1
ATOM 4088 C CA . THR A 1 504 ? 15.270 -24.064 24.243 1.00 66.88 504 THR A CA 1
ATOM 4089 C C . THR A 1 504 ? 16.169 -23.512 23.142 1.00 66.88 504 THR A C 1
ATOM 4091 O O . THR A 1 504 ? 17.067 -24.185 22.633 1.00 66.88 504 THR A O 1
ATOM 4094 N N . SER A 1 505 ? 15.946 -22.242 22.810 1.00 64.50 505 SER A N 1
ATOM 4095 C CA . SER A 1 505 ? 16.844 -21.438 21.983 1.00 64.50 505 SER A CA 1
ATOM 4096 C C . SER A 1 505 ? 17.731 -20.485 22.793 1.00 64.50 505 SER A C 1
ATOM 4098 O O . SER A 1 505 ? 18.327 -19.606 22.185 1.00 64.50 505 SER A O 1
ATOM 4100 N N . GLU A 1 506 ? 17.793 -20.601 24.130 1.00 64.81 506 GLU A N 1
ATOM 4101 C CA . GLU A 1 506 ? 18.601 -19.747 25.033 1.00 64.81 506 GLU A CA 1
ATOM 4102 C C . GLU A 1 506 ? 19.260 -20.547 26.175 1.00 64.81 506 GLU A C 1
ATOM 4104 O O . GLU A 1 506 ? 18.639 -21.426 26.782 1.00 64.81 506 GLU A O 1
ATOM 4109 N N . GLU A 1 507 ? 20.535 -20.271 26.470 1.00 62.75 507 GLU A N 1
ATOM 4110 C CA . GLU A 1 507 ? 21.263 -20.954 27.543 1.00 62.75 507 GLU A CA 1
ATOM 4111 C C . GLU A 1 507 ? 20.688 -20.581 28.918 1.00 62.75 507 GLU A C 1
ATOM 4113 O O . GLU A 1 507 ? 20.518 -19.411 29.257 1.00 62.75 507 GLU A O 1
ATOM 4118 N N . CYS A 1 508 ? 20.409 -21.587 29.749 1.00 61.25 508 CYS A N 1
ATOM 4119 C CA . CYS A 1 508 ? 20.032 -21.368 31.136 1.00 61.25 508 CYS A CA 1
ATOM 4120 C C . CYS A 1 508 ? 21.255 -21.485 32.055 1.00 61.25 508 CYS A C 1
ATOM 4122 O O . CYS A 1 508 ? 21.848 -22.552 32.177 1.00 61.25 508 CYS A O 1
ATOM 4124 N N . HIS A 1 509 ? 21.576 -20.409 32.773 1.00 56.84 509 HIS A N 1
ATOM 4125 C CA . HIS A 1 509 ? 22.790 -20.319 33.592 1.00 56.84 509 HIS A CA 1
ATOM 4126 C C . HIS A 1 509 ? 22.724 -20.982 34.985 1.00 56.84 509 HIS A C 1
ATOM 4128 O O . HIS A 1 509 ? 23.697 -20.917 35.728 1.00 56.84 509 HIS A O 1
ATOM 4134 N N . ASN A 1 510 ? 21.613 -21.613 35.386 1.00 55.34 510 ASN A N 1
ATOM 4135 C CA . ASN A 1 510 ? 21.440 -22.095 36.765 1.00 55.34 510 ASN A CA 1
ATOM 4136 C C . ASN A 1 510 ? 21.271 -23.622 36.846 1.00 55.34 510 ASN A C 1
ATOM 4138 O O . ASN A 1 510 ? 20.169 -24.104 36.620 1.00 55.34 510 ASN A O 1
ATOM 4142 N N . ASN A 1 511 ? 22.292 -24.371 37.291 1.00 56.34 511 ASN A N 1
ATOM 4143 C CA . ASN A 1 511 ? 22.253 -25.800 37.694 1.00 56.34 511 ASN A CA 1
ATOM 4144 C C . ASN A 1 511 ? 21.472 -26.763 36.764 1.00 56.34 511 ASN A C 1
ATOM 4146 O O . ASN A 1 511 ? 20.792 -27.668 37.250 1.00 56.34 511 ASN A O 1
ATOM 4150 N N . CYS A 1 512 ? 21.523 -26.557 35.451 1.00 62.69 512 CYS A N 1
ATOM 4151 C CA . CYS A 1 512 ? 21.044 -27.515 34.454 1.00 62.69 512 CYS A CA 1
ATOM 4152 C C . CYS A 1 512 ? 22.262 -28.034 33.691 1.00 62.69 512 CYS A C 1
ATOM 4154 O O . CYS A 1 512 ? 23.166 -27.251 33.398 1.00 62.69 512 CYS A O 1
ATOM 4156 N N . ASN A 1 513 ? 22.285 -29.320 33.345 1.00 67.25 513 ASN A N 1
ATOM 4157 C CA . ASN A 1 513 ? 23.288 -29.809 32.405 1.00 67.25 513 ASN A CA 1
ATOM 4158 C C . ASN A 1 513 ? 22.926 -29.226 31.033 1.00 67.25 513 ASN A C 1
ATOM 4160 O O . ASN A 1 513 ? 21.854 -29.522 30.502 1.00 67.25 513 ASN A O 1
ATOM 4164 N N . THR A 1 514 ? 23.767 -28.340 30.499 1.00 69.50 514 THR A N 1
ATOM 4165 C CA . THR A 1 514 ? 23.547 -27.731 29.183 1.00 69.50 514 THR A CA 1
ATOM 4166 C C . THR A 1 514 ? 24.242 -28.562 28.116 1.00 69.50 514 THR A C 1
ATOM 4168 O O . THR A 1 514 ? 25.448 -28.797 28.183 1.00 69.50 514 THR A O 1
ATOM 4171 N N . LEU A 1 515 ? 23.481 -28.983 27.110 1.00 74.19 515 LEU A N 1
ATOM 4172 C CA . LEU A 1 515 ? 24.001 -29.610 25.905 1.00 74.19 515 LEU A CA 1
ATOM 4173 C C . LEU A 1 515 ? 23.754 -28.689 24.714 1.00 74.19 515 LEU A C 1
ATOM 4175 O O . LEU A 1 515 ? 22.610 -28.361 24.402 1.00 74.19 515 LEU A O 1
ATOM 4179 N N . ALA A 1 516 ? 24.834 -28.293 24.046 1.00 72.25 516 ALA A N 1
ATOM 4180 C CA . ALA A 1 516 ? 24.757 -27.624 22.756 1.00 72.25 516 ALA A CA 1
ATOM 4181 C C . ALA A 1 516 ? 24.599 -28.672 21.645 1.00 72.25 516 ALA A C 1
ATOM 4183 O O . ALA A 1 516 ? 25.440 -29.568 21.503 1.00 72.25 516 ALA A O 1
ATOM 4184 N N . ASP A 1 517 ? 23.525 -28.553 20.868 1.00 73.25 517 ASP A N 1
ATOM 4185 C CA . ASP A 1 517 ? 23.351 -29.287 19.615 1.00 73.25 517 ASP A CA 1
ATOM 4186 C C . ASP A 1 517 ? 23.964 -28.457 18.475 1.00 73.25 517 ASP A C 1
ATOM 4188 O O . ASP A 1 517 ? 23.330 -27.562 17.919 1.00 73.25 517 ASP A O 1
ATOM 4192 N N . GLU A 1 518 ? 25.245 -28.705 18.186 1.00 62.81 518 GLU A N 1
ATOM 4193 C CA . GLU A 1 518 ? 26.012 -27.990 17.151 1.00 62.81 518 GLU A CA 1
ATOM 4194 C C . GLU A 1 518 ? 25.846 -28.585 15.744 1.00 62.81 518 GLU A C 1
ATOM 4196 O O . GLU A 1 518 ? 26.499 -28.122 14.806 1.00 62.81 518 GLU A O 1
ATOM 4201 N N . THR A 1 519 ? 25.039 -29.638 15.599 1.00 60.47 519 THR A N 1
ATOM 4202 C CA . THR A 1 519 ? 24.992 -30.462 14.387 1.00 60.47 519 THR A CA 1
ATOM 4203 C C . THR A 1 519 ? 24.119 -29.820 13.299 1.00 60.47 519 THR A C 1
ATOM 4205 O O . THR A 1 519 ? 23.083 -29.212 13.581 1.00 60.47 519 THR A O 1
ATOM 4208 N N . ARG A 1 520 ? 24.648 -29.783 12.065 1.00 62.91 520 ARG A N 1
ATOM 4209 C CA . ARG A 1 520 ? 24.488 -28.617 11.174 1.00 62.91 520 ARG A CA 1
ATOM 4210 C C . ARG A 1 520 ? 23.548 -28.808 9.996 1.00 62.91 520 ARG A C 1
ATOM 4212 O O . ARG A 1 520 ? 23.281 -27.799 9.354 1.00 62.91 520 ARG A O 1
ATOM 4219 N N . GLY A 1 521 ? 23.048 -30.009 9.689 1.00 69.00 521 GLY A N 1
ATOM 4220 C CA . GLY A 1 521 ? 22.397 -30.201 8.391 1.00 69.00 521 GLY A CA 1
ATOM 4221 C C . GLY A 1 521 ? 22.132 -31.634 7.939 1.00 69.00 521 GLY A C 1
ATOM 4222 O O . GLY A 1 521 ? 21.936 -32.528 8.756 1.00 69.00 521 GLY A O 1
ATOM 4223 N N . LEU A 1 522 ? 22.095 -31.836 6.617 1.00 71.06 522 LEU A N 1
ATOM 4224 C CA . LEU A 1 522 ? 21.756 -33.110 5.963 1.00 71.06 522 LEU A CA 1
ATOM 4225 C C . LEU A 1 522 ? 22.637 -34.283 6.420 1.00 71.06 522 LEU A C 1
ATOM 4227 O O . LEU A 1 522 ? 22.141 -35.398 6.536 1.00 71.06 522 LEU A O 1
ATOM 4231 N N . ASP A 1 523 ? 23.903 -34.018 6.740 1.00 73.38 523 ASP A N 1
ATOM 4232 C CA . ASP A 1 523 ? 24.872 -35.030 7.180 1.00 73.38 523 ASP A CA 1
ATOM 4233 C C . ASP A 1 523 ? 24.489 -35.709 8.516 1.00 73.38 523 ASP A C 1
ATOM 4235 O O . ASP A 1 523 ? 24.990 -36.789 8.828 1.00 73.38 523 ASP A O 1
ATOM 4239 N N . ASP A 1 524 ? 23.574 -35.112 9.292 1.00 73.56 524 ASP A N 1
ATOM 4240 C CA . ASP A 1 524 ? 23.063 -35.682 10.549 1.00 73.56 524 ASP A CA 1
ATOM 4241 C C . ASP A 1 524 ? 22.010 -36.774 10.332 1.00 73.56 524 ASP A C 1
ATOM 4243 O O . ASP A 1 524 ? 21.621 -37.468 11.276 1.00 73.56 524 ASP A O 1
ATOM 4247 N N . ILE A 1 525 ? 21.492 -36.886 9.112 1.00 76.62 525 ILE A N 1
ATOM 4248 C CA . ILE A 1 525 ? 20.445 -37.826 8.721 1.00 76.62 525 ILE A CA 1
ATOM 4249 C C . ILE A 1 525 ? 21.108 -39.097 8.178 1.00 76.62 525 ILE A C 1
ATOM 4251 O O . ILE A 1 525 ? 22.220 -39.047 7.657 1.00 76.62 525 ILE A O 1
ATOM 4255 N N . ASP A 1 526 ? 20.462 -40.254 8.303 1.00 78.12 526 ASP A N 1
ATOM 4256 C CA . ASP A 1 526 ? 20.974 -41.478 7.689 1.00 78.12 526 ASP A CA 1
ATOM 4257 C C . ASP A 1 526 ? 20.969 -41.411 6.149 1.00 78.12 526 ASP A C 1
ATOM 4259 O O . ASP A 1 526 ? 20.236 -40.641 5.526 1.00 78.12 526 ASP A O 1
ATOM 4263 N N . PHE A 1 527 ? 21.813 -42.223 5.514 1.00 78.69 527 PHE A N 1
ATOM 4264 C CA . PHE A 1 527 ? 22.020 -42.174 4.064 1.00 78.69 527 PHE A CA 1
ATOM 4265 C C . PHE A 1 527 ? 20.723 -42.364 3.254 1.00 78.69 527 PHE A C 1
ATOM 4267 O O . PHE A 1 527 ? 20.528 -41.713 2.230 1.00 78.69 527 PHE A O 1
ATOM 4274 N N . GLU A 1 528 ? 19.814 -43.228 3.712 1.00 76.50 528 GLU A N 1
ATOM 4275 C CA . GLU A 1 528 ? 18.561 -43.519 3.009 1.00 76.50 528 GLU A CA 1
ATOM 4276 C C . GLU A 1 528 ? 17.631 -42.298 2.994 1.00 76.50 528 GLU A C 1
ATOM 4278 O O . GLU A 1 528 ? 17.086 -41.927 1.951 1.00 76.50 528 GLU A O 1
ATOM 4283 N N . CYS A 1 529 ? 17.492 -41.627 4.136 1.00 75.50 529 CYS A N 1
ATOM 4284 C CA . CYS A 1 529 ? 16.697 -40.415 4.263 1.00 75.50 529 CYS A CA 1
ATOM 4285 C C . CYS A 1 529 ? 17.343 -39.229 3.524 1.00 75.50 529 CYS A C 1
ATOM 4287 O O . CYS A 1 529 ? 16.626 -38.435 2.910 1.00 75.50 529 CYS A O 1
ATOM 4289 N N . GLN A 1 530 ? 18.679 -39.130 3.502 1.00 77.75 530 GLN A N 1
ATOM 4290 C CA . GLN A 1 530 ? 19.378 -38.132 2.682 1.00 77.75 530 GLN A CA 1
ATOM 4291 C C . GLN A 1 530 ? 19.060 -38.306 1.190 1.00 77.75 530 GLN A C 1
ATOM 4293 O O . GLN A 1 530 ? 18.686 -37.347 0.511 1.00 77.75 530 GLN A O 1
ATOM 4298 N N . GLU A 1 531 ? 19.140 -39.539 0.686 1.00 75.38 531 GLU A N 1
ATOM 4299 C CA . GLU A 1 531 ? 18.836 -39.865 -0.709 1.00 75.38 531 GLU A CA 1
ATOM 4300 C C . GLU A 1 531 ? 17.382 -39.534 -1.078 1.00 75.38 531 GLU A C 1
ATOM 4302 O O . GLU A 1 531 ? 17.119 -39.015 -2.166 1.00 75.38 531 GLU A O 1
ATOM 4307 N N . GLN A 1 532 ? 16.432 -39.768 -0.169 1.00 73.12 532 GLN A N 1
ATOM 4308 C CA . GLN A 1 532 ? 15.024 -39.417 -0.373 1.00 73.12 532 GLN A CA 1
ATOM 4309 C C . GLN A 1 532 ? 14.793 -37.903 -0.443 1.00 73.12 532 GLN A C 1
ATOM 4311 O O . GLN A 1 532 ? 14.052 -37.444 -1.314 1.00 73.12 532 GLN A O 1
ATOM 4316 N N . ILE A 1 533 ? 15.443 -37.123 0.428 1.00 72.38 533 ILE A N 1
ATOM 4317 C CA . ILE A 1 533 ? 15.371 -35.654 0.399 1.00 72.38 533 ILE A CA 1
ATOM 4318 C C . ILE A 1 533 ? 15.941 -35.133 -0.920 1.00 72.38 533 ILE A C 1
ATOM 4320 O O . ILE A 1 533 ? 15.284 -34.353 -1.609 1.00 72.38 533 ILE A O 1
ATOM 4324 N N . LEU A 1 534 ? 17.120 -35.611 -1.324 1.00 72.00 534 LEU A N 1
ATOM 4325 C CA . LEU A 1 534 ? 17.760 -35.211 -2.578 1.00 72.00 534 LEU A CA 1
ATOM 4326 C C . LEU A 1 534 ? 16.935 -35.608 -3.810 1.00 72.00 534 LEU A C 1
ATOM 4328 O O . LEU A 1 534 ? 16.950 -34.908 -4.814 1.00 72.00 534 LEU A O 1
ATOM 4332 N N . ASN A 1 535 ? 16.170 -36.693 -3.758 1.00 73.31 535 ASN A N 1
ATOM 4333 C CA . ASN A 1 535 ? 15.332 -37.117 -4.882 1.00 73.31 535 ASN A CA 1
ATOM 4334 C C . ASN A 1 535 ? 13.905 -36.538 -4.840 1.00 73.31 535 ASN A C 1
ATOM 4336 O O . ASN A 1 535 ? 13.090 -36.868 -5.704 1.00 73.31 535 ASN A O 1
ATOM 4340 N N . SER A 1 536 ? 13.593 -35.667 -3.873 1.00 69.44 536 SER A N 1
ATOM 4341 C CA . SER A 1 536 ? 12.302 -34.976 -3.817 1.00 69.44 536 SER A CA 1
ATOM 4342 C C . SER A 1 536 ? 12.087 -34.101 -5.060 1.00 69.44 536 SER A C 1
ATOM 4344 O O . SER A 1 536 ? 13.017 -33.462 -5.555 1.00 69.44 536 SER A O 1
ATOM 4346 N N . ILE A 1 537 ? 10.866 -34.125 -5.607 1.00 65.50 537 ILE A N 1
ATOM 4347 C CA . ILE A 1 537 ? 10.486 -33.298 -6.760 1.00 65.50 537 ILE A CA 1
ATOM 4348 C C . ILE A 1 537 ? 10.177 -31.897 -6.263 1.00 65.50 537 ILE A C 1
ATOM 4350 O O . ILE A 1 537 ? 9.458 -31.732 -5.274 1.00 65.50 537 ILE A O 1
ATOM 4354 N N . VAL A 1 538 ? 10.718 -30.916 -6.976 1.00 61.56 538 VAL A N 1
ATOM 4355 C CA . VAL A 1 538 ? 10.595 -29.513 -6.635 1.00 61.56 538 VAL A CA 1
ATOM 4356 C C . VAL A 1 538 ? 10.221 -28.699 -7.867 1.00 61.56 538 VAL A C 1
ATOM 4358 O O . VAL A 1 538 ? 10.670 -28.992 -8.977 1.00 61.56 538 VAL A O 1
ATOM 4361 N N . THR A 1 539 ? 9.410 -27.665 -7.680 1.00 53.50 539 THR A N 1
ATOM 4362 C CA . THR A 1 539 ? 8.972 -26.793 -8.780 1.00 53.50 539 THR A CA 1
ATOM 4363 C C . THR A 1 539 ? 9.954 -25.640 -8.956 1.00 53.50 539 THR A C 1
ATOM 4365 O O . THR A 1 539 ? 10.025 -24.774 -8.102 1.00 53.50 539 THR A O 1
ATOM 4368 N N . PHE A 1 540 ? 10.705 -25.575 -10.051 1.00 49.84 540 PHE A N 1
ATOM 4369 C CA . PHE A 1 540 ? 11.639 -24.484 -10.342 1.00 49.84 540 PHE A CA 1
ATOM 4370 C C . PHE A 1 540 ? 11.332 -23.876 -11.713 1.00 49.84 540 PHE A C 1
ATOM 4372 O O . PHE A 1 540 ? 11.283 -24.597 -12.704 1.00 49.84 540 PHE A O 1
ATOM 4379 N N . GLN A 1 541 ? 11.099 -22.558 -11.781 1.00 47.59 541 GLN A N 1
ATOM 4380 C CA . GLN A 1 541 ? 10.723 -21.860 -13.026 1.00 47.59 541 GLN A CA 1
ATOM 4381 C C . GLN A 1 541 ? 9.564 -22.551 -13.772 1.00 47.59 541 GLN A C 1
ATOM 4383 O O . GLN A 1 541 ? 9.598 -22.747 -14.985 1.00 47.59 541 GLN A O 1
ATOM 4388 N N . SER A 1 542 ? 8.526 -22.948 -13.031 1.00 47.38 542 SER A N 1
ATOM 4389 C CA . SER A 1 542 ? 7.373 -23.703 -13.556 1.00 47.38 542 SER A CA 1
ATOM 4390 C C . SER A 1 542 ? 7.706 -25.092 -14.133 1.00 47.38 542 SER A C 1
ATOM 4392 O O . SER A 1 542 ? 6.879 -25.672 -14.831 1.00 47.38 542 SER A O 1
ATOM 4394 N N . SER A 1 543 ? 8.890 -25.642 -13.843 1.00 48.38 543 SER A N 1
ATOM 4395 C CA . SER A 1 543 ? 9.315 -26.993 -14.228 1.00 48.38 543 SER A CA 1
ATOM 4396 C C . SER A 1 543 ? 9.515 -27.875 -12.996 1.00 48.38 543 SER A C 1
ATOM 4398 O O . SER A 1 543 ? 10.142 -27.459 -12.027 1.00 48.38 543 SER A O 1
ATOM 4400 N N . GLU A 1 544 ? 9.024 -29.112 -13.032 1.00 61.28 544 GLU A N 1
ATOM 4401 C CA . GLU A 1 544 ? 9.280 -30.101 -11.981 1.00 61.28 544 GLU A CA 1
ATOM 4402 C C . GLU A 1 544 ? 10.654 -30.749 -12.185 1.00 61.28 544 GLU A C 1
ATOM 4404 O O . GLU A 1 544 ? 10.895 -31.430 -13.186 1.00 61.28 544 GLU A O 1
ATOM 4409 N N . ILE A 1 545 ? 11.567 -30.556 -11.235 1.00 60.69 545 ILE A N 1
ATOM 4410 C CA . ILE A 1 545 ? 12.910 -31.142 -11.270 1.00 60.69 545 ILE A CA 1
ATOM 4411 C C . ILE A 1 545 ? 13.262 -31.794 -9.926 1.00 60.69 545 ILE A C 1
ATOM 4413 O O . ILE A 1 545 ? 12.829 -31.317 -8.881 1.00 60.69 545 ILE A O 1
ATOM 4417 N N . PRO A 1 546 ? 14.043 -32.891 -9.905 1.00 64.50 546 PRO A N 1
ATOM 4418 C CA . PRO A 1 546 ? 14.563 -33.440 -8.655 1.00 64.50 546 PRO A CA 1
ATOM 4419 C C . PRO A 1 546 ? 15.492 -32.440 -7.958 1.00 64.50 546 PRO A C 1
ATOM 4421 O O . PRO A 1 546 ? 16.350 -31.853 -8.623 1.00 64.50 546 PRO A O 1
ATOM 4424 N N . LEU A 1 547 ? 15.397 -32.315 -6.629 1.00 67.75 547 LEU A N 1
ATOM 4425 C CA . LEU A 1 547 ? 16.279 -31.461 -5.823 1.00 67.75 547 LEU A CA 1
ATOM 4426 C C . LEU A 1 547 ? 17.763 -31.746 -6.111 1.00 67.75 547 LEU A C 1
ATOM 4428 O O . LEU A 1 547 ? 18.554 -30.823 -6.247 1.00 67.75 547 LEU A O 1
ATOM 4432 N N . ARG A 1 548 ? 18.139 -33.009 -6.325 1.00 68.12 548 ARG A N 1
ATOM 4433 C CA . ARG A 1 548 ? 19.501 -33.427 -6.681 1.00 68.12 548 ARG A CA 1
ATOM 4434 C C . ARG A 1 548 ? 20.018 -32.738 -7.937 1.00 68.12 548 ARG A C 1
ATOM 4436 O O . ARG A 1 548 ? 21.194 -32.417 -7.988 1.00 68.12 548 ARG A O 1
ATOM 4443 N N . LYS A 1 549 ? 19.166 -32.483 -8.936 1.00 60.28 549 LYS A N 1
ATOM 4444 C CA . LYS A 1 549 ? 19.579 -31.768 -10.156 1.00 60.28 549 LYS A CA 1
ATOM 4445 C C . LYS A 1 549 ? 19.841 -30.285 -9.896 1.00 60.28 549 LYS A C 1
ATOM 4447 O O . LYS A 1 549 ? 20.699 -29.712 -10.550 1.00 60.28 549 LYS A O 1
ATOM 4452 N N . LEU A 1 550 ? 19.135 -29.686 -8.936 1.00 55.19 550 LEU A N 1
ATOM 4453 C CA . LEU A 1 550 ? 19.446 -28.351 -8.409 1.00 55.19 550 LEU A CA 1
ATOM 4454 C C . LEU A 1 550 ? 20.674 -28.351 -7.498 1.00 55.19 550 LEU A C 1
ATOM 4456 O O . LEU A 1 550 ? 21.177 -27.291 -7.167 1.00 55.19 550 LEU A O 1
ATOM 4460 N N . MET A 1 551 ? 21.121 -29.510 -7.034 1.00 54.06 551 MET A N 1
ATOM 4461 C CA . MET A 1 551 ? 22.186 -29.645 -6.044 1.00 54.06 551 MET A CA 1
ATOM 4462 C C . MET A 1 551 ? 23.434 -30.331 -6.595 1.00 54.06 551 MET A C 1
ATOM 4464 O O . MET A 1 551 ? 24.346 -30.650 -5.835 1.00 54.06 551 MET A O 1
ATOM 4468 N N . ASP A 1 552 ? 23.493 -30.573 -7.901 1.00 51.31 552 ASP A N 1
ATOM 4469 C CA . ASP A 1 552 ? 24.618 -31.262 -8.516 1.00 51.31 552 ASP A CA 1
ATOM 4470 C C . ASP A 1 552 ? 25.892 -30.410 -8.361 1.00 51.31 552 ASP A C 1
ATOM 4472 O O . ASP A 1 552 ? 25.948 -29.257 -8.787 1.00 51.31 552 ASP A O 1
ATOM 4476 N N . GLY A 1 553 ? 26.896 -30.942 -7.657 1.00 46.94 553 GLY A N 1
ATOM 4477 C CA . GLY A 1 553 ? 28.108 -30.205 -7.266 1.00 46.94 553 GLY A CA 1
ATOM 4478 C C . GLY A 1 553 ? 27.986 -29.308 -6.020 1.00 46.94 553 GLY A C 1
ATOM 4479 O O . GLY A 1 553 ? 28.959 -28.634 -5.665 1.00 46.94 553 GLY A O 1
ATOM 4480 N N . VAL A 1 554 ? 26.839 -29.304 -5.329 1.00 43.88 554 VAL A N 1
ATOM 4481 C CA . VAL A 1 554 ? 26.613 -28.591 -4.061 1.00 43.88 554 VAL A CA 1
ATOM 4482 C C . VAL A 1 554 ? 26.917 -29.534 -2.891 1.00 43.88 554 VAL A C 1
ATOM 4484 O O . VAL A 1 554 ? 26.293 -30.589 -2.779 1.00 43.88 554 VAL A O 1
ATOM 4487 N N . PRO A 1 555 ? 27.860 -29.201 -1.996 1.00 51.34 555 PRO A N 1
ATOM 4488 C CA . PRO A 1 555 ? 28.175 -30.091 -0.887 1.00 51.34 555 PRO A CA 1
ATOM 4489 C C . PRO A 1 555 ? 27.027 -30.178 0.140 1.00 51.34 555 PRO A C 1
ATOM 4491 O O . PRO A 1 555 ? 26.394 -29.175 0.472 1.00 51.34 555 PRO A O 1
ATOM 4494 N N . SER A 1 556 ? 26.777 -31.389 0.654 1.00 54.09 556 SER A N 1
ATOM 4495 C CA . SER A 1 556 ? 25.645 -31.753 1.531 1.00 54.09 556 SER A CA 1
ATOM 4496 C C . SER A 1 556 ? 25.519 -30.892 2.792 1.00 54.09 556 SER A C 1
ATOM 4498 O O . SER A 1 556 ? 24.405 -30.597 3.224 1.00 54.09 556 SER A O 1
ATOM 4500 N N . HIS A 1 557 ? 26.643 -30.395 3.318 1.00 54.44 557 HIS A N 1
ATOM 4501 C CA . HIS A 1 557 ? 26.695 -29.508 4.485 1.00 54.44 557 HIS A CA 1
ATOM 4502 C C . HIS A 1 557 ? 25.991 -28.152 4.298 1.00 54.44 557 HIS A C 1
ATOM 4504 O O . HIS A 1 557 ? 25.843 -27.405 5.264 1.00 54.44 557 HIS A O 1
ATOM 4510 N N . LEU A 1 558 ? 25.600 -27.795 3.071 1.00 50.66 558 LEU A N 1
ATOM 4511 C CA . LEU A 1 558 ? 24.874 -26.561 2.770 1.00 50.66 558 LEU A CA 1
ATOM 4512 C C . LEU A 1 558 ? 23.356 -26.672 2.984 1.00 50.66 558 LEU A C 1
ATOM 4514 O O . LEU A 1 558 ? 22.686 -25.647 3.107 1.00 50.66 558 LEU A O 1
ATOM 4518 N N . ILE A 1 559 ? 22.807 -27.889 3.061 1.00 64.44 559 ILE A N 1
ATOM 4519 C CA . ILE A 1 559 ? 21.458 -28.090 3.597 1.00 64.44 559 ILE A CA 1
ATOM 4520 C C . ILE A 1 559 ? 21.579 -28.049 5.111 1.00 64.44 559 ILE A C 1
ATOM 4522 O O . ILE A 1 559 ? 21.954 -29.043 5.729 1.00 64.44 559 ILE A O 1
ATOM 4526 N N . ASP A 1 560 ? 21.280 -26.892 5.696 1.00 63.34 560 ASP A N 1
ATOM 4527 C CA . ASP A 1 560 ? 21.387 -26.696 7.134 1.00 63.34 560 ASP A CA 1
ATOM 4528 C C . ASP A 1 560 ? 20.140 -27.158 7.911 1.00 63.34 560 ASP A C 1
ATOM 4530 O O . ASP A 1 560 ? 19.103 -27.524 7.349 1.00 63.34 560 ASP A O 1
ATOM 4534 N N . ALA A 1 561 ? 20.224 -27.136 9.240 1.00 65.62 561 ALA A N 1
ATOM 4535 C CA . ALA A 1 561 ? 19.121 -27.529 10.115 1.00 65.62 561 ALA A CA 1
ATOM 4536 C C . ALA A 1 561 ? 17.834 -26.696 9.909 1.00 65.62 561 ALA A C 1
ATOM 4538 O O . ALA A 1 561 ? 16.730 -27.220 10.077 1.00 65.62 561 ALA A O 1
ATOM 4539 N N . GLN A 1 562 ? 17.947 -25.415 9.522 1.00 60.44 562 GLN A N 1
ATOM 4540 C CA . GLN A 1 562 ? 16.779 -24.570 9.243 1.00 60.44 562 GLN A CA 1
ATOM 4541 C C . GLN A 1 562 ? 16.101 -25.006 7.944 1.00 60.44 562 GLN A C 1
ATOM 4543 O O . GLN A 1 562 ? 14.876 -25.095 7.879 1.00 60.44 562 GLN A O 1
ATOM 4548 N N . MET A 1 563 ? 16.891 -25.316 6.918 1.00 62.41 563 MET A N 1
ATOM 4549 C CA . MET A 1 563 ? 16.417 -25.854 5.649 1.00 62.41 563 MET A CA 1
ATOM 4550 C C . MET A 1 563 ? 15.736 -27.217 5.850 1.00 62.41 563 MET A C 1
ATOM 4552 O O . MET A 1 563 ? 14.608 -27.417 5.403 1.00 62.41 563 MET A O 1
ATOM 4556 N N . LEU A 1 564 ? 16.339 -28.116 6.631 1.00 68.31 564 LEU A N 1
ATOM 4557 C CA . LEU A 1 564 ? 15.726 -29.399 6.990 1.00 68.31 564 LEU A CA 1
ATOM 4558 C C . LEU A 1 564 ? 14.371 -29.246 7.687 1.00 68.31 564 LEU A C 1
ATOM 4560 O O . LEU A 1 564 ? 13.417 -29.942 7.343 1.00 68.31 564 LEU A O 1
ATOM 4564 N N . GLN A 1 565 ? 14.256 -28.321 8.642 1.00 66.31 565 GLN A N 1
ATOM 4565 C CA . GLN A 1 565 ? 13.001 -28.080 9.353 1.00 66.31 565 GLN A CA 1
ATOM 4566 C C . GLN A 1 565 ? 11.869 -27.663 8.402 1.00 66.31 565 GLN A C 1
ATOM 4568 O O . GLN A 1 565 ? 10.730 -28.106 8.552 1.00 66.31 565 GLN A O 1
ATOM 4573 N N . ARG A 1 566 ? 12.181 -26.837 7.404 1.00 61.69 566 ARG A N 1
ATOM 4574 C CA . ARG A 1 566 ? 11.211 -26.391 6.399 1.00 61.69 566 ARG A CA 1
ATOM 4575 C C . ARG A 1 566 ? 10.809 -27.521 5.452 1.00 61.69 566 ARG A C 1
ATOM 4577 O O . ARG A 1 566 ? 9.626 -27.621 5.129 1.00 61.69 566 ARG A O 1
ATOM 4584 N N . PHE A 1 567 ? 11.739 -28.417 5.093 1.00 64.50 567 PHE A N 1
ATOM 4585 C CA . PHE A 1 567 ? 11.404 -29.650 4.367 1.00 64.50 567 PHE A CA 1
ATOM 4586 C C . PHE A 1 567 ? 10.401 -30.499 5.147 1.00 64.50 567 PHE A C 1
ATOM 4588 O O . PHE A 1 567 ? 9.372 -30.875 4.598 1.00 64.50 567 PHE A O 1
ATOM 4595 N N . VAL A 1 568 ? 10.647 -30.737 6.439 1.00 63.03 568 VAL A N 1
ATOM 4596 C CA . VAL A 1 568 ? 9.742 -31.515 7.311 1.00 63.03 568 VAL A CA 1
ATOM 4597 C C . VAL A 1 568 ? 8.342 -30.906 7.390 1.00 63.03 568 VAL A C 1
ATOM 4599 O O . VAL A 1 568 ? 7.348 -31.623 7.528 1.00 63.03 568 VAL A O 1
ATOM 4602 N N . ASN A 1 569 ? 8.250 -29.581 7.309 1.00 60.38 569 ASN A N 1
ATOM 4603 C CA . ASN A 1 569 ? 6.982 -28.868 7.361 1.00 60.38 569 ASN A CA 1
ATOM 4604 C C . ASN A 1 569 ? 6.260 -28.794 6.004 1.00 60.38 569 ASN A C 1
ATOM 4606 O O . ASN A 1 569 ? 5.125 -28.317 5.973 1.00 60.38 569 ASN A O 1
ATOM 4610 N N . GLY A 1 570 ? 6.874 -29.262 4.909 1.00 56.59 570 GLY A N 1
ATOM 4611 C CA . GLY A 1 570 ? 6.328 -29.133 3.553 1.00 56.59 570 GLY A CA 1
ATOM 4612 C C . GLY A 1 570 ? 6.229 -27.677 3.092 1.00 56.59 570 GLY A C 1
ATOM 4613 O O . GLY A 1 570 ? 5.338 -27.321 2.325 1.00 56.59 570 GLY A O 1
ATOM 4614 N N . GLU A 1 571 ? 7.092 -26.804 3.613 1.00 54.72 571 GLU A N 1
ATOM 4615 C CA . GLU A 1 571 ? 7.052 -25.380 3.298 1.00 54.72 571 GLU A CA 1
ATOM 4616 C C . GLU A 1 571 ? 7.641 -25.111 1.911 1.00 54.72 571 GLU A C 1
ATOM 4618 O O . GLU A 1 571 ? 8.691 -25.642 1.543 1.00 54.72 571 GLU A O 1
ATOM 4623 N N . ALA A 1 572 ? 7.000 -24.218 1.154 1.00 50.34 572 ALA A N 1
ATOM 4624 C CA . ALA A 1 572 ? 7.589 -23.702 -0.070 1.00 50.34 572 ALA A CA 1
ATOM 4625 C C . ALA A 1 572 ? 8.867 -22.914 0.256 1.00 50.34 572 ALA A C 1
ATOM 4627 O O . ALA A 1 572 ? 8.881 -22.004 1.096 1.00 50.34 572 ALA A O 1
ATOM 4628 N N . PHE A 1 573 ? 9.955 -23.247 -0.427 1.00 48.94 573 PHE A N 1
ATOM 4629 C CA . PHE A 1 573 ? 11.177 -22.470 -0.399 1.00 48.94 573 PHE A CA 1
ATOM 4630 C C . PHE A 1 573 ? 11.069 -21.351 -1.391 1.00 48.94 573 PHE A C 1
ATOM 4632 O O . PHE A 1 573 ? 11.160 -21.543 -2.596 1.00 48.94 573 PHE A O 1
ATOM 4639 N N . VAL A 1 574 ? 10.939 -20.147 -0.868 1.00 41.41 574 VAL A N 1
ATOM 4640 C CA . VAL A 1 574 ? 11.151 -18.979 -1.692 1.00 41.41 574 VAL A CA 1
ATOM 4641 C C . VAL A 1 574 ? 12.648 -18.936 -2.015 1.00 41.41 574 VAL A C 1
ATOM 4643 O O . VAL A 1 574 ? 13.444 -18.781 -1.085 1.00 41.41 574 VAL A O 1
ATOM 4646 N N . ILE A 1 575 ? 13.054 -19.092 -3.286 1.00 42.88 575 ILE A N 1
ATOM 4647 C CA . ILE A 1 575 ? 14.412 -18.706 -3.723 1.00 42.88 575 ILE A CA 1
ATOM 4648 C C . ILE A 1 575 ? 14.418 -17.176 -3.745 1.00 42.88 575 ILE A C 1
ATOM 4650 O O . ILE A 1 575 ? 14.422 -16.531 -4.782 1.00 42.88 575 ILE A O 1
ATOM 4654 N N . THR A 1 576 ? 14.307 -16.577 -2.566 1.00 39.12 576 THR A N 1
ATOM 4655 C CA . THR A 1 576 ? 14.623 -15.173 -2.353 1.00 39.12 576 THR A CA 1
ATOM 4656 C C . THR A 1 576 ? 16.022 -15.089 -1.784 1.00 39.12 576 THR A C 1
ATOM 4658 O O . THR A 1 576 ? 16.465 -15.967 -1.046 1.00 39.12 576 THR A O 1
ATOM 4661 N N . ASN A 1 577 ? 16.681 -13.995 -2.150 1.00 43.88 577 ASN A N 1
ATOM 4662 C CA . ASN A 1 577 ? 18.037 -13.533 -1.857 1.00 43.88 577 ASN A CA 1
ATOM 4663 C C . ASN A 1 577 ? 18.514 -13.591 -0.379 1.00 43.88 577 ASN A C 1
ATOM 4665 O O . ASN A 1 577 ? 19.125 -12.644 0.107 1.00 43.88 577 ASN A O 1
ATOM 4669 N N . LYS A 1 578 ? 18.354 -14.702 0.355 1.00 38.84 578 LYS A N 1
ATOM 4670 C CA . LYS A 1 578 ? 19.193 -15.044 1.521 1.00 38.84 578 LYS A CA 1
ATOM 4671 C C . LYS A 1 578 ? 20.553 -15.555 1.031 1.00 38.84 578 LYS A C 1
ATOM 4673 O O . LYS A 1 578 ? 20.961 -16.679 1.293 1.00 38.84 578 LYS A O 1
ATOM 4678 N N . PHE A 1 579 ? 21.254 -14.703 0.294 1.00 45.44 579 PHE A N 1
ATOM 4679 C CA . PHE A 1 579 ? 22.475 -15.023 -0.438 1.00 45.44 579 PHE A CA 1
ATOM 4680 C C . PHE A 1 579 ? 23.710 -15.260 0.466 1.00 45.44 579 PHE A C 1
ATOM 4682 O O . PHE A 1 579 ? 24.782 -15.532 -0.058 1.00 45.44 579 PHE A O 1
ATOM 4689 N N . GLN A 1 580 ? 23.650 -15.094 1.801 1.00 47.06 580 GLN A N 1
ATOM 4690 C CA . GLN A 1 580 ? 24.759 -14.321 2.384 1.00 47.06 580 GLN A CA 1
ATOM 4691 C C . GLN A 1 580 ? 25.364 -14.600 3.756 1.00 47.06 580 GLN A C 1
ATOM 4693 O O . GLN A 1 580 ? 25.990 -13.713 4.320 1.00 47.06 580 GLN A O 1
ATOM 4698 N N . SER A 1 581 ? 25.353 -15.826 4.261 1.00 38.81 581 SER A N 1
ATOM 4699 C CA . SER A 1 581 ? 26.371 -16.145 5.286 1.00 38.81 581 SER A CA 1
ATOM 4700 C C . SER A 1 581 ? 26.880 -17.577 5.258 1.00 38.81 581 SER A C 1
ATOM 4702 O O . SER A 1 581 ? 28.040 -17.807 5.587 1.00 38.81 581 SER A O 1
ATOM 4704 N N . ALA A 1 582 ? 26.066 -18.533 4.806 1.00 37.66 582 ALA A N 1
ATOM 4705 C CA . ALA A 1 582 ? 26.468 -19.939 4.755 1.00 37.66 582 ALA A CA 1
ATOM 4706 C C . ALA A 1 582 ? 27.094 -20.363 3.410 1.00 37.66 582 ALA A C 1
ATOM 4708 O O . ALA A 1 582 ? 27.953 -21.239 3.382 1.00 37.66 582 ALA A O 1
ATOM 4709 N N . PHE A 1 583 ? 26.716 -19.722 2.297 1.00 47.50 583 PHE A N 1
ATOM 4710 C CA . PHE A 1 583 ? 27.031 -20.206 0.941 1.00 47.50 583 PHE A CA 1
ATOM 4711 C C . PHE A 1 583 ? 28.244 -19.545 0.279 1.00 47.50 583 PHE A C 1
ATOM 4713 O O . PHE A 1 583 ? 28.715 -20.006 -0.760 1.00 47.50 583 PHE A O 1
ATOM 4720 N N . CYS A 1 584 ? 28.794 -18.492 0.883 1.00 49.22 584 CYS A N 1
ATOM 4721 C CA . CYS A 1 584 ? 29.798 -17.648 0.245 1.00 49.22 584 CYS A CA 1
ATOM 4722 C C . CYS A 1 584 ? 31.147 -18.347 0.014 1.00 49.22 584 CYS A C 1
ATOM 4724 O O . CYS A 1 584 ? 31.980 -17.772 -0.654 1.00 49.22 584 CYS A O 1
ATOM 4726 N N . LYS A 1 585 ? 31.394 -19.563 0.515 1.00 49.62 585 LYS A N 1
ATOM 4727 C CA . LYS A 1 585 ? 32.684 -20.257 0.321 1.00 49.62 585 LYS A CA 1
ATOM 4728 C C . LYS A 1 585 ? 32.756 -21.135 -0.933 1.00 49.62 585 LYS A C 1
ATOM 4730 O O . LYS A 1 585 ? 33.825 -21.659 -1.229 1.00 49.62 585 LYS A O 1
ATOM 4735 N N . SER A 1 586 ? 31.650 -21.327 -1.656 1.00 57.22 586 SER A N 1
ATOM 4736 C CA . SER A 1 586 ? 31.606 -22.220 -2.822 1.00 57.22 586 SER A CA 1
ATOM 4737 C C . SER A 1 586 ? 31.305 -21.457 -4.108 1.00 57.22 586 SER A C 1
ATOM 4739 O O . SER A 1 586 ? 30.171 -21.049 -4.358 1.00 57.22 586 SER A O 1
ATOM 4741 N N . LYS A 1 587 ? 32.321 -21.324 -4.968 1.00 61.69 587 LYS A N 1
ATOM 4742 C CA . LYS A 1 587 ? 32.206 -20.723 -6.305 1.00 61.69 587 LYS A CA 1
ATOM 4743 C C . LYS A 1 587 ? 31.136 -21.403 -7.162 1.00 61.69 587 LYS A C 1
ATOM 4745 O O . LYS A 1 587 ? 30.387 -20.715 -7.842 1.00 61.69 587 LYS A O 1
ATOM 4750 N N . ASN A 1 588 ? 31.022 -22.730 -7.090 1.00 54.66 588 ASN A N 1
ATOM 4751 C CA . ASN A 1 588 ? 30.054 -23.491 -7.885 1.00 54.66 588 ASN A CA 1
ATOM 4752 C C . ASN A 1 588 ? 28.609 -23.188 -7.475 1.00 54.66 588 ASN A C 1
ATOM 4754 O O . ASN A 1 588 ? 27.750 -23.031 -8.337 1.00 54.66 588 ASN A O 1
ATOM 4758 N N . ALA A 1 589 ? 28.349 -23.031 -6.173 1.00 52.81 589 ALA A N 1
ATOM 4759 C CA . ALA A 1 589 ? 27.025 -22.656 -5.682 1.00 52.81 589 ALA A CA 1
ATOM 4760 C C . ALA A 1 589 ? 26.649 -21.230 -6.118 1.00 52.81 589 ALA A C 1
ATOM 4762 O O . ALA A 1 589 ? 25.526 -20.990 -6.555 1.00 52.81 589 ALA A O 1
ATOM 4763 N N . VAL A 1 590 ? 27.606 -20.296 -6.060 1.00 60.19 590 VAL A N 1
ATOM 4764 C CA . VAL A 1 590 ? 27.410 -18.921 -6.545 1.00 60.19 590 VAL A CA 1
ATOM 4765 C C . VAL A 1 590 ? 27.170 -18.901 -8.058 1.00 60.19 590 VAL A C 1
ATOM 4767 O O . VAL A 1 590 ? 26.237 -18.250 -8.515 1.00 60.19 590 VAL A O 1
ATOM 4770 N N . GLN A 1 591 ? 27.958 -19.652 -8.831 1.00 59.72 591 GLN A N 1
ATOM 4771 C CA . GLN A 1 591 ? 27.857 -19.738 -10.292 1.00 59.72 591 GLN A CA 1
ATOM 4772 C C . GLN A 1 591 ? 26.485 -20.263 -10.700 1.00 59.72 591 GLN A C 1
ATOM 4774 O O . GLN A 1 591 ? 25.805 -19.646 -11.513 1.00 59.72 591 GLN A O 1
ATOM 4779 N N . MET A 1 592 ? 26.052 -21.352 -10.069 1.00 52.31 592 MET A N 1
ATOM 4780 C CA . MET A 1 592 ? 24.762 -21.964 -10.338 1.00 52.31 592 MET A CA 1
ATOM 4781 C C . MET A 1 592 ? 23.608 -21.015 -10.009 1.00 52.31 592 MET A C 1
ATOM 4783 O O . MET A 1 592 ? 22.712 -20.858 -10.823 1.00 52.31 592 MET A O 1
ATOM 4787 N N . LEU A 1 593 ? 23.629 -20.324 -8.864 1.00 54.31 593 LEU A N 1
ATOM 4788 C CA . LEU A 1 593 ? 22.579 -19.356 -8.516 1.00 54.31 593 LEU A CA 1
ATOM 4789 C C . LEU A 1 593 ? 22.497 -18.201 -9.523 1.00 54.31 593 LEU A C 1
ATOM 4791 O O . LEU A 1 593 ? 21.398 -17.781 -9.880 1.00 54.31 593 LEU A O 1
ATOM 4795 N N . LEU A 1 594 ? 23.641 -17.715 -10.008 1.00 59.31 594 LEU A N 1
ATOM 4796 C CA . LEU A 1 594 ? 23.701 -16.671 -11.033 1.00 59.31 594 LEU A CA 1
ATOM 4797 C C . LEU A 1 594 ? 23.217 -17.182 -12.399 1.00 59.31 594 LEU A C 1
ATOM 4799 O O . LEU A 1 594 ? 22.485 -16.476 -13.087 1.00 59.31 594 LEU A O 1
ATOM 4803 N N . ASP A 1 595 ? 23.558 -18.418 -12.774 1.00 52.81 595 ASP A N 1
ATOM 4804 C CA . ASP A 1 595 ? 23.056 -19.074 -13.993 1.00 52.81 595 ASP A CA 1
ATOM 4805 C C . ASP A 1 595 ? 21.550 -19.362 -13.922 1.00 52.81 595 ASP A C 1
ATOM 4807 O O . ASP A 1 595 ? 20.853 -19.329 -14.934 1.00 52.81 595 ASP A O 1
ATOM 4811 N N . LEU A 1 596 ? 21.036 -19.579 -12.711 1.00 45.19 596 LEU A N 1
ATOM 4812 C CA . LEU A 1 596 ? 19.619 -19.734 -12.405 1.00 45.19 596 LEU A CA 1
ATOM 4813 C C . LEU A 1 596 ? 18.890 -18.389 -12.248 1.00 45.19 596 LEU A C 1
ATOM 4815 O O . LEU A 1 596 ? 17.704 -18.402 -11.941 1.00 45.19 596 LEU A O 1
ATOM 4819 N N . GLY A 1 597 ? 19.547 -17.245 -12.479 1.00 47.28 597 GLY A N 1
ATOM 4820 C CA . GLY A 1 597 ? 18.912 -15.923 -12.547 1.00 47.28 597 GLY A CA 1
ATOM 4821 C C . GLY A 1 597 ? 18.878 -15.120 -11.241 1.00 47.28 597 GLY A C 1
ATOM 4822 O O . GLY A 1 597 ? 18.111 -14.163 -11.143 1.00 47.28 597 GLY A O 1
ATOM 4823 N N . ALA A 1 598 ? 19.682 -15.474 -10.232 1.00 53.53 598 ALA A N 1
ATOM 4824 C CA . ALA A 1 598 ? 19.812 -14.676 -9.012 1.00 53.53 598 ALA A CA 1
ATOM 4825 C C . ALA A 1 598 ? 20.395 -13.277 -9.299 1.00 53.53 598 ALA A C 1
ATOM 4827 O O . ALA A 1 598 ? 21.344 -13.124 -10.069 1.00 53.53 598 ALA A O 1
ATOM 4828 N N . ASN A 1 599 ? 19.857 -12.243 -8.642 1.00 56.69 599 ASN A N 1
ATOM 4829 C CA . ASN A 1 599 ? 20.305 -10.863 -8.832 1.00 56.69 599 ASN A CA 1
ATOM 4830 C C . ASN A 1 599 ? 21.567 -10.563 -8.003 1.00 56.69 599 ASN A C 1
ATOM 4832 O O . ASN A 1 599 ? 21.498 -10.415 -6.782 1.00 56.69 599 ASN A O 1
ATOM 4836 N N . ALA A 1 600 ? 22.706 -10.393 -8.679 1.00 65.69 600 ALA A N 1
ATOM 4837 C CA . ALA A 1 600 ? 23.997 -10.096 -8.053 1.00 65.69 600 ALA A CA 1
ATOM 4838 C C . ALA A 1 600 ? 24.086 -8.704 -7.378 1.00 65.69 600 ALA A C 1
ATOM 4840 O O . ALA A 1 600 ? 25.015 -8.455 -6.610 1.00 65.69 600 ALA A O 1
ATOM 4841 N N . ASN A 1 601 ? 23.128 -7.804 -7.637 1.00 65.69 601 ASN A N 1
ATOM 4842 C CA . ASN A 1 601 ? 23.156 -6.393 -7.227 1.00 65.69 601 ASN A CA 1
ATOM 4843 C C . ASN A 1 601 ? 22.233 -6.036 -6.066 1.00 65.69 601 ASN A C 1
ATOM 4845 O O . ASN A 1 601 ? 22.196 -4.878 -5.650 1.00 65.69 601 ASN A O 1
ATOM 4849 N N . LEU A 1 602 ? 21.467 -6.990 -5.542 1.00 60.12 602 LEU A N 1
ATOM 4850 C CA . LEU A 1 602 ? 20.496 -6.669 -4.507 1.00 60.12 602 LEU A CA 1
ATOM 4851 C C . LEU A 1 602 ? 21.184 -6.430 -3.152 1.00 60.12 602 LEU A C 1
ATOM 4853 O O . LEU A 1 602 ? 21.873 -7.307 -2.630 1.00 60.12 602 LEU A O 1
ATOM 4857 N N . GLY A 1 603 ? 20.964 -5.247 -2.574 1.00 57.47 603 GLY A N 1
ATOM 4858 C CA . GLY A 1 603 ? 21.344 -4.918 -1.201 1.00 57.47 603 GLY A CA 1
ATOM 4859 C C . GLY A 1 603 ? 20.289 -5.426 -0.218 1.00 57.47 603 GLY A C 1
ATOM 4860 O O . GLY A 1 603 ? 19.133 -5.021 -0.301 1.00 57.47 603 GLY A O 1
ATOM 4861 N N . VAL A 1 604 ? 20.659 -6.331 0.690 1.00 51.94 604 VAL A N 1
ATOM 4862 C CA . VAL A 1 604 ? 19.688 -7.100 1.506 1.00 51.94 604 VAL A CA 1
ATOM 4863 C C . VAL A 1 604 ? 19.671 -6.731 2.987 1.00 51.94 604 VAL A C 1
ATOM 4865 O O . VAL A 1 604 ? 18.843 -7.231 3.748 1.00 51.94 604 VAL A O 1
ATOM 4868 N N . THR A 1 605 ? 20.574 -5.859 3.427 1.00 53.03 605 THR A N 1
ATOM 4869 C CA . THR A 1 605 ? 20.565 -5.337 4.797 1.00 53.03 605 THR A CA 1
ATOM 4870 C C . THR A 1 605 ? 19.932 -3.954 4.835 1.00 53.03 605 THR A C 1
ATOM 4872 O O . THR A 1 605 ? 19.822 -3.275 3.816 1.00 53.03 605 THR A O 1
ATOM 4875 N N . LYS A 1 606 ? 19.583 -3.491 6.041 1.00 51.62 606 LYS A N 1
ATOM 4876 C CA . LYS A 1 606 ? 19.162 -2.097 6.276 1.00 51.62 606 LYS A CA 1
ATOM 4877 C C . LYS A 1 606 ? 20.187 -1.059 5.785 1.00 51.62 606 LYS A C 1
ATOM 4879 O O . LYS A 1 606 ? 19.824 0.099 5.647 1.00 51.62 606 LYS A O 1
ATOM 4884 N N . ASN A 1 607 ? 21.418 -1.499 5.509 1.00 55.06 607 ASN A N 1
ATOM 4885 C CA . ASN A 1 607 ? 22.530 -0.686 5.035 1.00 55.06 607 ASN A CA 1
ATOM 4886 C C . ASN A 1 607 ? 22.910 -1.016 3.571 1.00 55.06 607 ASN A C 1
ATOM 4888 O O . ASN A 1 607 ? 24.051 -0.807 3.168 1.00 55.06 607 ASN A O 1
ATOM 4892 N N . GLY A 1 608 ? 22.021 -1.632 2.782 1.00 60.78 608 GLY A N 1
ATOM 4893 C CA . GLY A 1 608 ? 22.234 -1.832 1.339 1.00 60.78 608 GLY A CA 1
ATOM 4894 C C . GLY A 1 608 ? 23.358 -2.809 0.960 1.00 60.78 608 GLY A C 1
ATOM 4895 O O . GLY A 1 608 ? 23.866 -2.769 -0.155 1.00 60.78 608 GLY A O 1
ATOM 4896 N N . PHE A 1 609 ? 23.766 -3.701 1.865 1.00 67.56 609 PHE A N 1
ATOM 4897 C CA . PHE A 1 609 ? 24.928 -4.580 1.669 1.00 67.56 609 PHE A CA 1
ATOM 4898 C C . PHE A 1 609 ? 24.645 -5.693 0.630 1.00 67.56 609 PHE A C 1
ATOM 4900 O O . PHE A 1 609 ? 23.644 -6.400 0.755 1.00 67.56 609 PHE A O 1
ATOM 4907 N N . THR A 1 610 ? 25.516 -5.848 -0.380 1.00 70.75 610 THR A N 1
ATOM 4908 C CA . THR A 1 610 ? 25.322 -6.702 -1.588 1.00 70.75 610 THR A CA 1
ATOM 4909 C C . THR A 1 610 ? 26.210 -7.953 -1.616 1.00 70.75 610 THR A C 1
ATOM 4911 O O . THR A 1 610 ? 27.124 -8.079 -0.796 1.00 70.75 610 THR A O 1
ATOM 4914 N N . ALA A 1 611 ? 25.974 -8.876 -2.573 1.00 69.75 611 ALA A N 1
ATOM 4915 C CA . ALA A 1 611 ? 26.805 -10.063 -2.900 1.00 69.75 611 ALA A CA 1
ATOM 4916 C C . ALA A 1 611 ? 28.309 -9.768 -2.864 1.00 69.75 611 ALA A C 1
ATOM 4918 O O . ALA A 1 611 ? 29.090 -10.462 -2.207 1.00 69.75 611 ALA A O 1
ATOM 4919 N N . LEU A 1 612 ? 28.674 -8.678 -3.533 1.00 77.31 612 LEU A N 1
ATOM 4920 C CA . LEU A 1 612 ? 30.046 -8.257 -3.743 1.00 77.31 612 LEU A CA 1
ATOM 4921 C C . LEU A 1 612 ? 30.710 -7.753 -2.456 1.00 77.31 612 LEU A C 1
ATOM 4923 O O . LEU A 1 612 ? 31.871 -8.071 -2.212 1.00 77.31 612 LEU A O 1
ATOM 4927 N N . HIS A 1 613 ? 29.967 -7.064 -1.582 1.00 78.44 613 HIS A N 1
ATOM 4928 C CA . HIS A 1 613 ? 30.490 -6.597 -0.295 1.00 78.44 613 HIS A CA 1
ATOM 4929 C C . HIS A 1 613 ? 30.931 -7.758 0.609 1.00 78.44 613 HIS A C 1
ATOM 4931 O O . HIS A 1 613 ? 31.982 -7.686 1.243 1.00 78.44 613 HIS A O 1
ATOM 4937 N N . TRP A 1 614 ? 30.170 -8.855 0.643 1.00 70.69 614 TRP A N 1
ATOM 4938 C CA . TRP A 1 614 ? 30.557 -10.046 1.407 1.00 70.69 614 TRP A CA 1
ATOM 4939 C C . TRP A 1 614 ? 31.754 -10.766 0.794 1.00 70.69 614 TRP A C 1
ATOM 4941 O O . TRP A 1 614 ? 32.626 -11.229 1.531 1.00 70.69 614 TRP A O 1
ATOM 4951 N N . ALA A 1 615 ? 31.803 -10.856 -0.538 1.00 75.25 615 ALA A N 1
ATOM 4952 C CA . ALA A 1 615 ? 32.923 -11.464 -1.247 1.00 75.25 615 ALA A CA 1
ATOM 4953 C C . ALA A 1 615 ? 34.233 -10.698 -1.015 1.00 75.25 615 ALA A C 1
ATOM 4955 O O . ALA A 1 615 ? 35.263 -11.316 -0.749 1.00 75.25 615 ALA A O 1
ATOM 4956 N N . ALA A 1 616 ? 34.161 -9.365 -1.016 1.00 81.81 616 ALA A N 1
ATOM 4957 C CA . ALA A 1 616 ? 35.271 -8.481 -0.682 1.00 81.81 616 ALA A CA 1
ATOM 4958 C C . ALA A 1 616 ? 35.676 -8.580 0.798 1.00 81.81 616 ALA A C 1
ATOM 4960 O O . ALA A 1 616 ? 36.857 -8.710 1.102 1.00 81.81 616 ALA A O 1
ATOM 4961 N N . GLN A 1 617 ? 34.711 -8.580 1.726 1.00 78.69 617 GLN A N 1
ATOM 4962 C CA . GLN A 1 617 ? 34.988 -8.657 3.166 1.00 78.69 617 GLN A CA 1
ATOM 4963 C C . GLN A 1 617 ? 35.691 -9.960 3.580 1.00 78.69 617 GLN A C 1
ATOM 4965 O O . GLN A 1 617 ? 36.460 -9.960 4.538 1.00 78.69 617 GLN A O 1
ATOM 4970 N N . ASN A 1 618 ? 35.413 -11.064 2.884 1.00 67.12 618 ASN A N 1
ATOM 4971 C CA . ASN A 1 618 ? 35.944 -12.391 3.207 1.00 67.12 618 ASN A CA 1
ATOM 4972 C C . ASN A 1 618 ? 37.126 -12.813 2.312 1.00 67.12 618 ASN A C 1
ATOM 4974 O O . ASN A 1 618 ? 37.489 -13.985 2.340 1.00 67.12 618 ASN A O 1
ATOM 4978 N N . ASP A 1 619 ? 37.703 -11.888 1.533 1.00 81.62 619 ASP A N 1
ATOM 4979 C CA . ASP A 1 619 ? 38.855 -12.120 0.643 1.00 81.62 619 ASP A CA 1
ATOM 4980 C C . ASP A 1 619 ? 38.662 -13.304 -0.328 1.00 81.62 619 ASP A C 1
ATOM 4982 O O . ASP A 1 619 ? 39.395 -14.292 -0.321 1.00 81.62 619 ASP A O 1
ATOM 4986 N N . MET A 1 620 ? 37.607 -13.238 -1.150 1.00 76.19 620 MET A N 1
ATOM 4987 C CA . MET A 1 620 ? 37.205 -14.338 -2.040 1.00 76.19 620 MET A CA 1
ATOM 4988 C C . MET A 1 620 ? 37.331 -13.958 -3.524 1.00 76.19 620 MET A C 1
ATOM 4990 O O . MET A 1 620 ? 36.315 -13.759 -4.199 1.00 76.19 620 MET A O 1
ATOM 4994 N N . PRO A 1 621 ? 38.558 -13.874 -4.072 1.00 82.19 621 PRO A N 1
ATOM 4995 C CA . PRO A 1 621 ? 38.816 -13.318 -5.403 1.00 82.19 621 PRO A CA 1
ATOM 4996 C C . PRO A 1 621 ? 38.084 -14.057 -6.529 1.00 82.19 621 PRO A C 1
ATOM 4998 O O . PRO A 1 621 ? 37.582 -13.430 -7.457 1.00 82.19 621 PRO A O 1
ATOM 5001 N N . GLU A 1 622 ? 37.944 -15.380 -6.433 1.00 76.94 622 GLU A N 1
ATOM 5002 C CA . GLU A 1 622 ? 37.251 -16.168 -7.460 1.00 76.94 622 GLU A CA 1
ATOM 5003 C C . GLU A 1 622 ? 35.742 -15.903 -7.517 1.00 76.94 622 GLU A C 1
ATOM 5005 O O . GLU A 1 622 ? 35.132 -16.022 -8.578 1.00 76.94 622 GLU A O 1
ATOM 5010 N N . ILE A 1 623 ? 35.141 -15.552 -6.379 1.00 75.62 623 ILE A N 1
ATOM 5011 C CA . ILE A 1 623 ? 33.715 -15.233 -6.272 1.00 75.62 623 ILE A CA 1
ATOM 5012 C C . ILE A 1 623 ? 33.473 -13.773 -6.642 1.00 75.62 623 ILE A C 1
ATOM 5014 O O . ILE A 1 623 ? 32.479 -13.477 -7.294 1.00 75.62 623 ILE A O 1
ATOM 5018 N N . ILE A 1 624 ? 34.399 -12.877 -6.290 1.00 81.94 624 ILE A N 1
ATOM 5019 C CA . ILE A 1 624 ? 34.400 -11.488 -6.764 1.00 81.94 624 ILE A CA 1
ATOM 5020 C C . ILE A 1 624 ? 34.418 -11.470 -8.294 1.00 81.94 624 ILE A C 1
ATOM 5022 O O . ILE A 1 624 ? 33.547 -10.851 -8.899 1.00 81.94 624 ILE A O 1
ATOM 5026 N N . GLN A 1 625 ? 35.348 -12.204 -8.914 1.00 83.75 625 GLN A N 1
ATOM 5027 C CA . GLN A 1 625 ? 35.450 -12.270 -10.370 1.00 83.75 625 GLN A CA 1
ATOM 5028 C C . GLN A 1 625 ? 34.172 -12.831 -10.996 1.00 83.75 625 GLN A C 1
ATOM 5030 O O . GLN A 1 625 ? 33.615 -12.231 -11.904 1.00 83.75 625 GLN A O 1
ATOM 5035 N N . LEU A 1 626 ? 33.653 -13.930 -10.449 1.00 79.25 626 LEU A N 1
ATOM 5036 C CA . LEU A 1 626 ? 32.411 -14.542 -10.906 1.00 79.25 626 LEU A CA 1
ATOM 5037 C C . LEU A 1 626 ? 31.199 -13.596 -10.818 1.00 79.25 626 LEU A C 1
ATOM 5039 O O . LEU A 1 626 ? 30.389 -13.528 -11.739 1.00 79.25 626 LEU A O 1
ATOM 5043 N N . LEU A 1 627 ? 31.060 -12.866 -9.711 1.00 78.94 627 LEU A N 1
ATOM 5044 C CA . LEU A 1 627 ? 29.982 -11.896 -9.531 1.00 78.94 627 LEU A CA 1
ATOM 5045 C C . LEU A 1 627 ? 30.098 -10.760 -10.552 1.00 78.94 627 LEU A C 1
ATOM 5047 O O . LEU A 1 627 ? 29.096 -10.396 -11.165 1.00 78.94 627 LEU A O 1
ATOM 5051 N N . ILE A 1 628 ? 31.310 -10.244 -10.777 1.00 82.38 628 ILE A N 1
ATOM 5052 C CA . ILE A 1 628 ? 31.586 -9.211 -11.785 1.00 82.38 628 ILE A CA 1
ATOM 5053 C C . ILE A 1 628 ? 31.255 -9.726 -13.192 1.00 82.38 628 ILE A C 1
ATOM 5055 O O . ILE A 1 628 ? 30.525 -9.061 -13.927 1.00 82.38 628 ILE A O 1
ATOM 5059 N N . ASP A 1 629 ? 31.700 -10.935 -13.542 1.00 81.94 629 ASP A N 1
ATOM 5060 C CA . ASP A 1 629 ? 31.441 -11.569 -14.843 1.00 81.94 629 ASP A CA 1
ATOM 5061 C C . ASP A 1 629 ? 29.935 -11.768 -15.101 1.00 81.94 629 ASP A C 1
ATOM 5063 O O . ASP A 1 629 ? 29.479 -11.785 -16.245 1.00 81.94 629 ASP A O 1
ATOM 5067 N N . LYS A 1 630 ? 29.142 -11.890 -14.029 1.00 71.50 630 LYS A N 1
ATOM 5068 C CA . LYS A 1 630 ? 27.677 -12.008 -14.054 1.00 71.50 630 LYS A CA 1
ATOM 5069 C C . LYS A 1 630 ? 26.943 -10.685 -13.815 1.00 71.50 630 LYS A C 1
ATOM 5071 O O . LYS A 1 630 ? 25.736 -10.691 -13.578 1.00 71.50 630 LYS A O 1
ATOM 5076 N N . GLY A 1 631 ? 27.636 -9.553 -13.936 1.00 72.12 631 GLY A N 1
ATOM 5077 C CA . GLY A 1 631 ? 27.027 -8.222 -13.941 1.00 72.12 631 GLY A CA 1
ATOM 5078 C C . GLY A 1 631 ? 26.792 -7.610 -12.559 1.00 72.12 631 GLY A C 1
ATOM 5079 O O . GLY A 1 631 ? 25.921 -6.746 -12.420 1.00 72.12 631 GLY A O 1
ATOM 5080 N N . ALA A 1 632 ? 27.539 -8.032 -11.534 1.00 78.38 632 ALA A N 1
ATOM 5081 C CA . ALA A 1 632 ? 27.578 -7.321 -10.260 1.00 78.38 632 ALA A CA 1
ATOM 5082 C C . ALA A 1 632 ? 28.192 -5.921 -10.433 1.00 78.38 632 ALA A C 1
ATOM 5084 O O . ALA A 1 632 ? 29.229 -5.746 -11.070 1.00 78.38 632 ALA A O 1
ATOM 5085 N N . ASN A 1 633 ? 27.555 -4.923 -9.834 1.00 79.81 633 ASN A N 1
ATOM 5086 C CA . ASN A 1 633 ? 27.964 -3.535 -9.813 1.00 79.81 633 ASN A CA 1
ATOM 5087 C C . ASN A 1 633 ? 29.134 -3.391 -8.845 1.00 79.81 633 ASN A C 1
ATOM 5089 O O . ASN A 1 633 ? 28.961 -3.507 -7.632 1.00 79.81 633 ASN A O 1
ATOM 5093 N N . ILE A 1 634 ? 30.310 -3.118 -9.401 1.00 84.94 634 ILE A N 1
ATOM 5094 C CA . ILE A 1 634 ? 31.532 -2.896 -8.632 1.00 84.94 634 ILE A CA 1
ATOM 5095 C C . ILE A 1 634 ? 31.478 -1.612 -7.796 1.00 84.94 634 ILE A C 1
ATOM 5097 O O . ILE A 1 634 ? 32.102 -1.546 -6.741 1.00 84.94 634 ILE A O 1
ATOM 5101 N N . ASP A 1 635 ? 30.663 -0.643 -8.217 1.00 83.75 635 ASP A N 1
ATOM 5102 C CA . ASP A 1 635 ? 30.470 0.645 -7.550 1.00 83.75 635 ASP A CA 1
ATOM 5103 C C . ASP A 1 635 ? 29.297 0.608 -6.555 1.00 83.75 635 ASP A C 1
ATOM 5105 O O . ASP A 1 635 ? 28.723 1.644 -6.208 1.00 83.75 635 ASP A O 1
ATOM 5109 N N . CYS A 1 636 ? 28.866 -0.583 -6.116 1.00 72.56 636 CYS A N 1
ATOM 5110 C CA . CYS A 1 636 ? 27.779 -0.694 -5.152 1.00 72.56 636 CYS A CA 1
ATOM 5111 C C . CYS A 1 636 ? 28.166 -0.029 -3.821 1.00 72.56 636 CYS A C 1
ATOM 5113 O O . CYS A 1 636 ? 29.191 -0.361 -3.230 1.00 72.56 636 CYS A O 1
ATOM 5115 N N . ILE A 1 637 ? 27.320 0.880 -3.331 1.00 78.12 637 ILE A N 1
ATOM 5116 C CA . ILE A 1 637 ? 27.519 1.564 -2.050 1.00 78.12 637 ILE A CA 1
ATOM 5117 C C . ILE A 1 637 ? 26.622 0.969 -0.969 1.00 78.12 637 ILE A C 1
ATOM 5119 O O . ILE A 1 637 ? 25.469 0.619 -1.224 1.00 78.12 637 ILE A O 1
ATOM 5123 N N . THR A 1 638 ? 27.136 0.888 0.254 1.00 70.19 638 THR A N 1
ATOM 5124 C CA . THR A 1 638 ? 26.293 0.683 1.434 1.00 70.19 638 THR A CA 1
ATOM 5125 C C . THR A 1 638 ? 25.465 1.941 1.697 1.00 70.19 638 THR A C 1
ATOM 5127 O O . THR A 1 638 ? 26.001 3.046 1.588 1.00 70.19 638 THR A O 1
ATOM 5130 N N . THR A 1 639 ? 24.189 1.784 2.045 1.00 57.50 639 THR A N 1
ATOM 5131 C CA . THR A 1 639 ? 23.279 2.891 2.390 1.00 57.50 639 THR A CA 1
ATOM 5132 C C . THR A 1 639 ? 23.372 3.293 3.850 1.00 57.50 639 THR A C 1
ATOM 5134 O O . THR A 1 639 ? 23.477 2.371 4.695 1.00 57.50 639 THR A O 1
#

Secondary structure (DSSP, 8-state):
--HHHHHHHHHHHHHHHTT-HHHHHHHHHTT--TT---TTTT---HHHHHHHTT-HHHHHHHHHTT--TT---TTS--TTGGGGGS-HHHHHHHHHHHHHH----EEEEPPPP-TTSHHHHHHHHHHHHHHHHT-TT-SEEEEESSBGGGTT--SEEEEEEETTEEEEEEEEE----TT-EEEHHHHHH-TTSTT-HHHHHHHHHHHHHHHHT---SGGG-S-STTSEEEEEEE-SSEEE-TT---EEEE----TT---TT-EEEEEPP-HHHHHHHHHHHHHHHHHHTT-TTS------STTHHHHHHHHHHHHEEEEESPPPHHHHHHHHHHHHHTTT-S-HHHHHHHHHHHHHHHHH--EEEEPB-TT--HHHHHHHHHHH-----B-B----TT---B-TT-HHHHHHHHHHHHHHH-S--EEEEE-SSHHHHHHHHHHHHHHTT--EEEEE--S--HHHHHHHHHTT-SSSEEEEE-S---HHHHHHHTTT-SSEEEEESS---SS-EEEE----BGGGB-HHHHHHHHT-EEEETTEEEEHHHHSTT--GGGSBHHHHHHHHTT--B------SSSSTT-HHHHHHHHHTT--TT---STT---HHHHHHHTT-HHHHHHHHHTT--TTPPP-

Sequence (639 aa):
MSYDQLVQNVQLMAAVEAGVLQTVEELINAGADVNFVDKFDKNETPLHVAVTASNARLAELLLAKGANTEARNIDNEKPMDLCSRLEETKKQEIEAVFNSHFVIKTYNKRPGTAAVEQYYRTKLLTMVLFRLLHDDQIDSFYLGNNLGEVGAFDDVVLRTCSQGRSRVYFLQAKHRDSTDRVNFSDLVQQTNGYFHLSKYFDSYLKIRYMFEQTSERAIFQGKYEETELTMIIFTPAIINYHNEVQCEIINSKDIFYSKMSGKIIKIKCTSDLLEPFIKISKEWHSKADLLNKFSKPQLPSHNDHANLVKDFFEKVRIHAEQATEAELAGIVQRDIRAKNYESEDMIFSKFHSLIENWWMQSGQVPFATKSCQLFNLAVNEVKLDKIQSVSFDKVGKHLLKFNVDSALYSKWDSSLSEMENNNIFFLNIFSSTPKLSCLKLIQYLELKGFDFKFVVIEQIEAKHIIDVLSKNLPKRMILVFLPQLNNSVIKQLRQTVCKLIVITSEECHNNCNTLADETRGLDDIDFECQEQILNSIVTFQSSEIPLRKLMDGVPSHLIDAQMLQRFVNGEAFVITNKFQSAFCKSKNAVQMLLDLGANANLGVTKNGFTALHWAAQNDMPEIIQLLIDKGANIDCITT

Organism: Culex pipiens (NCBI:txid7175)

Foldseek 3Di:
DDPVQVVLQVQLLVCLLVVPLVSNLVSVVVPHDLADFPPVPQRDGSLLSCLLVLPLVSNLSSLLSPYDQCDATNVRDGSLNSLVVDDPVSSCSNVCSCVVSDPLQWAAADQDDDDDCLLLLLLLLLLLLLVQLVDPQFPKKFWAARRPQLFQLHGIWMWTAGPNAIEIEREHEDADDLADEAEPCCLQPDPDDPNPCLRVLLSLVRLQLLLVPCDPHPRNHDHPVRYHAAYEYEYLHHYDHPPPPFWDWDDDPDSSAADPPWTKIQGHDDPVRQVVQLVSVVVSQVVLVVDPPGDDDDDPDSCVSSVSSRVSSVRYIYGYSGDHSVSSLVRQLVVCVVVVQPPSNQLSVQLSVLSVVLVNDHTIHGTDMSSDCSSVVSSVVVVVVLWWWKFFQDLELPQFAFDCPDPLNVVVVVQVVVLVVAQAAEAEEAEPQQVVVVVNVVVSCVVVVAFADEDEDDDDDLVVVLVVQQVPDDDHAYEYEDADDDPVSVVSCRVRDRHYYYYYNDDDPPPHHYDYPPDWALNRTDPVSSVVQQQTWIQTSNDTDGNVVLCPVPDRSLHTPVNVVCSNVSHMGTPDPPPDDRPLPDLVNLLSCLVSPDDQQAQDDPFRNGNLNRCVVVVPVSNNVSSVVSPYDPPRGGD

pLDDT: mean 73.87, std 14.74, range [37.66, 97.12]

Radius of gyration: 32.53 Å; chains: 1; bounding box: 67×86×80 Å

InterPro domains:
  IPR002110 Ankyrin repeat [PF12796] (12-85)
  IPR002110 Ankyrin repeat [PF12796] (583-635)
  IPR002110 Ankyrin repeat [PS50088] (7-39)
  IPR002110 Ankyrin repeat [PS50088] (42-74)
  IPR002110 Ankyrin repeat [PS50088] (607-639)
  IPR002110 Ankyrin repeat [SM00248] (7-36)
  IPR002110 Ankyrin repeat [SM00248] (42-71)
  IPR002110 Ankyrin repeat [SM00248] (607-636)
  IPR036770 Ankyrin repeat-containing domain superfamily [G3DSA:1.25.40.20] (9-102)
  IPR036770 Ankyrin repeat-containing domain superfamily [G3DSA:1.25.40.20] (579-639)
  IPR036770 Ankyrin repeat-containing domain superfamily [SSF48403] (11-86)
  IPR036770 Ankyrin repeat-containing domain superfamily [SSF48403] (582-636)